Protein AF-A0A8J1YXX4-F1 (afdb_monomer_lite)

Foldseek 3Di:
DPDVVVVVVVVVVLCQQAVQLLVLLVVQVVPQPQWKKWKWFQDPVSRHIDTPDIDGDDPVDHNLVVQLVVCLVCVVVQTKMKIKTKDWAFDCDDPPDTDIDIAIEIEIEHEPNRPCNVVCVVCVVVCCVRRVPRHPYYYYHHDSVLSPPQVSVLVRALARDHPDDPPVPPDDCPPVVVSVVSSPVVVVVVVVVVVVVVVVVVVVVVVVVVVVVVVVVVVVVVVVVVVVVVVVVVVVVVVVVVVVVVVVVVVVVVVVVCVVVVVVVVVVVVVVCVVCVVDPPDPDPVNVVVVVVVVVVVVVVVVVVVVVVVVVVVVVVVVVVVVVVVVVVVVVVVVVVVVVVVVVVVVVVVVVVVVVVVVVVVVVVVVVVVVVVVVVVVVVVVVVVVVVVVVVVVVPPDPPVVVVVVVVVVVVVVVVVVVVD

Sequence (421 aa):
MSAVTKARGSQMGDKTLLGDAQSAWKSIVADRDHGHFMVCTYDKLADKIVVAKSGASVATHSSHDVIADEVQGIAKTGQACWGAYSWKSVQNSKPGQKAYVYHNAVLLCIPKDCPNKTKINEIKNRVKSVVFEECDIYMEITDPTYVDDPEFWMRKRSVCPPGTRYSDFGGGHTHAQEDCAHAQLVSDIEAAKSRISAVNETKKAQIFAAQDEEKQRRIDLWQKTIRLAEAARKKNQMEASRLADQEQKRRIKEDGTQASNGHEQRFMSIRDELMSHESHAKLTRASRRQASVNIMNDVMERQRELTDKWTSMEKEMMELRQQNALLCMRILEAEKRRRIDQHEEEYVRSAMAKEMTGAIRHELVEAHELMERGVNQRGAKLAMDQEKRERCMASNIPSPEMQFKRQLTQKELIGAVRKIE

Structure (mmCIF, N/CA/C/O backbone):
data_AF-A0A8J1YXX4-F1
#
_entry.id   AF-A0A8J1YXX4-F1
#
loop_
_atom_site.group_PDB
_atom_site.id
_atom_site.type_symbol
_atom_site.label_atom_id
_atom_site.label_alt_id
_atom_site.label_comp_id
_atom_site.label_asym_id
_atom_site.label_entity_id
_atom_site.label_seq_id
_atom_site.pdbx_PDB_ins_code
_atom_site.Cartn_x
_atom_site.Cartn_y
_atom_site.Cartn_z
_atom_site.occupancy
_atom_site.B_iso_or_equiv
_atom_site.auth_seq_id
_atom_site.auth_comp_id
_atom_site.auth_asym_id
_atom_site.auth_atom_id
_atom_site.pdbx_PDB_model_num
ATOM 1 N N . MET A 1 1 ? 6.520 -30.661 -15.103 1.00 40.03 1 MET A N 1
ATOM 2 C CA . MET A 1 1 ? 5.072 -30.438 -14.877 1.00 40.03 1 MET A CA 1
ATOM 3 C C . MET A 1 1 ? 4.678 -30.627 -13.396 1.00 40.03 1 MET A C 1
ATOM 5 O O . MET A 1 1 ? 3.758 -31.374 -13.108 1.00 40.03 1 MET A O 1
ATOM 9 N N . SER A 1 2 ? 5.342 -29.974 -12.429 1.00 43.91 2 SER A N 1
ATOM 10 C CA . SER A 1 2 ? 5.134 -30.277 -10.993 1.00 43.91 2 SER A CA 1
ATOM 11 C C . SER A 1 2 ? 5.304 -29.046 -10.088 1.00 43.91 2 SER A C 1
ATOM 13 O O . SER A 1 2 ? 6.254 -28.952 -9.319 1.00 43.91 2 SER A O 1
ATOM 15 N N . ALA A 1 3 ? 4.376 -28.093 -10.198 1.00 39.31 3 ALA A N 1
ATOM 16 C CA . ALA A 1 3 ? 4.221 -26.985 -9.238 1.00 39.31 3 ALA A CA 1
ATOM 17 C C . ALA A 1 3 ? 2.784 -26.422 -9.233 1.00 39.31 3 ALA A C 1
ATOM 19 O O . ALA A 1 3 ? 2.277 -26.008 -8.196 1.00 39.31 3 ALA A O 1
ATOM 20 N N . VAL A 1 4 ? 2.082 -26.491 -10.372 1.00 40.22 4 VAL A N 1
ATOM 21 C CA . VAL A 1 4 ? 0.722 -25.939 -10.542 1.00 40.22 4 VAL A CA 1
ATOM 22 C C . VAL A 1 4 ? -0.370 -26.795 -9.875 1.00 40.22 4 VAL A C 1
ATOM 24 O O . VAL A 1 4 ? -1.421 -26.286 -9.494 1.00 40.22 4 VAL A O 1
ATOM 27 N N . THR A 1 5 ? -0.125 -28.084 -9.638 1.00 38.16 5 THR A N 1
ATOM 28 C CA . THR A 1 5 ? -1.106 -29.000 -9.028 1.00 38.16 5 THR A CA 1
ATOM 29 C C . THR A 1 5 ? -1.193 -28.899 -7.501 1.00 38.16 5 THR A C 1
ATOM 31 O O . THR A 1 5 ? -2.203 -29.303 -6.933 1.00 38.16 5 THR A O 1
ATOM 34 N N . LYS A 1 6 ? -0.200 -28.305 -6.821 1.00 40.19 6 LYS A N 1
ATOM 35 C CA . LYS A 1 6 ? -0.208 -28.163 -5.350 1.00 40.19 6 LYS A CA 1
ATOM 36 C C . LYS A 1 6 ? -1.054 -26.972 -4.865 1.00 40.19 6 LYS A C 1
ATOM 38 O O . LYS A 1 6 ? -1.561 -27.002 -3.751 1.00 40.19 6 LYS A O 1
ATOM 43 N N . ALA A 1 7 ? -1.284 -25.970 -5.720 1.00 40.06 7 ALA A N 1
ATOM 44 C CA . ALA A 1 7 ? -2.109 -24.801 -5.394 1.00 40.06 7 ALA A CA 1
ATOM 45 C C . ALA A 1 7 ? -3.626 -25.072 -5.502 1.00 40.06 7 ALA A C 1
ATOM 47 O O . ALA A 1 7 ? -4.411 -24.514 -4.739 1.00 40.06 7 ALA A O 1
ATOM 48 N N . ARG A 1 8 ? -4.055 -25.972 -6.402 1.00 37.88 8 ARG A N 1
ATOM 49 C CA . ARG A 1 8 ? -5.483 -26.303 -6.589 1.00 37.88 8 ARG A CA 1
ATOM 50 C C . ARG A 1 8 ? -6.066 -27.211 -5.498 1.00 37.88 8 ARG A C 1
ATOM 52 O O . ARG A 1 8 ? -7.258 -27.116 -5.227 1.00 37.88 8 ARG A O 1
ATOM 59 N N . GLY A 1 9 ? -5.245 -28.042 -4.850 1.00 36.34 9 GLY A N 1
ATOM 60 C CA . GLY A 1 9 ? -5.677 -28.879 -3.720 1.00 36.34 9 GLY A CA 1
ATOM 61 C C . GLY A 1 9 ? -5.972 -28.077 -2.446 1.00 36.34 9 GLY A C 1
ATOM 62 O O . GLY A 1 9 ? -6.932 -28.383 -1.747 1.00 36.34 9 GLY A O 1
ATOM 63 N N . SER A 1 10 ? -5.211 -27.002 -2.195 1.00 47.84 10 SER A N 1
ATOM 64 C CA . SER A 1 10 ? -5.451 -26.093 -1.062 1.00 47.84 10 SER A CA 1
ATOM 65 C C . SER A 1 10 ? -6.791 -25.368 -1.207 1.00 47.84 10 SER A C 1
ATOM 67 O O . SER A 1 10 ? -7.604 -25.391 -0.294 1.00 47.84 10 SER A O 1
ATOM 69 N N . GLN A 1 11 ? -7.094 -24.825 -2.392 1.00 48.44 11 GLN A N 1
ATOM 70 C CA . GLN A 1 11 ? -8.320 -24.045 -2.611 1.00 48.44 11 GLN A CA 1
ATOM 71 C C . GLN A 1 11 ? -9.634 -24.836 -2.464 1.00 48.44 11 GLN A C 1
ATOM 73 O O . GLN A 1 11 ? -10.659 -24.228 -2.156 1.00 48.44 11 GLN A O 1
ATOM 78 N N . MET A 1 12 ? -9.642 -26.158 -2.689 1.00 44.53 12 MET A N 1
ATOM 79 C CA . MET A 1 12 ? -10.858 -26.969 -2.506 1.00 44.53 12 MET A CA 1
ATOM 80 C C . MET A 1 12 ? -11.093 -27.390 -1.052 1.00 44.53 12 MET A C 1
ATOM 82 O O . MET A 1 12 ? -12.237 -27.330 -0.609 1.00 44.53 12 MET A O 1
ATOM 86 N N . GLY A 1 13 ? -10.044 -27.722 -0.290 1.00 51.06 13 GLY A N 1
ATOM 87 C CA . GLY A 1 13 ? -10.170 -27.930 1.162 1.00 51.06 13 GLY A CA 1
ATOM 88 C C . GLY A 1 13 ? -10.521 -26.640 1.915 1.00 51.06 13 GLY A C 1
ATOM 89 O O . GLY A 1 13 ? -11.125 -26.666 2.987 1.00 51.06 13 GLY A O 1
ATOM 90 N N . ASP A 1 14 ? -10.207 -25.490 1.313 1.00 51.22 14 ASP A N 1
ATOM 91 C CA . ASP A 1 14 ? -10.421 -24.186 1.923 1.00 51.22 14 ASP A CA 1
ATOM 92 C C . ASP A 1 14 ? -11.886 -23.730 1.959 1.00 51.22 14 ASP A C 1
ATOM 94 O O . ASP A 1 14 ? -12.253 -22.979 2.865 1.00 51.22 14 ASP A O 1
ATOM 98 N N . LYS A 1 15 ? -12.732 -24.204 1.031 1.00 54.72 15 LYS A N 1
ATOM 99 C CA . LYS A 1 15 ? -14.173 -23.887 1.016 1.00 54.72 15 LYS A CA 1
ATOM 100 C C . LYS A 1 15 ? -14.966 -24.672 2.065 1.00 54.72 15 LYS A C 1
ATOM 102 O O . LYS A 1 15 ? -15.959 -24.165 2.577 1.00 54.72 15 LYS A O 1
ATOM 107 N N . THR A 1 16 ? -14.526 -25.879 2.414 1.00 60.47 16 THR A N 1
ATOM 108 C CA . THR A 1 16 ? -15.208 -26.746 3.392 1.00 60.47 16 THR A CA 1
ATOM 109 C C . THR A 1 16 ? -14.975 -26.329 4.844 1.00 60.47 16 THR A C 1
ATOM 111 O O . THR A 1 16 ? -15.839 -26.554 5.683 1.00 60.47 16 THR A O 1
ATOM 114 N N . LEU A 1 17 ? -13.846 -25.675 5.137 1.00 64.44 17 LEU A N 1
ATOM 115 C CA . LEU A 1 17 ? -13.478 -25.232 6.490 1.00 64.44 17 LEU A CA 1
ATOM 116 C C . LEU A 1 17 ? -14.348 -24.077 7.028 1.00 64.44 17 LEU A C 1
ATOM 118 O O . LEU A 1 17 ? -14.407 -23.886 8.242 1.00 64.44 17 LEU A O 1
ATOM 122 N N . LEU A 1 18 ? -14.966 -23.281 6.142 1.00 73.88 18 LEU A N 1
ATOM 123 C CA . LEU A 1 18 ? -15.505 -21.949 6.470 1.00 73.88 18 LEU A CA 1
ATOM 124 C C . LEU A 1 18 ? -16.916 -21.663 5.917 1.00 73.88 18 LEU A C 1
ATOM 126 O O . LEU A 1 18 ? -17.459 -20.594 6.193 1.00 73.88 18 LEU A O 1
ATOM 130 N N . GLY A 1 19 ? -17.505 -22.575 5.134 1.00 79.38 19 GLY A N 1
ATOM 131 C CA . GLY A 1 19 ? -18.716 -22.306 4.344 1.00 79.38 19 GLY A CA 1
ATOM 132 C C . GLY A 1 19 ? -19.932 -21.854 5.162 1.00 79.38 19 GLY A C 1
ATOM 133 O O . GLY A 1 19 ? -20.523 -20.817 4.855 1.00 79.38 19 GLY A O 1
ATOM 134 N N . ASP A 1 20 ? -20.268 -22.581 6.230 1.00 87.44 20 ASP A N 1
ATOM 135 C CA . ASP A 1 20 ? -21.464 -22.302 7.041 1.00 87.44 20 ASP A CA 1
ATOM 136 C C . ASP A 1 20 ? -21.335 -20.967 7.794 1.00 87.44 20 ASP A C 1
ATOM 138 O O . ASP A 1 20 ? -22.250 -20.141 7.791 1.00 87.44 20 ASP A O 1
ATOM 142 N N . ALA A 1 21 ? -20.156 -20.709 8.372 1.00 91.38 21 ALA A N 1
ATOM 143 C CA . ALA A 1 21 ? -19.864 -19.463 9.074 1.00 91.38 21 ALA A CA 1
ATOM 144 C C . ALA A 1 21 ? -19.859 -18.255 8.121 1.00 91.38 21 ALA A C 1
ATOM 146 O O . ALA A 1 21 ? -20.390 -17.199 8.453 1.00 91.38 21 ALA A O 1
ATOM 147 N N . GLN A 1 22 ? -19.312 -18.407 6.911 1.00 93.44 22 GLN A N 1
ATOM 148 C CA . GLN A 1 22 ? -19.310 -17.332 5.918 1.00 93.44 22 GLN A CA 1
ATOM 149 C C . GLN A 1 22 ? -20.730 -17.000 5.439 1.00 93.44 22 GLN A C 1
ATOM 151 O O . GLN A 1 22 ? -21.061 -15.829 5.256 1.00 93.44 22 GLN A O 1
ATOM 156 N N . SER A 1 23 ? -21.582 -18.013 5.249 1.00 90.75 23 SER A N 1
ATOM 157 C CA . SER A 1 23 ? -22.982 -17.802 4.871 1.00 90.75 23 SER A CA 1
ATOM 158 C C . SER A 1 23 ? -23.763 -17.078 5.971 1.00 90.75 23 SER A C 1
ATOM 160 O O . SER A 1 23 ? -24.502 -16.139 5.677 1.00 90.75 23 SER A O 1
ATOM 162 N N . ALA A 1 24 ? -23.573 -17.472 7.234 1.00 91.69 24 ALA A N 1
ATOM 163 C CA . ALA A 1 24 ? -24.204 -16.806 8.371 1.00 91.69 24 ALA A CA 1
ATOM 164 C C . ALA A 1 24 ? -23.736 -15.347 8.506 1.00 91.69 24 ALA A C 1
ATOM 166 O O . ALA A 1 24 ? -24.566 -14.454 8.667 1.00 91.69 24 ALA A O 1
ATOM 167 N N . TRP A 1 25 ? -22.437 -15.078 8.334 1.00 93.94 25 TRP A N 1
ATOM 168 C CA . TRP A 1 25 ? -21.908 -13.714 8.372 1.00 93.94 25 TRP A CA 1
ATOM 169 C C . TRP A 1 25 ? -22.501 -12.831 7.273 1.00 93.94 25 TRP A C 1
ATOM 171 O O . TRP A 1 25 ? -22.981 -11.735 7.552 1.00 93.94 25 TRP A O 1
ATOM 181 N N . LYS A 1 26 ? -22.562 -13.329 6.032 1.00 93.00 26 LYS A N 1
ATOM 182 C CA . LYS A 1 26 ? -23.202 -12.603 4.925 1.00 93.00 26 LYS A CA 1
ATOM 183 C C . LYS A 1 26 ? -24.665 -12.277 5.212 1.00 93.00 26 LYS A C 1
ATOM 185 O O . LYS A 1 26 ? -25.121 -11.210 4.818 1.00 93.00 26 LYS A O 1
ATOM 190 N N . SER A 1 27 ? -25.382 -13.150 5.920 1.00 90.12 27 SER A N 1
ATOM 191 C CA . SER A 1 27 ? -26.755 -12.872 6.351 1.00 90.12 27 SER A CA 1
ATOM 192 C C . SER A 1 27 ? -26.822 -11.719 7.357 1.00 90.12 27 SER A C 1
ATOM 194 O O . SER A 1 27 ? -27.680 -10.855 7.217 1.00 90.12 27 SER A O 1
ATOM 196 N N . ILE A 1 28 ? -25.904 -11.663 8.330 1.00 89.19 28 ILE A N 1
ATOM 197 C CA . ILE A 1 28 ? -25.816 -10.556 9.303 1.00 89.19 28 ILE A CA 1
ATOM 198 C C . ILE A 1 28 ? -25.511 -9.236 8.594 1.00 89.19 28 ILE A C 1
ATOM 200 O O . ILE A 1 28 ? -26.133 -8.214 8.874 1.00 89.19 28 ILE A O 1
ATOM 204 N N . VAL A 1 29 ? -24.566 -9.266 7.653 1.00 89.38 29 VAL A N 1
ATOM 205 C CA . VAL A 1 29 ? -24.138 -8.090 6.890 1.00 89.38 29 VAL A CA 1
ATOM 206 C C . VAL A 1 29 ? -25.212 -7.628 5.901 1.00 89.38 29 VAL A C 1
ATOM 208 O O . VAL A 1 29 ? -25.299 -6.433 5.628 1.00 89.38 29 VAL A O 1
ATOM 211 N N . ALA A 1 30 ? -26.027 -8.532 5.358 1.00 88.38 30 ALA A N 1
ATOM 212 C CA . ALA A 1 30 ? -27.130 -8.174 4.470 1.00 88.38 30 ALA A CA 1
ATOM 213 C C . ALA A 1 30 ? -28.333 -7.606 5.240 1.00 88.38 30 ALA A C 1
ATOM 215 O O . ALA A 1 30 ? -28.967 -6.666 4.767 1.00 88.38 30 ALA A O 1
ATOM 216 N N . ASP A 1 31 ? -28.627 -8.141 6.426 1.00 84.69 31 ASP A N 1
ATOM 217 C CA . ASP A 1 31 ? -29.818 -7.802 7.209 1.00 84.69 31 ASP A CA 1
ATOM 218 C C . ASP A 1 31 ? -29.494 -6.933 8.441 1.00 84.69 31 ASP A C 1
ATOM 220 O O . ASP A 1 31 ? -29.833 -7.239 9.586 1.00 84.69 31 ASP A O 1
ATOM 224 N N . ARG A 1 32 ? -28.792 -5.815 8.221 1.00 76.44 32 ARG A N 1
ATOM 225 C CA . ARG A 1 32 ? -28.216 -4.996 9.308 1.00 76.44 32 ARG A CA 1
ATOM 226 C C . ARG A 1 32 ? -29.253 -4.311 10.216 1.00 76.44 32 ARG A C 1
ATOM 228 O O . ARG A 1 32 ? -28.890 -3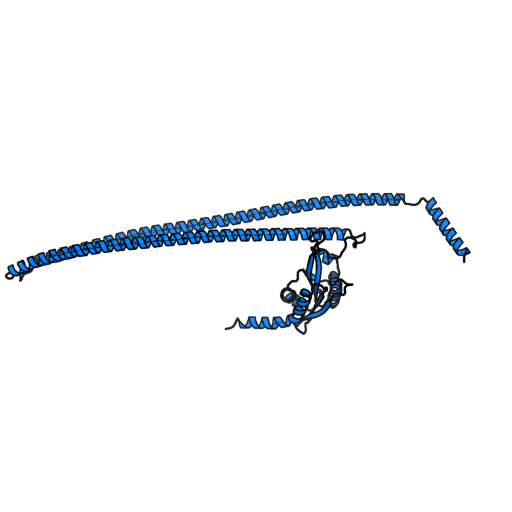.758 11.255 1.00 76.44 32 ARG A O 1
ATOM 235 N N . ASP A 1 33 ? -30.537 -4.335 9.858 1.00 74.00 33 ASP A N 1
ATOM 236 C CA . ASP A 1 33 ? -31.600 -3.634 10.589 1.00 74.00 33 ASP A CA 1
ATOM 237 C C . ASP A 1 33 ? -32.110 -4.374 11.830 1.00 74.00 33 ASP A C 1
ATOM 239 O O . ASP A 1 33 ? -32.606 -3.726 12.760 1.00 74.00 33 ASP A O 1
ATOM 243 N N . HIS A 1 34 ? -31.940 -5.697 11.875 1.00 72.75 34 HIS A N 1
ATOM 244 C CA . HIS A 1 34 ? -32.543 -6.571 12.888 1.00 72.75 34 HIS A CA 1
ATOM 245 C C . HIS A 1 34 ? -31.581 -6.985 14.012 1.00 72.75 34 HIS A C 1
ATOM 247 O O . HIS A 1 34 ? -31.917 -7.837 14.831 1.00 72.75 34 HIS A O 1
ATOM 253 N N . GLY A 1 35 ? -30.389 -6.375 14.083 1.00 74.62 35 GLY A N 1
ATOM 254 C CA . GLY A 1 35 ? -29.440 -6.627 15.171 1.00 74.62 35 GLY A CA 1
ATOM 255 C C . GLY A 1 35 ? -29.036 -8.099 15.268 1.00 74.62 35 GLY A C 1
ATOM 256 O O . GLY A 1 35 ? -29.042 -8.674 16.361 1.00 74.62 35 GLY A O 1
ATOM 257 N N . HIS A 1 36 ? -28.743 -8.724 14.125 1.00 87.69 36 HIS A N 1
ATOM 258 C CA . HIS A 1 36 ? -28.337 -10.124 14.081 1.00 87.69 36 HIS A CA 1
ATOM 259 C C . HIS A 1 36 ? -26.957 -10.349 14.686 1.00 87.69 36 HIS A C 1
ATOM 261 O O . HIS A 1 36 ? -26.061 -9.501 14.614 1.00 87.69 36 HIS A O 1
ATOM 267 N N . PHE A 1 37 ? -26.793 -11.541 15.241 1.00 91.69 37 PHE A N 1
ATOM 268 C CA . PHE A 1 37 ? -25.545 -12.021 15.797 1.00 91.69 37 PHE A CA 1
ATOM 269 C C . PHE A 1 37 ? -25.289 -13.479 15.422 1.00 91.69 37 PHE A C 1
ATOM 271 O O . PHE A 1 37 ? -26.201 -14.247 15.103 1.00 91.69 37 PHE A O 1
ATOM 278 N N . MET A 1 38 ? -24.025 -13.874 15.515 1.00 94.69 38 MET A N 1
ATOM 279 C CA . MET A 1 38 ? -23.603 -15.267 15.462 1.00 94.69 38 MET A CA 1
ATOM 280 C C . MET A 1 38 ? -22.420 -15.506 16.388 1.00 94.69 38 MET A C 1
ATOM 282 O O . MET A 1 38 ? -21.594 -14.624 16.601 1.00 94.69 38 MET A O 1
ATOM 286 N N . VAL A 1 39 ? -22.309 -16.727 16.892 1.00 95.31 39 VAL A N 1
ATOM 287 C CA . VAL A 1 39 ? -21.152 -17.205 17.636 1.00 95.31 39 VAL A CA 1
ATOM 288 C C . VAL A 1 39 ? -20.627 -18.454 16.951 1.00 95.31 39 VAL A C 1
ATOM 290 O O . VAL A 1 39 ? -21.368 -19.411 16.730 1.00 95.31 39 VAL A O 1
ATOM 293 N N . CYS A 1 40 ? -19.350 -18.438 16.591 1.00 96.31 40 CYS A N 1
ATOM 294 C CA . CYS A 1 40 ? -18.656 -19.561 15.977 1.00 96.31 40 CYS A CA 1
ATOM 295 C C . CYS A 1 40 ? -17.645 -20.179 16.929 1.00 96.31 40 CYS A C 1
ATOM 297 O O . CYS A 1 40 ? -16.994 -19.472 17.697 1.00 96.31 40 CYS A O 1
ATOM 299 N N . THR A 1 41 ? -17.438 -21.483 16.805 1.00 96.19 41 THR A N 1
ATOM 300 C CA . THR A 1 41 ? -16.376 -22.216 17.499 1.00 96.19 41 THR A CA 1
ATOM 301 C C . THR A 1 41 ? -15.592 -23.057 16.502 1.00 96.19 41 THR A C 1
ATOM 303 O O . THR A 1 41 ? -16.002 -23.253 15.357 1.00 96.19 41 THR A O 1
ATOM 306 N N . TYR A 1 42 ? -14.420 -23.525 16.918 1.00 94.81 42 TYR A N 1
ATOM 307 C CA . TYR A 1 42 ? -13.647 -24.480 16.135 1.00 94.81 42 TYR A CA 1
ATOM 308 C C . TYR A 1 42 ? -13.989 -25.905 16.572 1.00 94.81 42 TYR A C 1
ATOM 310 O O . TYR A 1 42 ? -13.700 -26.299 17.706 1.00 94.81 42 TYR A O 1
ATOM 318 N N . ASP A 1 43 ? -14.572 -26.678 15.659 1.00 93.31 43 ASP A N 1
ATOM 319 C CA . ASP A 1 43 ? -14.813 -28.101 15.849 1.00 93.31 43 ASP A CA 1
ATOM 320 C C . ASP A 1 43 ? -13.534 -28.878 15.520 1.00 93.31 43 ASP A C 1
ATOM 322 O O . ASP A 1 43 ? -13.105 -28.972 14.368 1.00 93.31 43 ASP A O 1
ATOM 326 N N . LYS A 1 44 ? -12.922 -29.452 16.560 1.00 89.94 44 LYS A N 1
ATOM 327 C CA . LYS A 1 44 ? -11.688 -30.232 16.446 1.00 89.94 44 LYS A CA 1
ATOM 328 C C . LYS A 1 44 ? -11.880 -31.522 15.645 1.00 89.94 44 LYS A C 1
ATOM 330 O O . LYS A 1 44 ? -10.928 -31.955 15.004 1.00 89.94 44 LYS A O 1
ATOM 335 N N . LEU A 1 45 ? -13.058 -32.146 15.708 1.00 89.12 45 LEU A N 1
ATOM 336 C CA . LEU A 1 45 ? -13.316 -33.423 15.035 1.00 89.12 45 LEU A CA 1
ATOM 337 C C . LEU A 1 45 ? -13.491 -33.223 13.533 1.00 89.12 45 LEU A C 1
ATOM 339 O O . LEU A 1 45 ? -12.974 -34.007 12.742 1.00 89.12 45 LEU A O 1
ATOM 343 N N . ALA A 1 46 ? -14.192 -32.158 13.153 1.00 87.19 46 ALA A N 1
ATOM 344 C CA . ALA A 1 46 ? -14.432 -31.820 11.758 1.00 87.19 46 ALA A CA 1
ATOM 345 C C . ALA A 1 46 ? -13.344 -30.914 11.141 1.00 87.19 46 ALA A C 1
ATOM 347 O O . ALA A 1 46 ? -13.440 -30.611 9.954 1.00 87.19 46 ALA A O 1
ATOM 348 N N . ASP A 1 47 ? -12.346 -30.480 11.929 1.00 88.75 47 ASP A N 1
ATOM 349 C CA . ASP A 1 47 ? -11.310 -29.493 11.560 1.00 88.75 47 ASP A CA 1
ATOM 350 C C . ASP A 1 47 ? -11.917 -28.302 10.800 1.00 88.75 47 ASP A C 1
ATOM 352 O O . ASP A 1 47 ? -11.477 -27.945 9.708 1.00 88.75 47 ASP A O 1
ATOM 356 N N . LYS A 1 48 ? -12.998 -27.721 11.341 1.00 91.38 48 LYS A N 1
ATOM 357 C CA . LYS A 1 48 ? -13.723 -26.610 10.703 1.00 91.38 48 LYS A CA 1
ATOM 358 C C . LYS A 1 48 ? -14.300 -25.619 11.706 1.00 91.38 48 LYS A C 1
ATOM 360 O O . LYS A 1 48 ? -14.501 -25.938 12.877 1.00 91.38 48 LYS A O 1
ATOM 365 N N . ILE A 1 49 ? -14.586 -24.409 11.230 1.00 93.62 49 ILE A N 1
ATOM 366 C CA . ILE A 1 49 ? -15.344 -23.420 12.000 1.00 93.62 49 ILE A CA 1
ATOM 367 C C . ILE A 1 49 ? -16.833 -23.731 11.856 1.00 93.62 49 ILE A C 1
ATOM 369 O O . ILE A 1 49 ? -17.341 -23.839 10.740 1.00 93.62 49 ILE A O 1
ATOM 373 N N . VAL A 1 50 ? -17.527 -23.867 12.982 1.00 94.19 50 VAL A N 1
ATOM 374 C CA . VAL A 1 50 ? -18.966 -24.147 13.039 1.00 94.19 50 VAL A CA 1
ATOM 375 C C . VAL A 1 50 ? -19.703 -23.005 13.721 1.00 94.19 50 VAL A C 1
ATOM 377 O O . VAL A 1 50 ? -19.178 -22.382 14.642 1.00 94.19 50 VAL A O 1
ATOM 380 N N . VAL A 1 51 ? -20.928 -22.735 13.275 1.00 94.94 51 VAL A N 1
ATOM 381 C CA . VAL A 1 51 ? -21.826 -21.787 13.942 1.00 94.94 51 VAL A CA 1
ATOM 382 C C . VAL A 1 51 ? -22.434 -22.495 15.150 1.00 94.94 51 VAL A C 1
ATOM 384 O O . VAL A 1 51 ? -23.233 -23.413 14.992 1.00 94.94 51 VAL A O 1
ATOM 387 N N . ALA A 1 52 ? -22.032 -22.089 16.351 1.00 93.81 52 ALA A N 1
ATOM 388 C CA . ALA A 1 52 ? -22.578 -22.613 17.600 1.00 93.81 52 ALA A CA 1
ATOM 389 C C . ALA A 1 52 ? -23.941 -21.988 17.921 1.00 93.81 52 ALA A C 1
ATOM 391 O O . ALA A 1 52 ? -24.830 -22.666 18.432 1.00 93.81 52 ALA A O 1
ATOM 392 N N . LYS A 1 53 ? -24.118 -20.701 17.595 1.00 93.25 53 LYS A N 1
ATOM 393 C CA . LYS A 1 53 ? -25.382 -19.983 17.773 1.00 93.25 53 LYS A CA 1
ATOM 394 C C . LYS A 1 53 ? -25.532 -18.864 16.751 1.00 93.25 53 LYS A C 1
ATOM 396 O O . LYS A 1 53 ? -24.544 -18.258 16.351 1.00 93.25 53 LYS A O 1
ATOM 401 N N . SER A 1 54 ? -26.762 -18.564 16.357 1.00 92.44 54 SER A N 1
ATOM 402 C CA . SER A 1 54 ? -27.103 -17.395 15.543 1.00 92.44 54 SER A CA 1
ATOM 403 C C . SER A 1 54 ? -28.538 -16.964 15.814 1.00 92.44 54 SER A C 1
ATOM 405 O O . SER A 1 54 ? -29.382 -17.813 16.104 1.00 92.44 54 SER A O 1
ATOM 407 N N . GLY A 1 55 ? -28.831 -15.674 15.687 1.00 88.00 55 GLY A N 1
ATOM 408 C CA . GLY A 1 55 ? -30.188 -15.157 15.845 1.00 88.00 55 GLY A CA 1
ATOM 409 C C . GLY A 1 55 ? -30.276 -13.645 15.671 1.00 88.00 55 GLY A C 1
ATOM 410 O O . GLY A 1 55 ? -29.265 -12.974 15.478 1.00 88.00 55 GLY A O 1
ATOM 411 N N . ALA A 1 56 ? -31.496 -13.122 15.769 1.00 82.44 56 ALA A N 1
ATOM 412 C CA . ALA A 1 56 ? -31.768 -11.692 15.878 1.00 82.44 56 ALA A CA 1
ATOM 413 C C . ALA A 1 56 ? -31.889 -11.310 17.356 1.00 82.44 56 ALA A C 1
ATOM 415 O O . ALA A 1 56 ? -32.497 -12.055 18.132 1.00 82.44 56 ALA A O 1
ATOM 416 N N . SER A 1 57 ? -31.345 -10.159 17.756 1.00 70.31 57 SER A N 1
ATOM 417 C CA . SER A 1 57 ? -31.605 -9.649 19.103 1.00 70.31 57 SER A CA 1
ATOM 418 C C . SER A 1 57 ? -33.065 -9.215 19.222 1.00 70.31 57 SER A C 1
ATOM 420 O O . SER A 1 57 ? -33.573 -8.449 18.402 1.00 70.31 57 SER A O 1
ATOM 422 N N . VAL A 1 58 ? -33.754 -9.699 20.254 1.00 60.72 58 VAL A N 1
ATOM 423 C CA . VAL A 1 58 ? -35.100 -9.224 20.597 1.00 60.72 58 VAL A CA 1
ATOM 424 C C . VAL A 1 58 ? -34.971 -7.777 21.081 1.00 60.72 58 VAL A C 1
ATOM 426 O O . VAL A 1 58 ? -34.027 -7.459 21.797 1.00 60.72 58 VAL A O 1
ATOM 429 N N . ALA A 1 59 ? -35.912 -6.898 20.719 1.00 56.97 59 ALA A N 1
ATOM 430 C CA . ALA A 1 59 ? -35.835 -5.444 20.935 1.00 56.97 59 ALA A CA 1
ATOM 431 C C . ALA A 1 59 ? -35.543 -4.976 22.384 1.00 56.97 59 ALA A C 1
ATOM 433 O O . ALA A 1 59 ? -35.268 -3.797 22.594 1.00 56.97 59 ALA A O 1
ATOM 434 N N . THR A 1 60 ? -35.623 -5.866 23.377 1.00 54.62 60 THR A N 1
ATOM 435 C CA . THR A 1 60 ? -35.352 -5.589 24.793 1.00 54.62 60 THR A CA 1
ATOM 436 C C . THR A 1 60 ? -33.878 -5.694 25.189 1.00 54.62 60 THR A C 1
ATOM 438 O O . THR A 1 60 ? -33.509 -5.114 26.205 1.00 54.62 60 THR A O 1
ATOM 441 N N . HIS A 1 61 ? -33.039 -6.393 24.417 1.00 58.94 61 HIS A N 1
ATOM 442 C CA . HIS A 1 61 ? -31.606 -6.540 24.691 1.00 58.94 61 HIS A CA 1
ATOM 443 C C . HIS A 1 61 ? -30.780 -5.985 23.535 1.00 58.94 61 HIS A C 1
ATOM 445 O O . HIS A 1 61 ? -31.158 -6.103 22.364 1.00 58.94 61 HIS A O 1
ATOM 451 N N . SER A 1 62 ? -29.638 -5.371 23.846 1.00 70.25 62 SER A N 1
ATOM 452 C CA . SER A 1 62 ? -28.700 -5.013 22.791 1.00 70.25 62 SER A CA 1
ATOM 453 C C . SER A 1 62 ? -28.087 -6.301 22.232 1.00 70.25 62 SER A C 1
ATOM 455 O O . SER A 1 62 ? -27.800 -7.234 22.982 1.00 70.25 62 SER A O 1
ATOM 457 N N . SER A 1 63 ? -27.860 -6.375 20.916 1.00 70.38 63 SER A N 1
ATOM 458 C CA . SER A 1 63 ? -27.176 -7.529 20.306 1.00 70.38 63 SER A CA 1
ATOM 459 C C . SER A 1 63 ? -25.810 -7.783 20.947 1.00 70.38 63 SER A C 1
ATOM 461 O O . SER A 1 63 ? -25.314 -8.902 20.933 1.00 70.38 63 SER A O 1
ATOM 463 N N . HIS A 1 64 ? -25.220 -6.737 21.526 1.00 76.44 64 HIS A N 1
ATOM 464 C CA . HIS A 1 64 ? -23.982 -6.809 22.274 1.00 76.44 64 HIS A CA 1
ATOM 465 C C . HIS A 1 64 ? -24.112 -7.656 23.544 1.00 76.44 64 HIS A C 1
ATOM 467 O O . HIS A 1 64 ? -23.323 -8.580 23.692 1.00 76.44 64 HIS A O 1
ATOM 473 N N . ASP A 1 65 ? -25.110 -7.400 24.396 1.00 78.44 65 ASP A N 1
ATOM 474 C CA . ASP A 1 65 ? -25.293 -8.135 25.661 1.00 78.44 65 ASP A CA 1
ATOM 475 C C . ASP A 1 65 ? -25.510 -9.626 25.396 1.00 78.44 65 ASP A C 1
ATOM 477 O O . ASP A 1 65 ? -24.878 -10.477 26.013 1.00 78.44 65 ASP A O 1
ATOM 481 N N . VAL A 1 66 ? -26.329 -9.940 24.384 1.00 81.56 66 VAL A N 1
ATOM 482 C CA . VAL A 1 66 ? -26.576 -11.327 23.975 1.00 81.56 66 VAL A CA 1
ATOM 483 C C . VAL A 1 66 ? -25.268 -12.004 23.578 1.00 81.56 66 VAL A C 1
ATOM 485 O O . VAL A 1 66 ? -24.994 -13.123 23.981 1.00 81.56 66 VAL A O 1
ATOM 488 N N . ILE A 1 67 ? -24.414 -11.342 22.804 1.00 84.44 67 ILE A N 1
ATOM 489 C CA . ILE A 1 67 ? -23.139 -11.940 22.385 1.00 84.44 67 ILE A CA 1
ATOM 490 C C . ILE A 1 67 ? -22.168 -12.042 23.531 1.00 84.44 67 ILE A C 1
ATOM 492 O O . ILE A 1 67 ? -21.393 -12.992 23.560 1.00 84.44 67 ILE A O 1
ATOM 496 N N . ALA A 1 68 ? -22.184 -11.064 24.425 1.00 83.00 68 ALA A N 1
ATOM 497 C CA . ALA A 1 68 ? -21.326 -11.050 25.580 1.00 83.00 68 ALA A CA 1
ATOM 498 C C . ALA A 1 68 ? -21.610 -12.298 26.438 1.00 83.00 68 ALA A C 1
ATOM 500 O O . ALA A 1 68 ? -20.714 -13.122 26.636 1.00 83.00 68 ALA A O 1
ATOM 501 N N . ASP A 1 69 ? -22.889 -12.553 26.729 1.00 87.19 69 ASP A N 1
ATOM 502 C CA . ASP A 1 69 ? -23.359 -13.754 27.425 1.00 87.19 69 ASP A CA 1
ATOM 503 C C . ASP A 1 69 ? -22.971 -15.052 26.696 1.00 87.19 69 ASP A C 1
ATOM 505 O O . ASP A 1 69 ? -22.444 -15.990 27.302 1.00 87.19 69 ASP A O 1
ATOM 509 N N . GLU A 1 70 ? -23.193 -15.129 25.380 1.00 91.06 70 GLU A N 1
ATOM 510 C CA . GLU A 1 70 ? -22.923 -16.348 24.607 1.00 91.06 70 GLU A CA 1
ATOM 511 C C . GLU A 1 70 ? -21.425 -16.634 24.444 1.00 91.06 70 GLU A C 1
ATOM 513 O O . GLU A 1 70 ? -20.977 -17.773 24.609 1.00 91.06 70 GLU A O 1
ATOM 518 N N . VAL A 1 71 ? -20.628 -15.608 24.139 1.00 89.50 71 VAL A N 1
ATOM 519 C CA . VAL A 1 71 ? -19.168 -15.719 24.024 1.00 89.50 71 VAL A CA 1
ATOM 520 C C . VAL A 1 71 ? -18.580 -16.079 25.375 1.00 89.50 71 VAL A C 1
ATOM 522 O O . VAL A 1 71 ? -17.755 -16.989 25.453 1.00 89.50 71 VAL A O 1
ATOM 525 N N . GLN A 1 72 ? -19.016 -15.417 26.446 1.00 90.19 72 GLN A N 1
ATOM 526 C CA . GLN A 1 72 ? -18.552 -15.721 27.789 1.00 90.19 72 GLN A CA 1
ATOM 527 C C . GLN A 1 72 ? -18.955 -17.141 28.208 1.00 90.19 72 GLN A C 1
ATOM 529 O O . GLN A 1 72 ? -18.132 -17.863 28.774 1.00 90.19 72 GLN A O 1
ATOM 534 N N . GLY A 1 73 ? -20.179 -17.572 27.894 1.00 91.44 73 GLY A N 1
ATOM 535 C CA . GLY A 1 73 ? -20.668 -18.925 28.154 1.00 91.44 73 GLY A CA 1
ATOM 536 C C . GLY A 1 73 ? -19.789 -19.994 27.506 1.00 91.44 73 GLY A C 1
ATOM 537 O O . GLY A 1 73 ? -19.327 -20.910 28.188 1.00 91.44 73 GLY A O 1
ATOM 538 N N . ILE A 1 74 ? -19.474 -19.844 26.216 1.00 91.88 74 ILE A N 1
ATOM 539 C CA . ILE A 1 74 ? -18.585 -20.776 25.506 1.00 91.88 74 ILE A CA 1
ATOM 540 C C . ILE A 1 74 ? -17.151 -20.678 26.034 1.00 91.88 74 ILE A C 1
ATOM 542 O O . ILE A 1 74 ? -16.510 -21.699 26.284 1.00 91.88 74 ILE A O 1
ATOM 546 N N . ALA A 1 75 ? -16.641 -19.472 26.262 1.00 90.50 75 ALA A N 1
ATOM 547 C CA . ALA A 1 75 ? -15.278 -19.260 26.727 1.00 90.50 75 ALA A CA 1
ATOM 548 C C . ALA A 1 75 ? -15.031 -19.827 28.139 1.00 90.50 75 ALA A C 1
ATOM 550 O O . ALA A 1 75 ? -13.950 -20.354 28.405 1.00 90.50 75 ALA A O 1
ATOM 551 N N . LYS A 1 76 ? -16.045 -19.819 29.019 1.00 91.81 76 LYS A N 1
ATOM 552 C CA . LYS A 1 76 ? -16.015 -20.486 30.336 1.00 91.81 76 LYS A CA 1
ATOM 553 C C . LYS A 1 76 ? -15.851 -22.007 30.235 1.00 91.81 76 LYS A C 1
ATOM 555 O O . LYS A 1 76 ? -15.344 -22.616 31.171 1.00 91.81 76 LYS A O 1
ATOM 560 N N . THR A 1 77 ? -16.203 -22.625 29.103 1.00 93.50 77 THR A N 1
ATOM 561 C CA . THR A 1 77 ? -15.918 -24.053 28.843 1.00 93.50 77 THR A CA 1
ATOM 562 C C . THR A 1 77 ? -14.466 -24.315 28.419 1.00 93.50 77 THR A C 1
ATOM 564 O O . THR A 1 77 ? -14.090 -25.457 28.160 1.00 93.50 77 THR A O 1
ATOM 567 N N . GLY A 1 78 ? -13.642 -23.266 28.315 1.00 93.38 78 GLY A N 1
ATOM 568 C CA . GLY A 1 78 ? -12.264 -23.339 27.832 1.00 93.38 78 GLY A CA 1
ATOM 569 C C . GLY A 1 78 ? -12.144 -23.371 26.306 1.00 93.38 78 GLY A C 1
ATOM 570 O O . GLY A 1 78 ? -11.041 -23.504 25.782 1.00 93.38 78 GLY A O 1
ATOM 571 N N . GLN A 1 79 ? -13.242 -23.246 25.559 1.00 95.75 79 GLN A N 1
ATOM 572 C CA . GLN A 1 79 ? -13.209 -23.221 24.097 1.00 95.75 79 GLN A CA 1
ATOM 573 C C . GLN A 1 79 ? -12.976 -21.805 23.558 1.00 95.75 79 GLN A C 1
ATOM 575 O O . GLN A 1 79 ? -13.500 -20.827 24.085 1.00 95.75 79 GLN A O 1
ATOM 580 N N . ALA A 1 80 ? -12.204 -21.692 22.473 1.00 96.31 80 ALA A N 1
ATOM 581 C CA . ALA A 1 80 ? -12.110 -20.439 21.730 1.00 96.31 80 ALA A CA 1
ATOM 582 C C . ALA A 1 80 ? -13.348 -20.238 20.850 1.00 96.31 80 ALA A C 1
ATOM 584 O O . ALA A 1 80 ? -13.838 -21.189 20.231 1.00 96.31 80 ALA A O 1
ATOM 585 N N . CYS A 1 81 ? -13.816 -18.998 20.760 1.00 96.94 81 CYS A N 1
ATOM 586 C CA . CYS A 1 81 ? -14.989 -18.651 19.970 1.00 96.94 81 CYS A CA 1
ATOM 587 C C . CYS A 1 81 ? -14.888 -17.253 19.351 1.00 96.94 81 CYS A C 1
ATOM 589 O O . CYS A 1 81 ? -14.155 -16.390 19.833 1.00 96.94 81 CYS A O 1
ATOM 591 N N . TRP A 1 82 ? -15.636 -17.054 18.266 1.00 97.06 82 TRP A N 1
ATOM 592 C CA . TRP A 1 82 ? -15.824 -15.772 17.594 1.00 97.06 82 TRP A CA 1
ATOM 593 C C . TRP A 1 82 ? -17.279 -15.342 17.745 1.00 97.06 82 TRP A C 1
ATOM 595 O O . TRP A 1 82 ? -18.150 -15.979 17.160 1.00 97.06 82 TRP A O 1
ATOM 605 N N . GLY A 1 83 ? -17.546 -14.274 18.487 1.00 95.44 83 GLY A N 1
ATOM 606 C CA . GLY A 1 83 ? -18.843 -13.601 18.492 1.00 95.44 83 GLY A CA 1
ATOM 607 C C . GLY A 1 83 ? -18.854 -12.481 17.463 1.00 95.44 83 GLY A C 1
ATOM 608 O O . GLY A 1 83 ? -17.974 -11.628 17.490 1.00 95.44 83 GLY A O 1
ATOM 609 N N . ALA A 1 84 ? -19.821 -12.469 16.556 1.00 93.44 84 ALA A N 1
ATOM 610 C CA . ALA A 1 84 ? -19.914 -11.487 15.485 1.00 93.44 84 ALA A CA 1
ATOM 611 C C . ALA A 1 84 ? -21.306 -10.852 15.445 1.00 93.44 84 ALA A C 1
ATOM 613 O O . ALA A 1 84 ? -22.308 -11.547 15.623 1.00 93.44 84 ALA A O 1
ATOM 614 N N . TYR A 1 85 ? -21.363 -9.540 15.216 1.00 90.12 85 TYR A N 1
ATOM 615 C CA . TYR A 1 85 ? -22.611 -8.779 15.163 1.00 90.12 85 TYR A CA 1
ATOM 616 C C . TYR A 1 85 ? -22.536 -7.504 14.363 1.00 90.12 85 TYR A C 1
ATOM 618 O O . TYR A 1 85 ? -21.462 -6.943 14.153 1.00 90.12 85 TYR A O 1
ATOM 626 N N . SER A 1 86 ? -23.724 -7.029 13.998 1.00 86.88 86 SER A N 1
ATOM 627 C CA . SER A 1 86 ? -23.926 -5.697 13.456 1.00 86.88 86 SER A CA 1
ATOM 628 C C . SER A 1 86 ? -24.726 -4.829 14.424 1.00 86.88 86 SER A C 1
ATOM 630 O O . SER A 1 86 ? -25.648 -5.305 15.092 1.00 86.88 86 SER A O 1
ATOM 632 N N . TRP A 1 87 ? -24.392 -3.544 14.502 1.00 83.12 87 TRP A N 1
ATOM 633 C CA . TRP A 1 87 ? -25.225 -2.547 15.171 1.00 83.12 87 TRP A CA 1
ATOM 634 C C . TRP A 1 87 ? -25.290 -1.262 14.354 1.00 83.12 87 TRP A C 1
ATOM 636 O O . TRP A 1 87 ? -24.396 -0.938 13.575 1.00 83.12 87 TRP A O 1
ATOM 646 N N . LYS A 1 88 ? -26.359 -0.496 14.568 1.00 82.25 88 LYS A N 1
ATOM 647 C CA . LYS A 1 88 ? -26.539 0.828 13.970 1.00 82.25 88 LYS A CA 1
ATOM 648 C C . LYS A 1 88 ? -26.199 1.920 14.978 1.00 82.25 88 LYS A C 1
ATOM 650 O O . LYS A 1 88 ? -26.721 1.930 16.091 1.00 82.25 88 LYS A O 1
ATOM 655 N N . SER A 1 89 ? -25.354 2.866 14.584 1.00 77.94 89 SER A N 1
ATOM 656 C CA . SER A 1 89 ? -25.093 4.101 15.325 1.00 77.94 89 SER A CA 1
ATOM 657 C C . SER A 1 89 ? -25.734 5.293 14.633 1.00 77.94 89 SER A C 1
ATOM 659 O O . SER A 1 89 ? -25.716 5.375 13.406 1.00 77.94 89 SER A O 1
ATOM 661 N N . VAL A 1 90 ? -26.242 6.249 15.409 1.00 75.19 90 VAL A N 1
ATOM 662 C CA . VAL A 1 90 ? -26.671 7.541 14.865 1.00 75.19 90 VAL A CA 1
ATOM 663 C C . VAL A 1 90 ? -25.435 8.407 14.662 1.00 75.19 90 VAL A C 1
ATOM 665 O O . VAL A 1 90 ? -24.761 8.765 15.625 1.00 75.19 90 VAL A O 1
ATOM 668 N N . GLN A 1 91 ? -25.147 8.760 13.416 1.00 74.50 91 GLN A N 1
ATOM 669 C CA . GLN A 1 91 ? -24.183 9.799 13.101 1.00 74.50 91 GLN A CA 1
ATOM 670 C C . GLN A 1 91 ? -24.926 11.135 13.133 1.00 74.50 91 GLN A C 1
ATOM 672 O O . GLN A 1 91 ? -25.919 11.320 12.427 1.00 74.50 91 GLN A O 1
ATOM 677 N N . ASN A 1 92 ? -24.470 12.062 13.979 1.00 65.75 92 ASN A N 1
ATOM 678 C CA . ASN A 1 92 ? -25.054 13.400 14.094 1.00 65.75 92 ASN A CA 1
ATOM 679 C C . ASN A 1 92 ? -24.739 14.225 12.835 1.00 65.75 92 ASN A C 1
ATOM 681 O O . ASN A 1 92 ? -23.853 15.077 12.815 1.00 65.75 92 ASN A O 1
ATOM 685 N N . SER A 1 93 ? -25.464 13.950 11.755 1.00 54.31 93 SER A N 1
ATOM 686 C CA . SER A 1 93 ? -25.369 14.645 10.479 1.00 54.31 93 SER A CA 1
ATOM 687 C C . SER A 1 93 ? -26.344 15.820 10.464 1.00 54.31 93 SER A C 1
ATOM 689 O O . SER A 1 93 ? -27.477 15.662 10.043 1.00 54.31 93 SER A O 1
ATOM 691 N N . LYS A 1 94 ? -25.911 17.010 10.895 1.00 64.88 94 LYS A N 1
ATOM 692 C CA . LYS A 1 94 ? -26.726 18.248 10.941 1.00 64.88 94 LYS A CA 1
ATOM 693 C C . LYS A 1 94 ? -27.999 18.157 11.827 1.00 64.88 94 LYS A C 1
ATOM 695 O O . LYS A 1 94 ? -28.555 17.086 12.061 1.00 64.88 94 LYS A O 1
ATOM 700 N N . PRO A 1 95 ? -28.509 19.287 12.348 1.00 62.44 95 PRO A N 1
ATOM 701 C CA . PRO A 1 95 ? -29.772 19.294 13.087 1.00 62.44 95 PRO A CA 1
ATOM 702 C C . PRO A 1 95 ? -30.930 18.784 12.209 1.00 62.44 95 PRO A C 1
ATOM 704 O O . PRO A 1 95 ? -31.177 19.330 11.137 1.00 62.44 95 PRO A O 1
ATOM 707 N N . GLY A 1 96 ? -31.638 17.741 12.657 1.00 74.00 96 GLY A N 1
ATOM 708 C CA . GLY A 1 96 ? -32.848 17.222 12.000 1.00 74.00 96 GLY A CA 1
ATOM 709 C C . GLY A 1 96 ? -32.655 16.070 11.002 1.00 74.00 96 GLY A C 1
ATOM 710 O O . GLY A 1 96 ? -33.650 15.483 10.586 1.00 74.00 96 GLY A O 1
ATOM 711 N N . GLN A 1 97 ? -31.420 15.684 10.662 1.00 67.69 97 GLN A N 1
ATOM 712 C CA . GLN A 1 97 ? -31.142 14.487 9.856 1.00 67.69 97 GLN A CA 1
ATOM 713 C C . GLN A 1 97 ? -30.430 13.431 10.709 1.0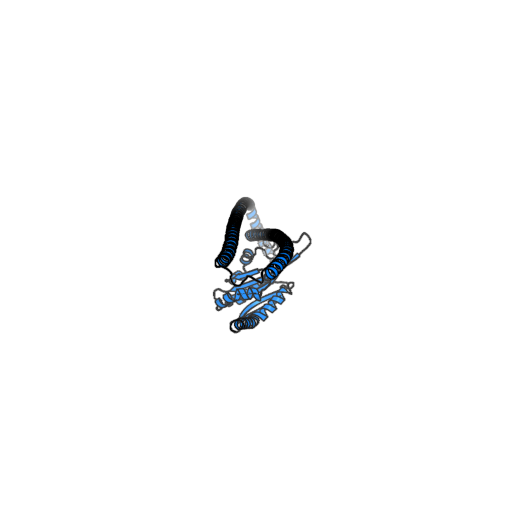0 67.69 97 GLN A C 1
ATOM 715 O O . GLN A 1 97 ? -29.323 13.643 11.195 1.00 67.69 97 GLN A O 1
ATOM 720 N N . LYS A 1 98 ? -31.072 12.272 10.895 1.00 69.19 98 LYS A N 1
ATOM 721 C CA . LYS A 1 98 ? -30.426 11.092 11.482 1.00 69.19 98 LYS A CA 1
ATOM 722 C C . LYS A 1 98 ? -29.834 10.263 10.348 1.00 69.19 98 LYS A C 1
ATOM 724 O O . LYS A 1 98 ? -30.570 9.545 9.678 1.00 69.19 98 LYS A O 1
ATOM 729 N N . ALA A 1 99 ? -28.529 10.371 10.126 1.00 74.75 99 ALA A N 1
ATOM 730 C CA . ALA A 1 99 ? -27.810 9.371 9.350 1.00 74.75 99 ALA A CA 1
ATOM 731 C C . ALA A 1 99 ? -27.521 8.171 10.258 1.00 74.75 99 ALA A C 1
ATOM 733 O O . ALA A 1 99 ? -27.065 8.334 11.392 1.00 74.75 99 ALA A O 1
ATOM 734 N N . TYR A 1 100 ? -27.805 6.968 9.771 1.00 78.56 100 TYR A N 1
ATOM 735 C CA . TYR A 1 100 ? -27.434 5.734 10.451 1.00 78.56 100 TYR A CA 1
ATOM 736 C C . TYR A 1 100 ? -26.182 5.173 9.790 1.00 78.56 100 TYR A C 1
ATOM 738 O O . TYR A 1 100 ? -26.122 5.049 8.569 1.00 78.56 100 TYR A O 1
ATOM 746 N N . VAL A 1 101 ? -25.186 4.850 10.608 1.00 78.12 101 VAL A N 1
ATOM 747 C CA . VAL A 1 101 ? -23.989 4.122 10.186 1.00 78.12 101 VAL A CA 1
ATOM 748 C C . VAL A 1 101 ? -24.073 2.739 10.800 1.00 78.12 101 VAL A C 1
ATOM 750 O O . VAL A 1 101 ? -24.291 2.612 12.006 1.00 78.12 101 VAL A O 1
ATOM 753 N N . TYR A 1 102 ? -23.944 1.717 9.966 1.00 82.25 102 TYR A N 1
ATOM 754 C CA . TYR A 1 102 ? -23.898 0.335 10.415 1.00 82.25 102 TYR A CA 1
ATOM 755 C C . TYR A 1 102 ? -22.453 -0.060 10.640 1.00 82.25 102 TYR A C 1
ATOM 757 O O . TYR A 1 102 ? -21.611 0.214 9.788 1.00 82.25 102 TYR A O 1
ATOM 765 N N . HIS A 1 103 ? -22.207 -0.718 11.761 1.00 84.62 103 HIS A N 1
ATOM 766 C CA . HIS A 1 103 ? -20.898 -1.219 12.134 1.00 84.62 103 HIS A CA 1
ATOM 767 C C . HIS A 1 103 ? -20.968 -2.719 12.337 1.00 84.62 103 HIS A C 1
ATOM 769 O O . HIS A 1 103 ? -21.937 -3.235 12.894 1.00 84.62 103 HIS A O 1
ATOM 775 N N . ASN A 1 104 ? -19.913 -3.396 11.925 1.00 89.50 104 ASN A N 1
ATOM 776 C CA . ASN A 1 104 ? -19.733 -4.830 11.996 1.00 89.50 104 ASN A CA 1
ATOM 777 C C . ASN A 1 104 ? -18.561 -5.124 12.939 1.00 89.50 104 ASN A C 1
ATOM 779 O O . ASN A 1 104 ? -17.432 -4.698 12.687 1.00 89.50 104 ASN A O 1
ATOM 783 N N . ALA A 1 105 ? -18.807 -5.854 14.025 1.00 89.50 105 ALA A N 1
ATOM 784 C CA . ALA A 1 105 ? -17.768 -6.232 14.976 1.00 89.50 105 ALA A CA 1
ATOM 785 C C . ALA A 1 105 ? -17.644 -7.741 15.116 1.00 89.50 105 ALA A C 1
ATOM 787 O O . ALA A 1 105 ? -18.625 -8.482 15.063 1.00 89.50 105 ALA A O 1
ATOM 788 N N . VAL A 1 106 ? -16.412 -8.164 15.374 1.00 92.94 106 VAL A N 1
ATOM 789 C CA . VAL A 1 106 ? -16.047 -9.528 15.724 1.00 92.94 106 VAL A CA 1
ATOM 790 C C . VAL A 1 106 ? -15.198 -9.504 16.987 1.00 92.94 106 VAL A C 1
ATOM 792 O O . VAL A 1 106 ? -14.179 -8.815 17.067 1.00 92.94 106 VAL A O 1
ATOM 795 N N . LEU A 1 107 ? -15.608 -10.294 17.968 1.00 93.56 107 LEU A N 1
ATOM 796 C CA . LEU A 1 107 ? -14.881 -10.583 19.189 1.00 93.56 107 LEU A CA 1
ATOM 797 C C . LEU A 1 107 ? -14.361 -12.018 19.131 1.00 93.56 107 LEU A C 1
ATOM 799 O O . LEU A 1 107 ? -15.139 -12.967 19.160 1.00 93.56 107 LEU A O 1
ATOM 803 N N . LEU A 1 108 ? -13.045 -12.181 19.092 1.00 96.31 108 LEU A N 1
ATOM 804 C CA . LEU A 1 108 ? -12.372 -13.459 19.271 1.00 96.31 108 LEU A CA 1
ATOM 805 C C . LEU A 1 108 ? -11.975 -13.623 20.740 1.00 96.31 108 LEU A C 1
ATOM 807 O O . LEU A 1 108 ? -11.104 -12.906 21.230 1.00 96.31 108 LEU A O 1
ATOM 811 N N . CYS A 1 109 ? -12.565 -14.598 21.427 1.00 96.38 109 CYS A N 1
ATOM 812 C CA . CYS A 1 109 ? -12.126 -15.011 22.754 1.00 96.38 109 CYS A CA 1
ATOM 813 C C . CYS A 1 109 ? -11.265 -16.275 22.665 1.00 96.38 109 CYS A C 1
ATOM 815 O O . CYS A 1 109 ? -11.704 -17.297 22.137 1.00 96.38 109 CYS A O 1
ATOM 817 N N . ILE A 1 110 ? -10.038 -16.213 23.190 1.00 96.81 110 ILE A N 1
ATOM 818 C CA . ILE A 1 110 ? -9.126 -17.356 23.314 1.00 96.81 110 ILE A CA 1
ATOM 819 C C . ILE A 1 110 ? -8.758 -17.530 24.795 1.00 96.81 110 ILE A C 1
ATOM 821 O O . ILE A 1 110 ? -7.758 -16.954 25.237 1.00 96.81 110 ILE A O 1
ATOM 825 N N . PRO A 1 111 ? -9.521 -18.332 25.562 1.00 95.81 111 PRO A N 1
ATOM 826 C CA . PRO A 1 111 ? -9.209 -18.610 26.962 1.00 95.81 111 PRO A CA 1
ATOM 827 C C . PRO A 1 111 ? -7.760 -19.072 27.149 1.00 95.81 111 PRO A C 1
ATOM 829 O O . PRO A 1 111 ? -7.206 -19.772 26.292 1.00 95.81 111 PRO A O 1
ATOM 832 N N . LYS A 1 112 ? -7.141 -18.711 28.280 1.00 94.38 112 LYS A N 1
ATOM 833 C CA . LYS A 1 112 ? -5.753 -19.106 28.596 1.00 94.38 112 LYS A CA 1
ATOM 834 C C . LYS A 1 112 ? -5.544 -20.619 28.486 1.00 94.38 112 LYS A C 1
ATOM 836 O O . LYS A 1 112 ? -4.549 -21.031 27.889 1.00 94.38 112 LYS A O 1
ATOM 841 N N . ASP A 1 113 ? -6.524 -21.391 28.951 1.00 93.44 113 ASP A N 1
ATOM 842 C CA . ASP A 1 113 ? -6.503 -22.857 29.004 1.00 93.44 113 ASP A CA 1
ATOM 843 C C . ASP A 1 113 ? -7.094 -23.524 27.748 1.00 93.44 113 ASP A C 1
ATOM 845 O O . ASP A 1 113 ? -7.442 -24.704 27.762 1.00 93.44 113 ASP A O 1
ATOM 849 N N . CYS A 1 114 ? -7.224 -22.785 26.639 1.00 95.19 114 CYS A N 1
ATOM 850 C CA . CYS A 1 114 ? -7.814 -23.319 25.417 1.00 95.19 114 CYS A CA 1
ATOM 851 C C . CYS A 1 114 ? -6.959 -24.449 24.810 1.00 95.19 114 CYS A C 1
ATOM 853 O O . CYS A 1 114 ? -5.832 -24.193 24.364 1.00 95.19 114 CYS A O 1
ATOM 855 N N . PRO A 1 115 ? -7.491 -25.683 24.678 1.00 92.50 115 PRO A N 1
ATOM 856 C CA . PRO A 1 115 ? -6.720 -26.834 24.201 1.00 92.50 115 PRO A CA 1
ATOM 857 C C . PRO A 1 115 ? -6.315 -26.708 22.726 1.00 92.50 115 PRO A C 1
ATOM 859 O O . PRO A 1 115 ? -5.351 -27.330 22.288 1.00 92.50 115 PRO A O 1
ATOM 862 N N . ASN A 1 116 ? -7.034 -25.889 21.953 1.00 92.50 116 ASN A N 1
ATOM 863 C CA . ASN A 1 116 ? -6.789 -25.677 20.526 1.00 92.50 116 ASN A CA 1
ATOM 864 C C . ASN A 1 116 ? -6.087 -24.338 20.235 1.00 92.50 116 ASN A C 1
ATOM 866 O O . ASN A 1 116 ? -6.036 -23.918 19.081 1.00 92.50 116 ASN A O 1
ATOM 870 N N . LYS A 1 117 ? -5.531 -23.656 21.248 1.00 94.69 117 LYS A N 1
ATOM 871 C CA . LYS A 1 117 ? -4.949 -22.305 21.124 1.00 94.69 117 LYS A CA 1
ATOM 872 C C . LYS A 1 117 ? -3.961 -22.152 19.963 1.00 94.69 117 LYS A C 1
ATOM 874 O O . LYS A 1 117 ? -4.008 -21.145 19.261 1.00 94.69 117 LYS A O 1
ATOM 879 N N . THR A 1 118 ? -3.087 -23.134 19.737 1.00 94.75 118 THR A N 1
ATOM 880 C CA . THR A 1 118 ? -2.117 -23.111 18.626 1.00 94.75 118 THR A CA 1
ATOM 881 C C . THR A 1 118 ? -2.824 -23.073 17.274 1.00 94.75 118 THR A C 1
ATOM 883 O O . THR A 1 118 ? -2.610 -22.146 16.497 1.00 94.75 118 THR A O 1
ATOM 886 N N . LYS A 1 119 ? -3.756 -24.004 17.041 1.00 93.44 119 LYS A N 1
ATOM 887 C CA . LYS A 1 119 ? -4.540 -24.080 15.802 1.00 93.44 119 LYS A CA 1
ATOM 888 C C . LYS A 1 119 ? -5.382 -22.821 15.584 1.00 93.44 119 LYS A C 1
ATOM 890 O O . LYS A 1 119 ? -5.432 -22.307 14.473 1.00 93.44 119 LYS A O 1
ATOM 895 N N . ILE A 1 120 ? -5.998 -22.278 16.637 1.00 95.62 120 ILE A N 1
ATOM 896 C CA . ILE A 1 120 ? -6.761 -21.021 16.562 1.00 95.62 120 ILE A CA 1
ATOM 897 C C . ILE A 1 120 ? -5.859 -19.859 16.125 1.00 95.62 120 ILE A C 1
ATOM 899 O O . ILE A 1 120 ? -6.238 -19.091 15.245 1.00 95.62 120 ILE A O 1
ATOM 903 N N . ASN A 1 121 ? -4.651 -19.747 16.685 1.00 94.00 121 ASN A N 1
ATOM 904 C CA . ASN A 1 121 ? -3.692 -18.711 16.293 1.00 94.00 121 ASN A CA 1
ATOM 905 C C . ASN A 1 121 ? -3.201 -18.854 14.846 1.00 94.00 121 ASN A C 1
ATOM 907 O O . ASN A 1 121 ? -2.957 -17.839 14.197 1.00 94.00 121 ASN A O 1
ATOM 911 N N . GLU A 1 122 ? -3.097 -20.079 14.329 1.00 94.31 122 GLU A N 1
ATOM 912 C CA . GLU A 1 122 ? -2.765 -20.333 12.921 1.00 94.31 122 GLU A CA 1
ATOM 913 C C . GLU A 1 122 ? -3.893 -19.886 11.979 1.00 94.31 122 GLU A C 1
ATOM 915 O O . GLU A 1 122 ? -3.628 -19.296 10.930 1.00 94.31 122 GLU A O 1
ATOM 920 N N . ILE A 1 123 ? -5.157 -20.130 12.348 1.00 93.81 123 ILE A N 1
ATOM 921 C CA . ILE A 1 123 ? -6.302 -19.879 11.460 1.00 93.81 123 ILE A CA 1
ATOM 922 C C . ILE A 1 123 ? -6.954 -18.502 11.643 1.00 93.81 123 ILE A C 1
ATOM 924 O O . ILE A 1 123 ? -7.642 -18.054 10.729 1.00 93.81 123 ILE A O 1
ATOM 928 N N . LYS A 1 124 ? -6.748 -17.789 12.762 1.00 94.12 124 LYS A N 1
ATOM 929 C CA . LYS A 1 124 ? -7.502 -16.556 13.087 1.00 94.12 124 LYS A CA 1
ATOM 930 C C . LYS A 1 124 ? -7.418 -15.462 12.022 1.00 94.12 124 LYS A C 1
ATOM 932 O O . LYS A 1 124 ? -8.436 -14.863 11.694 1.00 94.12 124 LYS A O 1
ATOM 937 N N . ASN A 1 125 ? -6.242 -15.241 11.429 1.00 92.19 125 ASN A N 1
ATOM 938 C CA . ASN A 1 125 ? -6.065 -14.228 10.379 1.00 92.19 125 ASN A CA 1
ATOM 939 C C . ASN A 1 125 ? -6.835 -14.592 9.108 1.00 92.19 125 ASN A C 1
ATOM 941 O O . ASN A 1 125 ? -7.375 -13.720 8.436 1.00 92.19 125 ASN A O 1
ATOM 945 N N . ARG A 1 126 ? -6.913 -15.890 8.808 1.00 90.38 126 ARG A N 1
ATOM 946 C CA . ARG A 1 126 ? -7.654 -16.412 7.666 1.00 90.38 126 ARG A CA 1
ATOM 947 C C . ARG A 1 126 ? -9.162 -16.397 7.911 1.00 90.38 126 ARG A C 1
ATOM 949 O O . ARG A 1 126 ? -9.914 -16.043 7.014 1.00 90.38 126 ARG A O 1
ATOM 956 N N . VAL A 1 127 ? -9.611 -16.751 9.115 1.00 92.56 127 VAL A N 1
ATOM 957 C CA . VAL A 1 127 ? -11.024 -16.627 9.505 1.00 92.56 127 VAL A CA 1
ATOM 958 C C . VAL A 1 127 ? -11.454 -15.161 9.414 1.00 92.56 127 VAL A C 1
ATOM 960 O O . VAL A 1 127 ? -12.472 -14.865 8.795 1.00 92.56 127 VAL A O 1
ATOM 963 N N . LYS A 1 128 ? -10.633 -14.233 9.921 1.00 93.19 128 LYS A N 1
ATOM 964 C CA . LYS A 1 128 ? -10.862 -12.789 9.794 1.00 93.19 128 LYS A CA 1
ATOM 965 C C . LYS A 1 128 ? -10.995 -12.341 8.335 1.00 93.19 128 LYS A C 1
ATOM 967 O O . LYS A 1 128 ? -11.925 -11.612 8.029 1.00 93.19 128 LYS A O 1
ATOM 972 N N . SER A 1 129 ? -10.092 -12.759 7.445 1.00 88.25 129 SER A N 1
ATOM 973 C CA . SER A 1 129 ? -10.093 -12.276 6.057 1.00 88.25 129 SER A CA 1
ATOM 974 C C . SER A 1 129 ? -11.126 -12.940 5.145 1.00 88.25 129 SER A C 1
ATOM 976 O O . SER A 1 129 ? -11.501 -12.340 4.146 1.00 88.25 129 SER A O 1
ATOM 978 N N . VAL A 1 130 ? -11.559 -14.169 5.447 1.00 86.88 130 VAL A N 1
ATOM 979 C CA . VAL A 1 130 ? -12.449 -14.949 4.566 1.00 86.88 130 VAL A CA 1
ATOM 980 C C . VAL A 1 130 ? -13.883 -15.016 5.088 1.00 86.88 130 VAL A C 1
ATOM 982 O O . VAL A 1 130 ? -14.824 -14.910 4.303 1.00 86.88 130 VAL A O 1
ATOM 985 N N . VAL A 1 131 ? -14.063 -15.240 6.394 1.00 86.81 131 VAL A N 1
ATOM 986 C CA . VAL A 1 131 ? -15.398 -15.350 7.003 1.00 86.81 131 VAL A CA 1
ATOM 987 C C . VAL A 1 131 ? -15.928 -13.967 7.316 1.00 86.81 131 VAL A C 1
ATOM 989 O O . VAL A 1 131 ? -17.017 -13.638 6.871 1.00 86.81 131 VAL A O 1
ATOM 992 N N . PHE A 1 132 ? -15.144 -13.165 8.034 1.00 90.38 132 PHE A N 1
ATOM 993 C CA . PHE A 1 132 ? -15.557 -11.863 8.553 1.00 90.38 132 PHE A CA 1
ATOM 994 C C . PHE A 1 132 ? -15.088 -10.699 7.669 1.00 90.38 132 PHE A C 1
ATOM 996 O O . PHE A 1 132 ? -14.542 -9.703 8.149 1.00 90.38 132 PHE A O 1
ATOM 1003 N N . GLU A 1 133 ? -15.285 -10.843 6.359 1.00 88.56 133 GLU A N 1
ATOM 1004 C CA . GLU A 1 133 ? -15.087 -9.758 5.394 1.00 88.56 133 GLU A CA 1
ATOM 1005 C C . GLU A 1 133 ? -16.014 -8.577 5.743 1.00 88.56 133 GLU A C 1
ATOM 1007 O O . GLU A 1 133 ? -17.117 -8.794 6.229 1.00 88.56 133 GLU A O 1
ATOM 1012 N N . GLU A 1 134 ? -15.588 -7.328 5.544 1.00 86.88 134 GLU A N 1
ATOM 1013 C CA . GLU A 1 134 ? -16.356 -6.131 5.961 1.00 86.88 134 GLU A CA 1
ATOM 1014 C C . GLU A 1 134 ? -16.558 -5.976 7.484 1.00 86.88 134 GLU A C 1
ATOM 1016 O O . GLU A 1 134 ? -17.469 -5.279 7.932 1.00 86.88 134 GLU A O 1
ATOM 1021 N N . CYS A 1 135 ? -15.723 -6.620 8.302 1.00 90.44 135 CYS A N 1
ATOM 1022 C CA . CYS A 1 135 ? -15.652 -6.348 9.735 1.00 90.44 135 CYS A CA 1
ATOM 1023 C C . CYS A 1 135 ? -14.909 -5.027 9.998 1.00 90.44 135 CYS A C 1
ATOM 1025 O O . CYS A 1 135 ? -13.708 -4.930 9.737 1.00 90.44 135 CYS A O 1
ATOM 1027 N N . ASP A 1 136 ? -15.592 -4.053 10.599 1.00 86.06 136 ASP A N 1
ATOM 1028 C CA . ASP A 1 136 ? -15.018 -2.759 10.987 1.00 86.06 136 ASP A CA 1
ATOM 1029 C C . ASP A 1 136 ? -14.141 -2.889 12.237 1.00 86.06 136 ASP A C 1
ATOM 1031 O O . ASP A 1 136 ? -13.061 -2.304 12.325 1.00 86.06 136 ASP A O 1
ATOM 1035 N N . ILE A 1 137 ? -14.585 -3.698 13.208 1.00 86.06 137 ILE A N 1
ATOM 1036 C CA . ILE A 1 137 ? -13.917 -3.840 14.506 1.00 86.06 137 ILE A CA 1
ATOM 1037 C C . ILE A 1 137 ? -13.623 -5.305 14.801 1.00 86.06 137 ILE A C 1
ATOM 1039 O O . ILE A 1 137 ? -14.528 -6.093 15.046 1.00 86.06 137 ILE A O 1
ATOM 1043 N N . TYR A 1 138 ? -12.343 -5.662 14.869 1.00 90.31 138 TYR A N 1
ATOM 1044 C CA . TYR A 1 138 ? -11.911 -7.006 15.247 1.00 90.31 138 TYR A CA 1
ATOM 1045 C C . TYR A 1 138 ? -11.119 -6.959 16.552 1.00 90.31 138 TYR A C 1
ATOM 1047 O O . TYR A 1 138 ? -10.030 -6.384 16.589 1.00 90.31 138 TYR A O 1
ATOM 1055 N N . MET A 1 139 ? -11.636 -7.585 17.606 1.00 90.12 139 MET A N 1
ATOM 1056 C CA . MET A 1 139 ? -10.990 -7.634 18.920 1.00 90.12 139 MET A CA 1
ATOM 1057 C C . MET A 1 139 ? -10.606 -9.053 19.296 1.00 90.12 139 MET A C 1
ATOM 1059 O O . MET A 1 139 ? -11.315 -10.005 18.991 1.00 90.12 139 MET A O 1
ATOM 1063 N N . GLU A 1 140 ? -9.484 -9.174 19.995 1.00 93.50 140 GLU A N 1
ATOM 1064 C CA . GLU A 1 140 ? -9.006 -10.426 20.566 1.00 93.50 140 GLU A CA 1
ATOM 1065 C C . GLU A 1 140 ? -8.881 -10.254 22.080 1.00 93.50 140 GLU A C 1
ATOM 1067 O O . GLU A 1 140 ? -8.232 -9.318 22.553 1.00 93.50 140 GLU A O 1
ATOM 1072 N N . ILE A 1 141 ? -9.506 -11.156 22.829 1.00 92.38 141 ILE A N 1
ATOM 1073 C CA . ILE A 1 141 ? -9.459 -11.202 24.288 1.00 92.38 141 ILE A CA 1
ATOM 1074 C C . ILE A 1 141 ? -9.019 -12.587 24.748 1.00 92.38 141 ILE A C 1
ATOM 1076 O O . ILE A 1 141 ? -9.301 -13.599 24.105 1.00 92.38 141 ILE A O 1
ATOM 1080 N N . THR A 1 142 ? -8.312 -12.631 25.872 1.00 91.75 142 THR A N 1
ATOM 1081 C CA . THR A 1 142 ? -7.833 -13.890 26.463 1.00 91.75 142 THR A CA 1
ATOM 1082 C C . THR A 1 142 ? -8.517 -14.235 27.776 1.00 91.75 142 THR A C 1
ATOM 1084 O O . THR A 1 142 ? -8.560 -15.405 28.152 1.00 91.75 142 THR A O 1
ATOM 1087 N N . ASP A 1 143 ? -9.059 -13.230 28.460 1.00 90.25 143 ASP A N 1
ATOM 1088 C CA . ASP A 1 143 ? -9.835 -13.401 29.678 1.00 90.25 143 ASP A CA 1
ATOM 1089 C C . ASP A 1 143 ? -11.327 -13.202 29.357 1.00 90.25 143 ASP A C 1
ATOM 1091 O O . ASP A 1 143 ? -11.706 -12.119 28.898 1.00 90.25 143 ASP A O 1
ATOM 1095 N N . PRO A 1 144 ? -12.174 -14.227 29.561 1.00 87.31 144 PRO A N 1
ATOM 1096 C CA . PRO A 1 144 ? -13.614 -14.136 29.328 1.00 87.31 144 PRO A CA 1
ATOM 1097 C C . PRO A 1 144 ? -14.317 -13.084 30.194 1.00 87.31 144 PRO A C 1
ATOM 1099 O O . PRO A 1 144 ? -15.424 -12.669 29.867 1.00 87.31 144 PRO A O 1
ATOM 1102 N N . THR A 1 145 ? -13.709 -12.642 31.297 1.00 86.12 145 THR A N 1
ATOM 1103 C CA . THR A 1 145 ? -14.294 -11.595 32.151 1.00 86.12 145 THR A CA 1
ATOM 1104 C C . THR A 1 145 ? -14.322 -10.226 31.471 1.00 86.12 145 THR A C 1
ATOM 1106 O O . THR A 1 145 ? -15.218 -9.437 31.748 1.00 86.12 145 THR A O 1
ATOM 1109 N N . TYR A 1 146 ? -13.427 -9.970 30.508 1.00 83.81 146 TYR A N 1
ATOM 1110 C CA . TYR A 1 146 ? -13.429 -8.727 29.727 1.00 83.81 146 TYR A CA 1
ATOM 1111 C C . TYR A 1 146 ? -14.501 -8.687 28.633 1.00 83.81 146 TYR A C 1
ATOM 1113 O O . TYR A 1 146 ? -14.668 -7.655 27.988 1.00 83.81 146 TYR A O 1
ATOM 1121 N N . VAL A 1 147 ? -15.213 -9.795 28.394 1.00 80.19 147 VAL A N 1
ATOM 1122 C CA . VAL A 1 147 ? -16.313 -9.834 27.420 1.00 80.19 147 VAL A CA 1
ATOM 1123 C C . VAL A 1 147 ? -17.420 -8.857 27.822 1.00 80.19 147 VAL A C 1
ATOM 1125 O O . VAL A 1 147 ? -17.925 -8.150 26.955 1.00 80.19 147 VAL A O 1
ATOM 1128 N N . ASP A 1 148 ? -17.722 -8.768 29.119 1.00 75.00 148 ASP A N 1
ATOM 1129 C CA . ASP A 1 148 ? -18.824 -7.953 29.650 1.00 75.00 148 ASP A CA 1
ATOM 1130 C C . ASP A 1 148 ? -18.338 -6.622 30.242 1.00 75.00 148 ASP A C 1
ATOM 1132 O O . ASP A 1 148 ? -19.147 -5.848 30.740 1.00 75.00 148 ASP A O 1
ATOM 1136 N N . ASP A 1 149 ? -17.025 -6.358 30.237 1.00 75.19 149 ASP A N 1
ATOM 1137 C CA . ASP A 1 149 ? -16.427 -5.184 30.881 1.00 75.19 149 ASP A CA 1
ATOM 1138 C C . ASP A 1 149 ? -16.633 -3.922 30.021 1.00 75.19 149 ASP A C 1
ATOM 1140 O O . ASP A 1 149 ? -15.920 -3.724 29.027 1.00 75.19 149 ASP A O 1
ATOM 1144 N N . PRO A 1 150 ? -17.554 -3.012 30.393 1.00 63.47 150 PRO A N 1
ATOM 1145 C CA . PRO A 1 150 ? -17.851 -1.837 29.586 1.00 63.47 150 PRO A CA 1
ATOM 1146 C C . PRO A 1 150 ? -16.646 -0.896 29.476 1.00 63.47 150 PRO A C 1
ATOM 1148 O O . PRO A 1 150 ? -16.489 -0.232 28.451 1.00 63.47 150 PRO A O 1
ATOM 1151 N N . GLU A 1 151 ? -15.769 -0.848 30.488 1.00 63.59 151 GLU A N 1
ATOM 1152 C CA . GLU A 1 151 ? -14.542 -0.050 30.439 1.00 63.59 151 GLU A CA 1
ATOM 1153 C C . GLU A 1 151 ? -13.542 -0.637 29.447 1.00 63.59 151 GLU A C 1
ATOM 1155 O O . GLU A 1 151 ? -12.918 0.112 28.695 1.00 63.59 151 GLU A O 1
ATOM 1160 N N . PHE A 1 152 ? -13.406 -1.965 29.390 1.00 67.56 152 PHE A N 1
ATOM 1161 C CA . PHE A 1 152 ? -12.566 -2.627 28.389 1.00 67.56 152 PHE A CA 1
ATOM 1162 C C . PHE A 1 152 ? -13.018 -2.264 26.969 1.00 67.56 152 PHE A C 1
ATOM 1164 O O . PHE A 1 152 ? -12.198 -1.882 26.125 1.00 67.56 152 PHE A O 1
ATOM 1171 N N . TRP A 1 153 ? -14.330 -2.305 26.726 1.00 62.34 153 TRP A N 1
ATOM 1172 C CA . TRP A 1 153 ? -14.916 -1.911 25.448 1.00 62.34 153 TRP A CA 1
ATOM 1173 C C . TRP A 1 153 ? -14.738 -0.425 25.155 1.00 62.34 153 TRP A C 1
ATOM 1175 O O . TRP A 1 153 ? -14.382 -0.080 24.031 1.00 62.34 153 TRP A O 1
ATOM 1185 N N . MET A 1 154 ? -14.926 0.460 26.135 1.00 55.03 154 MET A N 1
ATOM 1186 C CA . MET A 1 154 ? -14.714 1.900 25.952 1.00 55.03 154 MET A CA 1
ATOM 1187 C C . MET A 1 154 ? -13.242 2.246 25.701 1.00 55.03 154 MET A C 1
ATOM 1189 O O . MET A 1 154 ? -12.959 3.030 24.808 1.00 55.03 154 MET A O 1
ATOM 1193 N N . ARG A 1 155 ? -12.285 1.618 26.392 1.00 59.12 155 ARG A N 1
ATOM 1194 C CA . ARG A 1 155 ? -10.842 1.861 26.182 1.00 59.12 155 ARG A CA 1
ATOM 1195 C C . ARG A 1 155 ? -10.341 1.350 24.833 1.00 59.12 155 ARG A C 1
ATOM 1197 O O . ARG A 1 155 ? -9.362 1.869 24.298 1.00 59.12 155 ARG A O 1
ATOM 1204 N N . LYS A 1 156 ? -10.969 0.303 24.290 1.00 53.78 156 LYS A N 1
ATOM 1205 C CA . LYS A 1 156 ? -10.641 -0.252 22.967 1.00 53.78 156 LYS A CA 1
ATOM 1206 C C . LYS A 1 156 ? -11.405 0.404 21.822 1.00 53.78 156 LYS A C 1
ATOM 1208 O O . LYS A 1 156 ? -11.014 0.219 20.671 1.00 53.78 156 LYS A O 1
ATOM 1213 N N . ARG A 1 157 ? -12.448 1.178 22.121 1.00 47.12 157 ARG A N 1
ATOM 1214 C CA . ARG A 1 157 ? -13.211 1.953 21.148 1.00 47.12 157 ARG A CA 1
ATOM 1215 C C . ARG A 1 157 ? -12.764 3.416 21.187 1.00 47.12 157 ARG A C 1
ATOM 1217 O O . ARG A 1 157 ? -12.951 4.098 22.180 1.00 47.12 157 ARG A O 1
ATOM 1224 N N . SER A 1 158 ? -12.336 3.970 20.057 1.00 38.78 158 SER A N 1
ATOM 1225 C CA . SER A 1 158 ? -12.377 5.425 19.831 1.00 38.78 158 SER A CA 1
ATOM 1226 C C . SER A 1 158 ? -13.819 5.960 19.668 1.00 38.78 158 SER A C 1
ATOM 1228 O O . SER A 1 158 ? -14.017 7.100 19.268 1.00 38.78 158 SER A O 1
ATOM 1230 N N . VAL A 1 159 ? -14.850 5.153 19.970 1.00 40.12 159 VAL A N 1
ATOM 1231 C CA . VAL A 1 159 ? -16.271 5.456 19.735 1.00 40.12 159 VAL A CA 1
ATOM 1232 C C . VAL A 1 159 ? -17.139 4.910 20.882 1.00 40.12 159 VAL A C 1
ATOM 1234 O O . VAL A 1 159 ? -17.281 3.697 21.046 1.00 40.12 159 VAL A O 1
ATOM 1237 N N . CYS A 1 160 ? -17.758 5.789 21.675 1.00 39.12 160 CYS A N 1
ATOM 1238 C CA . CYS A 1 160 ? -18.751 5.392 22.684 1.00 39.12 160 CYS A CA 1
ATOM 1239 C C . CYS A 1 160 ? -19.927 4.631 22.014 1.00 39.12 160 CYS A C 1
ATOM 1241 O O . CYS A 1 160 ? -20.340 5.010 20.913 1.00 39.12 160 CYS A O 1
ATOM 1243 N N . PRO A 1 161 ? -20.481 3.558 22.621 1.00 42.69 161 PRO A N 1
ATOM 1244 C CA . PRO A 1 161 ? -21.631 2.858 22.048 1.00 42.69 161 PRO A CA 1
ATOM 1245 C C . PRO A 1 161 ? -22.821 3.810 21.817 1.00 42.69 161 PRO A C 1
ATOM 1247 O O . PRO A 1 161 ? -23.096 4.666 22.657 1.00 42.69 161 PRO A O 1
ATOM 1250 N N . PRO A 1 162 ? -23.567 3.672 20.707 1.00 39.56 162 PRO A N 1
ATOM 1251 C CA . PRO A 1 162 ? -24.749 4.486 20.461 1.00 39.56 162 PRO A CA 1
ATOM 1252 C C . PRO A 1 162 ? -25.896 4.043 21.375 1.00 39.56 162 PRO A C 1
ATOM 1254 O O . PRO A 1 162 ? -26.400 2.931 21.250 1.00 39.56 162 PRO A O 1
ATOM 1257 N N . GLY A 1 163 ? -26.336 4.931 22.267 1.00 43.09 163 GLY A N 1
ATOM 1258 C CA . GLY A 1 163 ? -27.510 4.703 23.115 1.00 43.09 163 GLY A CA 1
ATOM 1259 C C . GLY A 1 163 ? -27.320 5.067 24.581 1.00 43.09 163 GLY A C 1
ATOM 1260 O O . GLY A 1 163 ? -28.317 5.306 25.254 1.00 43.09 163 GLY A O 1
ATOM 1261 N N . THR A 1 164 ? -26.085 5.204 25.065 1.00 45.12 164 THR A N 1
ATOM 1262 C CA . THR A 1 164 ? -25.839 5.795 26.382 1.00 45.12 164 THR A CA 1
ATOM 1263 C C . THR A 1 164 ? -26.201 7.272 26.319 1.00 45.12 164 THR A C 1
ATOM 1265 O O . THR A 1 164 ? -25.478 8.093 25.746 1.00 45.12 164 THR A O 1
ATOM 1268 N N . ARG A 1 165 ? -27.357 7.647 26.880 1.00 41.31 165 ARG A N 1
ATOM 1269 C CA . ARG A 1 165 ? -27.598 9.062 27.141 1.00 41.31 165 ARG A CA 1
ATOM 1270 C C . ARG A 1 165 ? -26.580 9.482 28.195 1.00 41.31 165 ARG A C 1
ATOM 1272 O O . ARG A 1 165 ? -26.367 8.779 29.176 1.00 41.31 165 ARG A O 1
ATOM 1279 N N . TYR A 1 166 ? -26.005 10.671 28.036 1.00 41.50 166 TYR A N 1
ATOM 1280 C CA . TYR A 1 166 ? -25.169 11.315 29.060 1.00 41.50 166 TYR A CA 1
ATOM 1281 C C . TYR A 1 166 ? -25.837 11.355 30.453 1.00 41.50 166 TYR A C 1
ATOM 1283 O O . TYR A 1 166 ? -25.147 11.508 31.455 1.00 41.50 166 TYR A O 1
ATOM 1291 N N . SER A 1 167 ? -27.169 11.218 30.510 1.00 40.91 167 SER A N 1
ATOM 1292 C CA . SER A 1 167 ? -27.983 11.139 31.725 1.00 40.91 167 SER A CA 1
ATOM 1293 C C . SER A 1 167 ? -27.960 9.789 32.446 1.00 40.91 167 SER A C 1
ATOM 1295 O O . SER A 1 167 ? -28.354 9.745 33.607 1.00 40.91 167 SER A O 1
ATOM 1297 N N . ASP A 1 168 ? -27.546 8.704 31.785 1.00 42.50 168 ASP A N 1
ATOM 1298 C CA . ASP A 1 168 ? -27.643 7.340 32.330 1.00 42.50 168 ASP A CA 1
ATOM 1299 C C . ASP A 1 168 ? -26.416 6.973 33.183 1.00 42.50 168 ASP A C 1
ATOM 1301 O O . ASP A 1 168 ? -26.460 6.042 33.986 1.00 42.50 168 ASP A O 1
ATOM 1305 N N . PHE A 1 169 ? -25.343 7.768 33.097 1.00 45.03 169 PHE A N 1
ATOM 1306 C CA . PHE A 1 169 ? -24.273 7.779 34.091 1.00 45.03 169 PHE A CA 1
ATOM 1307 C C . PHE A 1 169 ? -24.778 8.503 35.341 1.00 45.03 169 PHE A C 1
ATOM 1309 O O . PHE A 1 169 ? -24.516 9.687 35.558 1.00 45.03 169 PHE A O 1
ATOM 1316 N N . GLY A 1 170 ? -25.568 7.800 36.150 1.00 37.22 170 GLY A N 1
ATOM 1317 C CA . GLY A 1 170 ? -26.070 8.320 37.413 1.00 37.22 170 GLY A CA 1
ATOM 1318 C C . GLY A 1 170 ? -24.924 8.825 38.292 1.00 37.22 170 GLY A C 1
ATOM 1319 O O . GLY A 1 170 ? -24.090 8.036 38.710 1.00 37.22 170 GLY A O 1
ATOM 1320 N N . GLY A 1 171 ? -24.889 10.139 38.540 1.00 35.41 171 GLY A N 1
ATOM 1321 C CA . GLY A 1 171 ? -24.355 10.863 39.709 1.00 35.41 171 GLY A CA 1
ATOM 1322 C C . GLY A 1 171 ? -22.945 10.602 40.274 1.00 35.41 171 GLY A C 1
ATOM 1323 O O . GLY A 1 171 ? -22.519 11.396 41.108 1.00 35.41 171 GLY A O 1
ATOM 1324 N N . GLY A 1 172 ? -22.221 9.553 39.877 1.00 41.81 172 GLY A N 1
ATOM 1325 C CA . GLY A 1 172 ? -21.047 9.050 40.604 1.00 41.81 172 GLY A CA 1
ATOM 1326 C C . GLY A 1 172 ? -19.842 8.637 39.756 1.00 41.81 172 GLY A C 1
ATOM 1327 O O . GLY A 1 172 ? -18.829 8.248 40.327 1.00 41.81 172 GLY A O 1
ATOM 1328 N N . HIS A 1 173 ? -19.896 8.741 38.424 1.00 42.22 173 HIS A N 1
ATOM 1329 C CA . HIS A 1 173 ? -18.817 8.267 37.544 1.00 42.22 173 HIS A CA 1
ATOM 1330 C C . HIS A 1 173 ? -18.254 9.387 36.655 1.00 42.22 173 HIS A C 1
ATOM 1332 O O . HIS A 1 173 ? -18.527 9.463 35.460 1.00 42.22 173 HIS A O 1
ATOM 1338 N N . THR A 1 174 ? -17.436 10.262 37.246 1.00 50.34 174 THR A N 1
ATOM 1339 C CA . THR A 1 174 ? -16.687 11.331 36.554 1.00 50.34 174 THR A CA 1
ATOM 1340 C C . THR A 1 174 ? -15.656 10.802 35.549 1.00 50.34 174 THR A C 1
ATOM 1342 O O . THR A 1 174 ? -15.395 11.465 34.551 1.00 50.34 174 THR A O 1
ATOM 1345 N N . HIS A 1 175 ? -15.131 9.589 35.745 1.00 44.28 175 HIS A N 1
ATOM 1346 C CA . HIS A 1 175 ? -14.155 8.980 34.831 1.00 44.28 175 HIS A CA 1
ATOM 1347 C C . HIS A 1 175 ? -14.758 8.555 33.483 1.00 44.28 175 HIS A C 1
ATOM 1349 O O . HIS A 1 175 ? -14.149 8.785 32.446 1.00 44.28 175 HIS A O 1
ATOM 1355 N N . ALA A 1 176 ? -16.002 8.066 33.459 1.00 43.88 176 ALA A N 1
ATOM 1356 C CA . ALA A 1 176 ? -16.680 7.716 32.206 1.00 43.88 176 ALA A CA 1
ATOM 1357 C C . ALA A 1 176 ? -16.994 8.951 31.330 1.00 43.88 176 ALA A C 1
ATOM 1359 O O . ALA A 1 176 ? -17.042 8.861 30.101 1.00 43.88 176 ALA A O 1
ATOM 1360 N N . GLN A 1 177 ? -17.172 10.126 31.949 1.00 46.69 177 GLN A N 1
ATOM 1361 C CA . GLN A 1 177 ? -17.302 11.405 31.240 1.00 46.69 177 GLN A CA 1
ATOM 1362 C C . GLN A 1 177 ? -15.986 11.850 30.592 1.00 46.69 177 GLN A C 1
ATOM 1364 O O . GLN A 1 177 ? -16.001 12.359 29.469 1.00 46.69 177 GLN A O 1
ATOM 1369 N N . GLU A 1 178 ? -14.862 11.667 31.286 1.00 49.53 178 GLU A N 1
ATOM 1370 C CA . GLU A 1 178 ? -13.532 11.973 30.756 1.00 49.53 178 GLU A CA 1
ATOM 1371 C C . GLU A 1 178 ? -13.152 11.010 29.629 1.00 49.53 178 GLU A C 1
ATOM 1373 O O . GLU A 1 178 ? -12.693 11.467 28.583 1.00 49.53 178 GLU A O 1
ATOM 1378 N N . ASP A 1 179 ? -13.461 9.721 29.775 1.00 50.72 179 ASP A N 1
ATOM 1379 C CA . ASP A 1 179 ? -13.192 8.702 28.758 1.00 50.72 179 ASP A CA 1
ATOM 1380 C C . ASP A 1 179 ? -14.012 8.917 27.480 1.00 50.72 179 ASP A C 1
ATOM 1382 O O . ASP A 1 179 ? -13.479 8.771 26.382 1.00 50.72 179 ASP A O 1
ATOM 1386 N N . CYS A 1 180 ? -15.280 9.339 27.576 1.00 50.47 180 CYS A N 1
ATOM 1387 C CA . CYS A 1 180 ? -16.077 9.611 26.374 1.00 50.47 180 CYS A CA 1
ATOM 1388 C C . CYS A 1 180 ? -15.667 10.928 25.682 1.00 50.47 180 CYS A C 1
ATOM 1390 O O . CYS A 1 180 ? -15.666 11.007 24.452 1.00 50.47 180 CYS A O 1
ATOM 1392 N N . ALA A 1 181 ? -15.228 11.946 26.436 1.00 52.75 181 ALA A N 1
ATOM 1393 C CA . ALA A 1 181 ? -14.611 13.145 25.858 1.00 52.75 181 ALA A CA 1
ATOM 1394 C C . ALA A 1 181 ? -13.257 12.828 25.196 1.00 52.75 181 ALA A C 1
ATOM 1396 O O . ALA A 1 181 ? -12.940 13.369 24.135 1.00 52.75 181 ALA A O 1
ATOM 1397 N N . HIS A 1 182 ? -12.482 11.917 25.789 1.00 54.75 182 HIS A N 1
ATOM 1398 C CA . HIS A 1 182 ? -11.230 11.433 25.221 1.00 54.75 182 HIS A CA 1
ATOM 1399 C C . HIS A 1 182 ? -11.472 10.605 23.951 1.00 54.75 182 HIS A C 1
ATOM 1401 O O . HIS A 1 182 ? -10.801 10.828 22.949 1.00 54.75 182 HIS A O 1
ATOM 1407 N N . ALA A 1 183 ? -12.477 9.725 23.937 1.00 54.53 183 ALA A N 1
ATOM 1408 C CA . ALA A 1 183 ? -12.872 8.963 22.753 1.00 54.53 183 ALA A CA 1
ATOM 1409 C C . ALA A 1 183 ? -13.312 9.883 21.603 1.00 54.53 183 ALA A C 1
ATOM 1411 O O . ALA A 1 183 ? -12.865 9.705 20.471 1.00 54.53 183 ALA A O 1
ATOM 1412 N N . GLN A 1 184 ? -14.100 10.925 21.895 1.00 58.59 184 GLN A N 1
ATOM 1413 C CA . GLN A 1 184 ? -14.477 11.938 20.905 1.00 58.59 184 GLN A CA 1
ATOM 1414 C C . GLN A 1 184 ? -13.246 12.661 20.335 1.00 58.59 184 GLN A C 1
ATOM 1416 O O . GLN A 1 184 ? -13.130 12.810 19.121 1.00 58.59 184 GLN A O 1
ATOM 1421 N N . LEU A 1 185 ? -12.293 13.043 21.192 1.00 58.12 185 LEU A N 1
ATOM 1422 C CA . LEU A 1 185 ? -11.042 13.676 20.772 1.00 58.12 185 LEU A CA 1
ATOM 1423 C C . LEU A 1 185 ? -10.194 12.741 19.892 1.00 58.12 185 LEU A C 1
ATOM 1425 O O . LEU A 1 185 ? -9.656 13.172 18.874 1.00 58.12 185 LEU A O 1
ATOM 1429 N N . VAL A 1 186 ? -10.093 11.457 20.246 1.00 62.25 186 VAL A N 1
ATOM 1430 C CA . VAL A 1 186 ? -9.370 10.450 19.452 1.00 62.25 186 VAL A CA 1
ATOM 1431 C C . VAL A 1 186 ? -10.044 10.242 18.095 1.00 62.25 186 VAL A C 1
ATOM 1433 O O . VAL A 1 186 ? -9.350 10.243 17.079 1.00 62.25 186 VAL A O 1
ATOM 1436 N N . SER A 1 187 ? -11.375 10.153 18.052 1.00 62.84 187 SER A N 1
ATOM 1437 C CA . SER A 1 187 ? -12.151 10.102 16.807 1.00 62.84 187 SER A CA 1
ATOM 1438 C C . SER A 1 187 ? -11.907 11.340 15.936 1.00 62.84 187 SER A C 1
ATOM 1440 O O . SER A 1 187 ? -11.691 11.220 14.730 1.00 62.84 187 SER A O 1
ATOM 1442 N N . ASP A 1 188 ? -11.885 12.537 16.524 1.00 60.94 188 ASP A N 1
ATOM 1443 C CA . ASP A 1 188 ? -11.628 13.779 15.789 1.00 60.94 188 ASP A CA 1
ATOM 1444 C C . ASP A 1 188 ? -10.190 13.833 15.241 1.00 60.94 188 ASP A C 1
ATOM 1446 O O . ASP A 1 188 ? -9.969 14.287 14.112 1.00 60.94 188 ASP A O 1
ATOM 1450 N N . ILE A 1 189 ? -9.217 13.305 15.992 1.00 64.56 189 ILE A N 1
ATOM 1451 C CA . ILE A 1 189 ? -7.824 13.145 15.553 1.00 64.56 189 ILE A CA 1
ATOM 1452 C C . ILE A 1 189 ? -7.723 12.121 14.416 1.00 64.56 189 ILE A C 1
ATOM 1454 O O . ILE A 1 189 ? -7.022 12.371 13.434 1.00 64.56 189 ILE A O 1
ATOM 1458 N N . GLU A 1 190 ? -8.409 10.981 14.498 1.00 65.81 190 GLU A N 1
ATOM 1459 C CA . GLU A 1 190 ? -8.432 9.974 13.429 1.00 65.81 190 GLU A CA 1
ATOM 1460 C C . GLU A 1 190 ? -9.111 10.511 12.164 1.00 65.81 190 GLU A C 1
ATOM 1462 O O . GLU A 1 190 ? -8.576 10.356 11.062 1.00 65.81 190 GLU A O 1
ATOM 1467 N N . ALA A 1 191 ? -10.215 11.246 12.309 1.00 66.69 191 ALA A N 1
ATOM 1468 C CA . ALA A 1 191 ? -10.871 11.938 11.205 1.00 66.69 191 ALA A CA 1
ATOM 1469 C C . ALA A 1 191 ? -9.956 13.006 10.580 1.00 66.69 191 ALA A C 1
ATOM 1471 O O . ALA A 1 191 ? -9.887 13.130 9.355 1.00 66.69 191 ALA A O 1
ATOM 1472 N N . ALA A 1 192 ? -9.208 13.762 11.390 1.00 64.44 192 ALA A N 1
ATOM 1473 C CA . ALA A 1 192 ? -8.222 14.721 10.898 1.00 64.44 192 ALA A CA 1
ATOM 1474 C C . ALA A 1 192 ? -7.067 14.032 10.155 1.00 64.44 192 ALA A C 1
ATOM 1476 O O . ALA A 1 192 ? -6.715 14.463 9.056 1.00 64.44 192 ALA A O 1
ATOM 1477 N N . LYS A 1 193 ? -6.530 12.930 10.691 1.00 73.44 193 LYS A N 1
ATOM 1478 C CA . LYS A 1 193 ? -5.496 12.116 10.031 1.00 73.44 193 LYS A CA 1
ATOM 1479 C C . LYS A 1 193 ? -5.984 11.548 8.702 1.00 73.44 193 LYS A C 1
ATOM 1481 O O . LYS A 1 193 ? -5.256 11.624 7.717 1.00 73.44 193 LYS A O 1
ATOM 1486 N N . SER A 1 194 ? -7.215 11.042 8.653 1.00 73.00 194 SER A N 1
ATOM 1487 C CA . SER A 1 194 ? -7.837 10.549 7.421 1.00 73.00 194 SER A CA 1
ATOM 1488 C C . SER A 1 194 ? -7.946 11.659 6.367 1.00 73.00 194 SER A C 1
ATOM 1490 O O . SER A 1 194 ? -7.514 11.469 5.230 1.00 73.00 194 SER A O 1
ATOM 1492 N N . ARG A 1 195 ? -8.395 12.865 6.751 1.00 79.62 195 ARG A N 1
ATOM 1493 C CA . ARG A 1 195 ? -8.431 14.034 5.849 1.00 79.62 195 ARG A CA 1
ATOM 1494 C C . ARG A 1 195 ? -7.041 14.428 5.341 1.00 79.62 195 ARG A C 1
ATOM 1496 O O . ARG A 1 195 ? -6.887 14.697 4.154 1.00 79.62 195 ARG A O 1
ATOM 1503 N N . ILE A 1 196 ? -6.031 14.445 6.213 1.00 72.62 196 ILE A N 1
ATOM 1504 C CA . ILE A 1 196 ? -4.640 14.749 5.833 1.00 72.62 196 ILE A CA 1
ATOM 1505 C C . ILE A 1 196 ? -4.097 13.683 4.871 1.00 72.62 196 ILE A C 1
ATOM 1507 O O . ILE A 1 196 ? -3.465 14.031 3.874 1.00 72.62 196 ILE A O 1
ATOM 1511 N N . SER A 1 197 ? -4.377 12.402 5.127 1.00 76.62 197 SER A N 1
ATOM 1512 C CA . SER A 1 197 ? -3.994 11.296 4.242 1.00 76.62 197 SER A CA 1
ATOM 1513 C C . SER A 1 197 ? -4.628 11.446 2.864 1.00 76.62 197 SER A C 1
ATOM 1515 O O . SER A 1 197 ? -3.915 11.393 1.867 1.00 76.62 197 SER A O 1
ATOM 1517 N N . ALA A 1 198 ? -5.930 11.741 2.803 1.00 76.06 198 ALA A N 1
ATOM 1518 C CA . ALA A 1 198 ? -6.634 11.971 1.546 1.00 76.06 198 ALA A CA 1
ATOM 1519 C C . ALA A 1 198 ? -6.016 13.140 0.763 1.00 76.06 198 ALA A C 1
ATOM 1521 O O . ALA A 1 198 ? -5.710 12.996 -0.414 1.00 76.06 198 ALA A O 1
ATOM 1522 N N . VAL A 1 199 ? -5.737 14.277 1.415 1.00 80.06 199 VAL A N 1
ATOM 1523 C CA . VAL A 1 199 ? -5.068 15.423 0.767 1.00 80.06 199 VAL A CA 1
ATOM 1524 C C . VAL A 1 199 ? -3.671 15.054 0.258 1.00 80.06 199 VAL A C 1
ATOM 1526 O O . VAL A 1 199 ? -3.284 15.476 -0.834 1.00 80.06 199 VAL A O 1
ATOM 1529 N N . ASN A 1 200 ? -2.912 14.264 1.020 1.00 75.38 200 ASN A N 1
ATOM 1530 C CA . ASN A 1 200 ? -1.591 13.795 0.609 1.00 75.38 200 ASN A CA 1
ATOM 1531 C C . ASN A 1 200 ? -1.663 12.836 -0.582 1.00 75.38 200 ASN A C 1
ATOM 1533 O O . ASN A 1 200 ? -0.832 12.940 -1.482 1.00 75.38 200 ASN A O 1
ATOM 1537 N N . GLU A 1 201 ? -2.654 11.949 -0.633 1.00 76.00 201 GLU A N 1
ATOM 1538 C CA . GLU A 1 201 ? -2.894 11.073 -1.782 1.00 76.00 201 GLU A CA 1
ATOM 1539 C C . GLU A 1 201 ? -3.264 11.876 -3.031 1.00 76.00 201 GLU A C 1
ATOM 1541 O O . GLU A 1 201 ? -2.682 11.643 -4.093 1.00 76.00 201 GLU A O 1
ATOM 1546 N N . THR A 1 202 ? -4.123 12.894 -2.908 1.00 79.62 202 THR A N 1
ATOM 1547 C CA . THR A 1 202 ? -4.465 13.782 -4.030 1.00 79.62 202 THR A CA 1
ATOM 1548 C C . THR A 1 202 ? -3.248 14.568 -4.519 1.00 79.62 202 THR A C 1
ATOM 1550 O O . THR A 1 202 ? -3.008 14.643 -5.724 1.00 79.62 202 THR A O 1
ATOM 1553 N N . LYS A 1 203 ? -2.430 15.114 -3.607 1.00 73.69 203 LYS A N 1
ATOM 1554 C CA . LYS A 1 203 ? -1.177 15.804 -3.965 1.00 73.69 203 LYS A CA 1
ATOM 1555 C C . LYS A 1 203 ? -0.180 14.859 -4.630 1.00 73.69 203 LYS A C 1
ATOM 1557 O O . LYS A 1 203 ? 0.443 15.228 -5.620 1.00 73.69 203 LYS A O 1
ATOM 1562 N N . LYS A 1 204 ? -0.047 13.629 -4.128 1.00 79.00 204 LYS A N 1
ATOM 1563 C CA . LYS A 1 204 ? 0.819 12.603 -4.721 1.00 79.00 204 LYS A CA 1
ATOM 1564 C C . LYS A 1 204 ? 0.361 12.247 -6.138 1.00 79.00 204 LYS A C 1
ATOM 1566 O O . LYS A 1 204 ? 1.193 12.174 -7.037 1.00 79.00 204 LYS A O 1
ATOM 1571 N N . ALA A 1 205 ? -0.947 12.095 -6.350 1.00 79.75 205 ALA A N 1
ATOM 1572 C CA . ALA A 1 205 ? -1.523 11.862 -7.672 1.00 79.75 205 ALA A CA 1
ATOM 1573 C C . ALA A 1 205 ? -1.269 13.039 -8.632 1.00 79.75 205 ALA A C 1
ATOM 1575 O O . ALA A 1 205 ? -0.885 12.814 -9.776 1.00 79.75 205 ALA A O 1
ATOM 1576 N N . GLN A 1 206 ? -1.400 14.286 -8.163 1.00 78.00 206 GLN A N 1
ATOM 1577 C CA . GLN A 1 206 ? -1.081 15.483 -8.955 1.00 78.00 206 GLN A CA 1
ATOM 1578 C C . GLN A 1 206 ? 0.405 15.558 -9.335 1.00 78.00 206 GLN A C 1
ATOM 1580 O O . GLN A 1 206 ? 0.727 15.883 -10.475 1.00 78.00 206 GLN A O 1
ATOM 1585 N N . ILE A 1 207 ? 1.311 15.222 -8.410 1.00 74.25 207 ILE A N 1
ATOM 1586 C CA . ILE A 1 207 ? 2.756 15.189 -8.679 1.00 74.25 207 ILE A CA 1
ATOM 1587 C C . ILE A 1 207 ? 3.082 14.126 -9.732 1.00 74.25 207 ILE A C 1
ATOM 1589 O O . ILE A 1 207 ? 3.820 14.418 -10.671 1.00 74.25 207 ILE A O 1
ATOM 1593 N N . PHE A 1 208 ? 2.522 12.917 -9.617 1.00 81.88 208 PHE A N 1
ATOM 1594 C CA . PHE A 1 208 ? 2.749 11.873 -10.619 1.00 81.88 208 PHE A CA 1
ATOM 1595 C C . PHE A 1 208 ? 2.174 12.241 -11.986 1.00 81.88 208 PHE A C 1
ATOM 1597 O O . PHE A 1 208 ? 2.863 12.061 -12.983 1.00 81.88 208 PHE A O 1
ATOM 1604 N N . ALA A 1 209 ? 0.980 12.838 -12.042 1.00 83.56 209 ALA A N 1
ATOM 1605 C CA . ALA A 1 209 ? 0.410 13.325 -13.296 1.00 83.56 209 ALA A CA 1
ATOM 1606 C C . ALA A 1 209 ? 1.313 14.381 -13.964 1.00 83.56 209 ALA A C 1
ATOM 1608 O O . ALA A 1 209 ? 1.590 14.290 -15.158 1.00 83.56 209 ALA A O 1
ATOM 1609 N N . ALA A 1 210 ? 1.850 15.332 -13.190 1.00 79.69 210 ALA A N 1
ATOM 1610 C CA . ALA A 1 210 ? 2.790 16.328 -13.703 1.00 79.69 210 ALA A CA 1
ATOM 1611 C C . ALA A 1 210 ? 4.117 15.701 -14.181 1.00 79.69 210 ALA A C 1
ATOM 1613 O O . ALA A 1 210 ? 4.676 16.121 -15.196 1.00 79.69 210 ALA A O 1
ATOM 1614 N N . GLN A 1 211 ? 4.620 14.678 -13.481 1.00 80.31 211 GLN A N 1
ATOM 1615 C CA . GLN A 1 211 ? 5.813 13.933 -13.900 1.00 80.31 211 GLN A CA 1
ATOM 1616 C C . GLN A 1 211 ? 5.577 13.131 -15.184 1.00 80.31 211 GLN A C 1
ATOM 1618 O O . GLN A 1 211 ? 6.462 13.092 -16.041 1.00 80.31 211 GLN A O 1
ATOM 1623 N N . ASP A 1 212 ? 4.403 12.520 -15.339 1.00 86.62 212 ASP A N 1
ATOM 1624 C CA . ASP A 1 212 ? 4.030 11.785 -16.547 1.00 86.62 212 ASP A CA 1
ATOM 1625 C C . ASP A 1 212 ? 3.868 12.726 -17.750 1.00 86.62 212 ASP A C 1
ATOM 1627 O O . ASP A 1 212 ? 4.374 12.417 -18.831 1.00 86.62 212 ASP A O 1
ATOM 1631 N N . GLU A 1 213 ? 3.273 13.911 -17.568 1.00 88.12 213 GLU A N 1
ATOM 1632 C CA . GLU A 1 213 ? 3.219 14.945 -18.611 1.00 88.12 213 GLU A CA 1
ATOM 1633 C C . GLU A 1 213 ? 4.618 15.413 -19.038 1.00 88.12 213 GLU A C 1
ATOM 1635 O O . GLU A 1 213 ? 4.911 15.507 -20.232 1.00 88.12 213 GLU A O 1
ATOM 1640 N N . GLU A 1 214 ? 5.515 15.675 -18.086 1.00 87.06 214 GLU A N 1
ATOM 1641 C CA . GLU A 1 214 ? 6.893 16.082 -18.381 1.00 87.06 214 GLU A CA 1
ATOM 1642 C C . GLU A 1 214 ? 7.685 14.955 -19.065 1.00 87.06 214 GLU A C 1
ATOM 1644 O O . GLU A 1 214 ? 8.431 15.186 -20.023 1.00 87.06 214 GLU A O 1
ATOM 1649 N N . LYS A 1 215 ? 7.490 13.703 -18.636 1.00 87.56 215 LYS A N 1
ATOM 1650 C CA . LYS A 1 215 ? 8.068 12.527 -19.296 1.00 87.56 215 LYS A CA 1
ATOM 1651 C C . LYS A 1 215 ? 7.570 12.410 -20.736 1.00 87.56 215 LYS A C 1
ATOM 1653 O O . LYS A 1 215 ? 8.382 12.161 -21.629 1.00 87.56 215 LYS A O 1
ATOM 1658 N N . GLN A 1 216 ? 6.280 12.637 -20.974 1.00 87.75 216 GLN A N 1
ATOM 1659 C CA . GLN A 1 216 ? 5.705 12.619 -22.314 1.00 87.75 216 GLN A CA 1
ATOM 1660 C C . GLN A 1 216 ? 6.281 13.740 -23.189 1.00 87.75 216 GLN A C 1
ATOM 1662 O O . GLN A 1 216 ? 6.736 13.466 -24.299 1.00 87.75 216 GLN A O 1
ATOM 1667 N N . ARG A 1 217 ? 6.406 14.970 -22.668 1.00 90.00 217 ARG A N 1
ATOM 1668 C CA . ARG A 1 217 ? 7.064 16.081 -23.385 1.00 90.00 217 ARG A CA 1
ATOM 1669 C C . ARG A 1 217 ? 8.494 15.742 -23.800 1.00 90.00 217 ARG A C 1
ATOM 1671 O O . ARG A 1 217 ? 8.905 16.067 -24.914 1.00 90.00 217 ARG A O 1
ATOM 1678 N N . ARG A 1 218 ? 9.259 15.068 -22.935 1.00 85.06 218 ARG A N 1
ATOM 1679 C CA . ARG A 1 218 ? 10.624 14.612 -23.254 1.00 85.06 218 ARG A CA 1
ATOM 1680 C C . ARG A 1 218 ? 10.640 13.558 -24.356 1.00 85.06 218 ARG A C 1
ATOM 1682 O O . ARG A 1 218 ? 11.500 13.628 -25.234 1.00 85.06 218 ARG A O 1
ATOM 1689 N N . ILE A 1 219 ? 9.701 12.610 -24.328 1.00 87.88 219 ILE A N 1
ATOM 1690 C CA . ILE A 1 219 ? 9.538 11.613 -25.395 1.00 87.88 219 ILE A CA 1
ATOM 1691 C C . ILE A 1 219 ? 9.224 12.313 -26.720 1.00 87.88 219 ILE A C 1
ATOM 1693 O O . ILE A 1 219 ? 9.881 12.031 -27.722 1.00 87.88 219 ILE A O 1
ATOM 1697 N N . ASP A 1 220 ? 8.299 13.271 -26.724 1.00 89.88 220 ASP A N 1
ATOM 1698 C CA . ASP A 1 220 ? 7.899 14.000 -27.930 1.00 89.88 220 ASP A CA 1
ATOM 1699 C C . ASP A 1 220 ? 9.057 14.836 -28.506 1.00 89.88 220 ASP A C 1
ATOM 1701 O O . ASP A 1 220 ? 9.312 14.818 -29.715 1.00 89.88 220 ASP A O 1
ATOM 1705 N N . LEU A 1 221 ? 9.822 15.520 -27.646 1.00 89.69 221 LEU A N 1
ATOM 1706 C CA . LEU A 1 221 ? 11.048 16.239 -28.019 1.00 89.69 221 LEU A CA 1
ATOM 1707 C C . LEU A 1 221 ? 12.096 15.305 -28.632 1.00 89.69 221 LEU A C 1
ATOM 1709 O O . LEU A 1 221 ? 12.706 15.630 -29.657 1.00 89.69 221 LEU A O 1
ATOM 1713 N N . TRP A 1 222 ? 12.297 14.132 -28.035 1.00 87.75 222 TRP A N 1
ATOM 1714 C CA . TRP A 1 222 ? 13.236 13.140 -28.547 1.00 87.75 222 TRP A CA 1
ATOM 1715 C C . TRP A 1 222 ? 12.790 12.581 -29.902 1.00 87.75 222 TRP A C 1
ATOM 1717 O O . TRP A 1 222 ? 13.578 12.573 -30.848 1.00 87.75 222 TRP A O 1
ATOM 1727 N N . GLN A 1 223 ? 11.512 12.223 -30.055 1.00 88.19 223 GLN A N 1
ATOM 1728 C CA . GLN A 1 223 ? 10.953 11.780 -31.335 1.00 88.19 223 GLN A CA 1
ATOM 1729 C C . GLN A 1 223 ? 11.062 12.861 -32.417 1.00 88.19 223 GLN A C 1
ATOM 1731 O O . GLN A 1 223 ? 11.436 12.563 -33.552 1.00 88.19 223 GLN A O 1
ATOM 1736 N N . LYS A 1 224 ? 10.793 14.129 -32.079 1.00 92.69 224 LYS A N 1
ATOM 1737 C CA . LYS A 1 224 ? 10.996 15.262 -32.995 1.00 92.69 224 LYS A CA 1
ATOM 1738 C C . LYS A 1 224 ? 12.458 15.365 -33.435 1.00 92.69 224 LYS A C 1
ATOM 1740 O O . LYS A 1 224 ? 12.725 15.586 -34.613 1.00 92.69 224 LYS A O 1
ATOM 1745 N N . THR A 1 225 ? 13.394 15.155 -32.512 1.00 87.81 225 THR A N 1
ATOM 1746 C CA . THR A 1 225 ? 14.836 15.177 -32.794 1.00 87.81 225 THR A CA 1
ATOM 1747 C C . THR A 1 225 ? 15.244 14.035 -33.727 1.00 87.81 225 THR A C 1
ATOM 1749 O O . THR A 1 225 ? 15.972 14.272 -34.689 1.00 87.81 225 THR A O 1
ATOM 1752 N N . ILE A 1 226 ? 14.718 12.822 -33.512 1.00 85.94 226 ILE A N 1
ATOM 1753 C CA . ILE A 1 226 ? 14.926 11.675 -34.413 1.00 85.94 226 ILE A CA 1
ATOM 1754 C C . ILE A 1 226 ? 14.416 11.996 -35.819 1.00 85.94 226 ILE A C 1
ATOM 1756 O O . ILE A 1 226 ? 15.162 11.836 -36.781 1.00 85.94 226 ILE A O 1
ATOM 1760 N N . ARG A 1 227 ? 13.191 12.523 -35.951 1.00 90.62 227 ARG A N 1
ATOM 1761 C CA . ARG A 1 227 ? 12.622 12.890 -37.262 1.00 90.62 227 ARG A CA 1
ATOM 1762 C C . ARG A 1 227 ? 13.479 13.925 -37.994 1.00 90.62 227 ARG A C 1
ATOM 1764 O O . ARG A 1 227 ? 13.682 13.805 -39.200 1.00 90.62 227 ARG A O 1
ATOM 1771 N N . LEU A 1 228 ? 14.006 14.925 -37.282 1.00 88.62 228 LEU A N 1
ATOM 1772 C CA . LEU A 1 228 ? 14.918 15.917 -37.865 1.00 88.62 228 LEU A CA 1
ATOM 1773 C C . LEU A 1 228 ? 16.247 15.285 -38.302 1.00 88.62 228 LEU A C 1
ATOM 1775 O O . LEU A 1 228 ? 16.735 15.591 -39.389 1.00 88.62 228 LEU A O 1
ATOM 1779 N N . ALA A 1 229 ? 16.809 14.377 -37.501 1.00 85.50 229 ALA A N 1
ATOM 1780 C CA . ALA A 1 229 ? 18.032 13.657 -37.848 1.00 85.50 229 ALA A CA 1
ATOM 1781 C C . ALA A 1 229 ? 17.837 12.740 -39.069 1.00 85.50 229 ALA A C 1
ATOM 1783 O O . ALA A 1 229 ? 18.691 12.698 -39.953 1.00 85.50 229 ALA A O 1
ATOM 1784 N N . GLU A 1 230 ? 16.705 12.042 -39.165 1.00 89.88 230 GLU A N 1
ATOM 1785 C CA . GLU A 1 230 ? 16.352 11.223 -40.329 1.00 89.88 230 GLU A CA 1
ATOM 1786 C C . GLU A 1 230 ? 16.138 12.069 -41.587 1.00 89.88 230 GLU A C 1
ATOM 1788 O O . GLU A 1 230 ? 16.619 11.704 -42.662 1.00 89.88 230 GLU A O 1
ATOM 1793 N N . ALA A 1 231 ? 15.471 13.221 -41.466 1.00 90.44 231 ALA A N 1
ATOM 1794 C CA . ALA A 1 231 ? 15.310 14.163 -42.570 1.00 90.44 231 ALA A CA 1
ATOM 1795 C C . ALA A 1 231 ? 16.668 14.697 -43.057 1.00 90.44 231 ALA A C 1
ATOM 1797 O O . ALA A 1 231 ? 16.914 14.733 -44.264 1.00 90.44 231 ALA A O 1
ATOM 1798 N N . ALA A 1 232 ? 17.574 15.037 -42.135 1.00 87.88 232 ALA A N 1
ATOM 1799 C CA . ALA A 1 232 ? 18.937 15.445 -42.466 1.00 87.88 232 ALA A CA 1
ATOM 1800 C C . ALA A 1 232 ? 19.720 14.318 -43.160 1.00 87.88 232 ALA A C 1
ATOM 1802 O O . ALA A 1 232 ? 20.353 14.557 -44.185 1.00 87.88 232 ALA A O 1
ATOM 1803 N N . ARG A 1 233 ? 19.619 13.070 -42.675 1.00 88.50 233 ARG A N 1
ATOM 1804 C CA . ARG A 1 233 ? 20.237 11.902 -43.330 1.00 88.50 233 ARG A CA 1
ATOM 1805 C C . ARG A 1 233 ? 19.716 11.695 -44.748 1.00 88.50 233 ARG A C 1
ATOM 1807 O O . ARG A 1 233 ? 20.521 11.527 -45.657 1.00 88.50 233 ARG A O 1
ATOM 1814 N N . LYS A 1 234 ? 18.396 11.748 -44.956 1.00 91.25 234 LYS A N 1
ATOM 1815 C CA . LYS A 1 234 ? 17.795 11.632 -46.296 1.00 91.25 234 LYS A CA 1
ATOM 1816 C C . LYS A 1 234 ? 18.259 12.754 -47.219 1.00 91.25 234 LYS A C 1
ATOM 1818 O O . LYS A 1 234 ? 18.591 12.487 -48.369 1.00 91.25 234 LYS A O 1
ATOM 1823 N N . LYS A 1 235 ? 18.328 13.992 -46.720 1.00 92.25 235 LYS A N 1
ATOM 1824 C CA . LYS A 1 235 ? 18.856 15.129 -47.481 1.00 92.25 235 LYS A CA 1
ATOM 1825 C C . LYS A 1 235 ? 20.308 14.889 -47.903 1.00 92.25 235 LYS A C 1
ATOM 1827 O O . LYS A 1 235 ? 20.605 14.995 -49.088 1.00 92.25 235 LYS A O 1
ATOM 1832 N N . ASN A 1 236 ? 21.169 14.480 -46.973 1.00 88.31 236 ASN A N 1
ATOM 1833 C CA . ASN A 1 236 ? 22.573 14.180 -47.263 1.00 88.31 236 ASN A CA 1
ATOM 1834 C C . ASN A 1 236 ? 22.715 13.012 -48.251 1.00 88.31 236 ASN A C 1
ATOM 1836 O O . ASN A 1 236 ? 23.554 13.063 -49.140 1.00 88.31 236 ASN A O 1
ATOM 1840 N N . GLN A 1 237 ? 21.873 11.981 -48.143 1.00 89.50 237 GLN A N 1
ATOM 1841 C CA . GLN A 1 237 ? 21.863 10.855 -49.079 1.00 89.50 237 GLN A CA 1
ATOM 1842 C C . GLN A 1 237 ? 21.444 11.286 -50.493 1.00 89.50 237 GLN A C 1
ATOM 1844 O O . GLN A 1 237 ? 22.045 10.842 -51.473 1.00 89.50 237 GLN A O 1
ATOM 1849 N N . MET A 1 238 ? 20.446 12.166 -50.615 1.00 90.31 238 MET A N 1
ATOM 1850 C CA . MET A 1 238 ? 20.044 12.738 -51.905 1.00 90.31 238 MET A CA 1
ATOM 1851 C C . MET A 1 238 ? 21.138 13.634 -52.491 1.00 90.31 238 MET A C 1
ATOM 1853 O O . MET A 1 238 ? 21.421 13.537 -53.681 1.00 90.31 238 MET A O 1
ATOM 1857 N N . GLU A 1 239 ? 21.783 14.474 -51.677 1.00 90.50 239 GLU A N 1
ATOM 1858 C CA . GLU A 1 239 ? 22.911 15.303 -52.119 1.00 90.50 239 GLU A CA 1
ATOM 1859 C C . GLU A 1 239 ? 24.101 14.446 -52.567 1.00 90.50 239 GLU A C 1
ATOM 1861 O O . GLU A 1 239 ? 24.654 14.696 -53.637 1.00 90.50 239 GLU A O 1
ATOM 1866 N N . ALA A 1 240 ? 24.436 13.390 -51.821 1.00 87.62 240 ALA A N 1
ATOM 1867 C CA . ALA A 1 240 ? 25.480 12.437 -52.188 1.00 87.62 240 ALA A CA 1
ATOM 1868 C C . ALA A 1 240 ? 25.155 11.701 -53.498 1.00 87.62 240 ALA A C 1
ATOM 1870 O O . ALA A 1 240 ? 26.012 11.608 -54.372 1.00 87.62 240 ALA A O 1
ATOM 1871 N N . SER A 1 241 ? 23.910 11.244 -53.673 1.00 87.31 241 SER A N 1
ATOM 1872 C CA . SER A 1 241 ? 23.464 10.598 -54.919 1.00 87.31 241 SER A CA 1
ATOM 1873 C C . SER A 1 241 ? 23.531 11.569 -56.098 1.00 87.31 241 SER A C 1
ATOM 1875 O O . SER A 1 241 ? 24.026 11.223 -57.164 1.00 87.31 241 SER A O 1
ATOM 1877 N N . ARG A 1 242 ? 23.126 12.829 -55.891 1.00 91.00 242 ARG A N 1
ATOM 1878 C CA . ARG A 1 242 ? 23.222 13.879 -56.912 1.00 91.00 242 ARG A CA 1
ATOM 1879 C C . ARG A 1 242 ? 24.671 14.151 -57.319 1.00 91.00 242 ARG A C 1
ATOM 1881 O O . ARG A 1 242 ? 24.935 14.366 -58.499 1.00 91.00 242 ARG A O 1
ATOM 1888 N N . LEU A 1 243 ? 25.597 14.178 -56.359 1.00 88.19 243 LEU A N 1
ATOM 1889 C CA . LEU A 1 243 ? 27.029 14.342 -56.628 1.00 88.19 243 LEU A CA 1
ATOM 1890 C C . LEU A 1 243 ? 27.598 13.124 -57.369 1.00 88.19 243 LEU A C 1
ATOM 1892 O O . LEU A 1 243 ? 28.335 13.305 -58.333 1.00 88.19 243 LEU A O 1
ATOM 1896 N N . ALA A 1 244 ? 27.203 11.907 -56.985 1.00 88.00 244 ALA A N 1
ATOM 1897 C CA . ALA A 1 244 ? 27.588 10.680 -57.679 1.00 88.00 244 ALA A CA 1
ATOM 1898 C C . ALA A 1 244 ? 27.094 10.662 -59.137 1.00 88.00 244 ALA A C 1
ATOM 1900 O O . ALA A 1 244 ? 27.874 10.362 -60.037 1.00 88.00 244 ALA A O 1
ATOM 1901 N N . ASP A 1 245 ? 25.851 11.076 -59.395 1.00 87.94 245 ASP A N 1
ATOM 1902 C CA . ASP A 1 245 ? 25.303 11.201 -60.752 1.00 87.94 245 ASP A CA 1
ATOM 1903 C C . ASP A 1 245 ? 26.046 12.259 -61.581 1.00 87.94 245 ASP A C 1
ATOM 1905 O O . ASP A 1 245 ? 26.269 12.081 -62.781 1.00 87.94 245 ASP A O 1
ATOM 1909 N N . GLN A 1 246 ? 26.419 13.390 -60.969 1.00 89.06 246 GLN A N 1
ATOM 1910 C CA . GLN A 1 246 ? 27.216 14.423 -61.636 1.00 89.06 246 GLN A CA 1
ATOM 1911 C C . GLN A 1 246 ? 28.604 13.903 -62.009 1.00 89.06 246 GLN A C 1
ATOM 1913 O O . GLN A 1 246 ? 29.063 14.148 -63.125 1.00 89.06 246 GLN A O 1
ATOM 1918 N N . GLU A 1 247 ? 29.240 13.162 -61.107 1.00 86.88 247 GLU A N 1
ATOM 1919 C CA . GLU A 1 247 ? 30.540 12.542 -61.331 1.00 86.88 247 GLU A CA 1
ATOM 1920 C C . GLU A 1 247 ? 30.464 11.442 -62.397 1.00 86.88 247 GLU A C 1
ATOM 1922 O O . GLU A 1 247 ? 31.279 11.410 -63.312 1.00 86.88 247 GLU A O 1
ATOM 1927 N N . GLN A 1 248 ? 29.429 10.599 -62.381 1.00 85.25 248 GLN A N 1
ATOM 1928 C CA . GLN A 1 248 ? 29.204 9.607 -63.431 1.00 85.25 248 GLN A CA 1
ATOM 1929 C C . GLN A 1 248 ? 28.972 10.271 -64.794 1.00 85.25 248 GLN A C 1
ATOM 1931 O O . GLN A 1 248 ? 29.513 9.820 -65.799 1.00 85.25 248 GLN A O 1
ATOM 1936 N N . LYS A 1 249 ? 28.212 11.373 -64.854 1.00 85.00 249 LYS A N 1
ATOM 1937 C CA . LYS A 1 249 ? 28.044 12.152 -66.092 1.00 85.00 249 LYS A CA 1
ATOM 1938 C C . LYS A 1 249 ? 29.351 12.782 -66.568 1.00 85.00 249 LYS A C 1
ATOM 1940 O O . LYS A 1 249 ? 29.546 12.879 -67.779 1.00 85.00 249 LYS A O 1
ATOM 1945 N N . ARG A 1 250 ? 30.226 13.221 -65.654 1.00 82.56 250 ARG A N 1
ATOM 1946 C CA . ARG A 1 250 ? 31.582 13.676 -66.001 1.00 82.56 250 ARG A CA 1
ATOM 1947 C C . ARG A 1 250 ? 32.399 12.533 -66.581 1.00 82.56 250 ARG A C 1
ATOM 1949 O O . ARG A 1 250 ? 32.876 12.688 -67.695 1.00 82.56 250 ARG A O 1
ATOM 1956 N N . ARG A 1 251 ? 32.426 11.374 -65.921 1.00 78.31 251 ARG A N 1
ATOM 1957 C CA . ARG A 1 251 ? 33.104 10.171 -66.421 1.00 78.31 251 ARG A CA 1
ATOM 1958 C C . ARG A 1 251 ? 32.593 9.732 -67.784 1.00 78.31 251 ARG A C 1
ATOM 1960 O O . ARG A 1 251 ? 33.395 9.518 -68.665 1.00 78.31 251 ARG A O 1
ATOM 1967 N N . ILE A 1 252 ? 31.281 9.702 -68.024 1.00 76.88 252 ILE A N 1
ATOM 1968 C CA . ILE A 1 252 ? 30.727 9.371 -69.352 1.00 76.88 252 ILE A CA 1
ATOM 1969 C C . ILE A 1 252 ? 31.156 10.397 -70.413 1.00 76.88 252 ILE A C 1
ATOM 1971 O O . ILE A 1 252 ? 31.392 10.029 -71.561 1.00 76.88 252 ILE A O 1
ATOM 1975 N N . LYS A 1 253 ? 31.261 11.685 -70.060 1.00 77.00 253 LYS A N 1
ATOM 1976 C CA . LYS A 1 253 ? 31.793 12.705 -70.976 1.00 77.00 253 LYS A CA 1
ATOM 1977 C C . LYS A 1 253 ? 33.286 12.523 -71.228 1.00 77.00 253 LYS A C 1
ATOM 1979 O O . LYS A 1 253 ? 33.684 12.654 -72.375 1.00 77.00 253 LYS A O 1
ATOM 1984 N N . GLU A 1 254 ? 34.069 12.236 -70.193 1.00 73.62 254 GLU A N 1
ATOM 1985 C CA . GLU A 1 254 ? 35.512 11.981 -70.267 1.00 73.62 254 GLU A CA 1
ATOM 1986 C C . GLU A 1 254 ? 35.824 10.687 -71.027 1.00 73.62 254 GLU A C 1
ATOM 1988 O O . GLU A 1 254 ? 36.701 10.681 -71.878 1.00 73.62 254 GLU A O 1
ATOM 1993 N N . ASP A 1 255 ? 35.052 9.624 -70.811 1.00 70.81 255 ASP A N 1
ATOM 1994 C CA . ASP A 1 255 ? 35.114 8.365 -71.554 1.00 70.81 255 ASP A CA 1
ATOM 1995 C C . ASP A 1 255 ? 34.622 8.558 -72.992 1.00 70.81 255 ASP A C 1
ATOM 1997 O O . ASP A 1 255 ? 35.162 7.959 -73.912 1.00 70.81 255 ASP A O 1
ATOM 2001 N N . GLY A 1 256 ? 33.626 9.419 -73.226 1.00 63.69 256 GLY A N 1
ATOM 2002 C CA . GLY A 1 256 ? 33.165 9.789 -74.564 1.00 63.69 256 GLY A CA 1
ATOM 2003 C C . GLY A 1 256 ? 34.207 10.596 -75.344 1.00 63.69 256 GLY A C 1
ATOM 2004 O O . GLY A 1 256 ? 34.433 10.333 -76.525 1.00 63.69 256 GLY A O 1
ATOM 2005 N N . THR A 1 257 ? 34.897 11.538 -74.695 1.00 60.62 257 THR A N 1
ATOM 2006 C CA . THR A 1 257 ? 36.018 12.271 -75.299 1.00 60.62 257 THR A CA 1
ATOM 2007 C C . THR A 1 257 ? 37.269 11.406 -75.419 1.00 60.62 257 THR A C 1
ATOM 2009 O O . THR A 1 257 ? 37.970 11.534 -76.415 1.00 60.62 257 THR A O 1
ATOM 2012 N N . GLN A 1 258 ? 37.537 10.475 -74.498 1.00 57.91 258 GLN A N 1
ATOM 2013 C CA . GLN A 1 258 ? 38.611 9.483 -74.635 1.00 57.91 258 GLN A CA 1
ATOM 2014 C C . GLN A 1 258 ? 38.298 8.417 -75.687 1.00 57.91 258 GLN A C 1
ATOM 2016 O O . GLN A 1 258 ? 39.213 7.970 -76.364 1.00 57.91 258 GLN A O 1
ATOM 2021 N N . ALA A 1 259 ? 37.039 8.025 -75.884 1.00 55.75 259 ALA A N 1
ATOM 2022 C CA . ALA A 1 259 ? 36.630 7.135 -76.966 1.00 55.75 259 ALA A CA 1
ATOM 2023 C C . ALA A 1 259 ? 36.669 7.855 -78.319 1.00 55.75 259 ALA A C 1
ATOM 2025 O O . ALA A 1 259 ? 37.074 7.245 -79.300 1.00 55.75 259 ALA A O 1
ATOM 2026 N N . SER A 1 260 ? 36.330 9.149 -78.372 1.00 55.78 260 SER A N 1
ATOM 2027 C CA . SER A 1 260 ? 36.513 10.004 -79.554 1.00 55.78 260 SER A CA 1
ATOM 2028 C C . SER A 1 260 ? 37.995 10.184 -79.884 1.00 55.78 260 SER A C 1
ATOM 2030 O O . SER A 1 260 ? 38.416 9.848 -80.984 1.00 55.78 260 SER A O 1
ATOM 2032 N N . ASN A 1 261 ? 38.812 10.603 -78.913 1.00 53.97 261 ASN A N 1
ATOM 2033 C CA . ASN A 1 261 ? 40.260 10.757 -79.076 1.00 53.97 261 ASN A CA 1
ATOM 2034 C C . ASN A 1 261 ? 40.951 9.409 -79.308 1.00 53.97 261 ASN A C 1
ATOM 2036 O O . ASN A 1 261 ? 41.938 9.343 -80.024 1.00 53.97 261 ASN A O 1
ATOM 2040 N N . GLY A 1 262 ? 40.434 8.326 -78.733 1.00 56.47 262 GLY A N 1
ATOM 2041 C CA . GLY A 1 262 ? 40.915 6.961 -78.911 1.00 56.47 262 GLY A CA 1
ATOM 2042 C C . GLY A 1 262 ? 40.505 6.368 -80.254 1.00 56.47 262 GLY A C 1
ATOM 2043 O O . GLY A 1 262 ? 41.278 5.610 -80.823 1.00 56.47 262 GLY A O 1
ATOM 2044 N N . HIS A 1 263 ? 39.346 6.729 -80.810 1.00 53.81 263 HIS A N 1
ATOM 2045 C CA . HIS A 1 263 ? 38.992 6.409 -82.191 1.00 53.81 263 HIS A CA 1
ATOM 2046 C C . HIS A 1 263 ? 39.805 7.241 -83.173 1.00 53.81 263 HIS A C 1
ATOM 2048 O O . HIS A 1 263 ? 40.268 6.686 -84.157 1.00 53.81 263 HIS A O 1
ATOM 2054 N N . GLU A 1 264 ? 40.047 8.519 -82.902 1.00 54.94 264 GLU A N 1
ATOM 2055 C CA . GLU A 1 264 ? 40.864 9.392 -83.746 1.00 54.94 264 GLU A CA 1
ATOM 2056 C C . GLU A 1 264 ? 42.345 8.977 -83.706 1.00 54.94 264 GLU A C 1
ATOM 2058 O O . GLU A 1 264 ? 42.981 8.855 -84.749 1.00 54.94 264 GLU A O 1
ATOM 2063 N N . GLN A 1 265 ? 42.866 8.601 -82.532 1.00 56.88 265 GLN A N 1
ATOM 2064 C CA . GLN A 1 265 ? 44.191 7.994 -82.377 1.00 56.88 265 GLN A CA 1
ATOM 2065 C C . GLN A 1 265 ? 44.262 6.573 -82.932 1.00 56.88 265 GLN A C 1
ATOM 2067 O O . GLN A 1 265 ? 45.295 6.225 -83.481 1.00 56.88 265 GLN A O 1
ATOM 2072 N N . ARG A 1 266 ? 43.209 5.746 -82.852 1.00 57.47 266 ARG A N 1
ATOM 2073 C CA . ARG A 1 266 ? 43.180 4.433 -83.526 1.00 57.47 266 ARG A CA 1
ATOM 2074 C C . ARG A 1 266 ? 43.048 4.577 -85.034 1.00 57.47 266 ARG A C 1
ATOM 2076 O O . ARG A 1 266 ? 43.652 3.790 -85.734 1.00 57.47 266 ARG A O 1
ATOM 2083 N N . PHE A 1 267 ? 42.323 5.562 -85.558 1.00 58.31 267 PHE A N 1
ATOM 2084 C CA . PHE A 1 267 ? 42.281 5.847 -86.994 1.00 58.31 267 PHE A CA 1
ATOM 2085 C C . PHE A 1 267 ? 43.626 6.378 -87.483 1.00 58.31 267 PHE A C 1
ATOM 2087 O O . PHE A 1 267 ? 44.089 5.938 -88.528 1.00 58.31 267 PHE A O 1
ATOM 2094 N N . MET A 1 268 ? 44.281 7.257 -86.721 1.00 58.06 268 MET A N 1
ATOM 2095 C CA . MET A 1 268 ? 45.640 7.727 -87.009 1.00 58.06 268 MET A CA 1
ATOM 2096 C C . MET A 1 268 ? 46.666 6.593 -86.857 1.00 58.06 268 MET A C 1
ATOM 2098 O O . MET A 1 268 ? 47.491 6.429 -87.735 1.00 58.06 268 MET A O 1
ATOM 2102 N N . SER A 1 269 ? 46.545 5.730 -85.844 1.00 59.69 269 SER A N 1
ATOM 2103 C CA . SER A 1 269 ? 47.413 4.563 -85.617 1.00 59.69 269 SER A CA 1
ATOM 2104 C C . SER A 1 269 ? 47.187 3.440 -86.625 1.00 59.69 269 SER A C 1
ATOM 2106 O O . SER A 1 269 ? 48.157 2.831 -87.028 1.00 59.69 269 SER A O 1
ATOM 2108 N N . ILE A 1 270 ? 45.954 3.154 -87.056 1.00 54.69 270 ILE A N 1
ATOM 2109 C CA . ILE A 1 270 ? 45.649 2.172 -88.113 1.00 54.69 270 ILE A CA 1
ATOM 2110 C C . ILE A 1 270 ? 46.076 2.731 -89.471 1.00 54.69 270 ILE A C 1
ATOM 2112 O O . ILE A 1 270 ? 46.562 1.985 -90.313 1.00 54.69 270 ILE A O 1
ATOM 2116 N N . ARG A 1 271 ? 45.944 4.045 -89.690 1.00 59.34 271 ARG A N 1
ATOM 2117 C CA . ARG A 1 271 ? 46.502 4.738 -90.858 1.00 59.34 271 ARG A CA 1
ATOM 2118 C C . ARG A 1 271 ? 48.031 4.688 -90.851 1.00 59.34 271 ARG A C 1
ATOM 2120 O O . ARG A 1 271 ? 48.610 4.394 -91.888 1.00 59.34 271 ARG A O 1
ATOM 2127 N N . ASP A 1 272 ? 48.672 4.906 -89.710 1.00 56.66 272 ASP A N 1
ATOM 2128 C CA . ASP A 1 272 ? 50.125 4.822 -89.549 1.00 56.66 272 ASP A CA 1
ATOM 2129 C C . ASP A 1 272 ? 50.623 3.362 -89.572 1.00 56.66 272 ASP A C 1
ATOM 2131 O O . ASP A 1 272 ? 51.700 3.101 -90.095 1.00 56.66 272 ASP A O 1
ATOM 2135 N N . GLU A 1 273 ? 49.845 2.379 -89.104 1.00 53.12 273 GLU A N 1
ATOM 2136 C CA . GLU A 1 273 ? 50.125 0.934 -89.206 1.00 53.12 273 GLU A CA 1
ATOM 2137 C C . GLU A 1 273 ? 49.923 0.407 -90.633 1.00 53.12 273 GLU A C 1
ATOM 2139 O O . GLU A 1 273 ? 50.734 -0.380 -91.106 1.00 53.12 273 GLU A O 1
ATOM 2144 N N . LEU A 1 274 ? 48.915 0.878 -91.374 1.00 51.69 274 LEU A N 1
ATOM 2145 C CA . LEU A 1 274 ? 48.749 0.574 -92.803 1.00 51.69 274 LEU A CA 1
ATOM 2146 C C . LEU A 1 274 ? 49.836 1.238 -93.660 1.00 51.69 274 LEU A C 1
ATOM 2148 O O . LEU A 1 274 ? 50.255 0.658 -94.658 1.00 51.69 274 LEU A O 1
ATOM 2152 N N . MET A 1 275 ? 50.334 2.409 -93.251 1.00 49.78 275 MET A N 1
ATOM 2153 C CA . MET A 1 275 ? 51.469 3.090 -93.892 1.00 49.78 275 MET A CA 1
ATOM 2154 C C . MET A 1 275 ? 52.837 2.591 -93.386 1.00 49.78 275 MET A C 1
ATOM 2156 O O . MET A 1 275 ? 53.857 2.923 -93.985 1.00 49.78 275 MET A O 1
ATOM 2160 N N . SER A 1 276 ? 52.885 1.775 -92.324 1.00 48.62 276 SER A N 1
ATOM 2161 C CA . SER A 1 276 ? 54.112 1.162 -91.779 1.00 48.62 276 SER A CA 1
ATOM 2162 C C . SER A 1 276 ? 54.110 -0.368 -91.828 1.00 48.62 276 SER A C 1
ATOM 2164 O O . SER A 1 276 ? 55.013 -1.013 -91.290 1.00 48.62 276 SER A O 1
ATOM 2166 N N . HIS A 1 277 ? 53.171 -0.971 -92.564 1.00 43.59 277 HIS A N 1
ATOM 2167 C CA . HIS A 1 277 ? 53.087 -2.417 -92.785 1.00 43.59 277 HIS A CA 1
ATOM 2168 C C . HIS A 1 277 ? 54.205 -2.989 -93.682 1.00 43.59 277 HIS A C 1
ATOM 2170 O O . HIS A 1 277 ? 54.114 -4.127 -94.140 1.00 43.59 277 HIS A O 1
ATOM 2176 N N . GLU A 1 278 ? 55.295 -2.241 -93.869 1.00 42.94 278 GLU A N 1
ATOM 2177 C CA . GLU A 1 278 ? 56.591 -2.747 -94.332 1.00 42.94 278 GLU A CA 1
ATOM 2178 C C . GLU A 1 278 ? 57.648 -2.868 -93.214 1.00 42.94 278 GLU A C 1
ATOM 2180 O O . GLU A 1 278 ? 58.763 -3.312 -93.487 1.00 42.94 278 GLU A O 1
ATOM 2185 N N . SER A 1 279 ? 57.365 -2.529 -91.945 1.00 49.47 279 SER A N 1
ATOM 2186 C CA . SER A 1 279 ? 58.462 -2.381 -90.971 1.00 49.47 279 SER A CA 1
ATOM 2187 C C . SER A 1 279 ? 58.185 -2.689 -89.494 1.00 49.47 279 SER A C 1
ATOM 2189 O O . SER A 1 279 ? 58.855 -2.119 -88.642 1.00 49.47 279 SER A O 1
ATOM 2191 N N . HIS A 1 280 ? 57.336 -3.656 -89.116 1.00 43.44 280 HIS A N 1
ATOM 2192 C CA . HIS A 1 280 ? 57.203 -4.012 -87.685 1.00 43.44 280 HIS A CA 1
ATOM 2193 C C . HIS A 1 280 ? 57.218 -5.509 -87.341 1.00 43.44 280 HIS A C 1
ATOM 2195 O O . HIS A 1 280 ? 56.377 -6.032 -86.621 1.00 43.44 280 HIS A O 1
ATOM 2201 N N . ALA A 1 281 ? 58.319 -6.173 -87.699 1.00 47.97 281 ALA A N 1
ATOM 2202 C CA . ALA A 1 281 ? 58.869 -7.272 -86.903 1.00 47.97 281 ALA A CA 1
ATOM 2203 C C . ALA A 1 281 ? 60.133 -6.789 -86.177 1.00 47.97 281 ALA A C 1
ATOM 2205 O O . ALA A 1 281 ? 61.239 -7.138 -86.576 1.00 47.97 281 ALA A O 1
ATOM 2206 N N . LYS A 1 282 ? 59.972 -5.932 -85.154 1.00 51.16 282 LYS A N 1
ATOM 2207 C CA . LYS A 1 282 ? 60.955 -5.638 -84.084 1.00 51.16 282 LYS A CA 1
ATOM 2208 C C . LYS A 1 282 ? 60.410 -4.531 -83.173 1.00 51.16 282 LYS A C 1
ATOM 2210 O O . LYS A 1 282 ? 60.762 -3.364 -83.301 1.00 51.16 282 LYS A O 1
ATOM 2215 N N . LEU A 1 283 ? 59.595 -4.903 -82.184 1.00 53.25 283 LEU A N 1
ATOM 2216 C CA . LEU A 1 283 ? 59.506 -4.101 -80.960 1.00 53.25 283 LEU A CA 1
ATOM 2217 C C . LEU A 1 283 ? 60.888 -4.140 -80.306 1.00 53.25 283 LEU A C 1
ATOM 2219 O O . LEU A 1 283 ? 61.290 -5.154 -79.724 1.00 53.25 283 LEU A O 1
ATOM 2223 N N . THR A 1 284 ? 61.644 -3.059 -80.475 1.00 63.56 284 THR A N 1
ATOM 2224 C CA . THR A 1 284 ? 62.978 -2.917 -79.901 1.00 63.56 284 THR A CA 1
ATOM 2225 C C . THR A 1 284 ? 62.888 -2.969 -78.375 1.00 63.56 284 THR A C 1
ATOM 2227 O O . THR A 1 284 ? 61.866 -2.656 -77.758 1.00 63.56 284 THR A O 1
ATOM 2230 N N . ARG A 1 285 ? 63.983 -3.381 -77.728 1.00 58.59 285 ARG A N 1
ATOM 2231 C CA . ARG A 1 285 ? 64.106 -3.445 -76.259 1.00 58.59 285 ARG A CA 1
ATOM 2232 C C . ARG A 1 285 ? 63.676 -2.138 -75.567 1.00 58.59 285 ARG A C 1
ATOM 2234 O O . ARG A 1 285 ? 63.234 -2.188 -74.424 1.00 58.59 285 ARG A O 1
ATOM 2241 N N . ALA A 1 286 ? 63.797 -1.000 -76.254 1.00 60.94 286 ALA A N 1
ATOM 2242 C CA . ALA A 1 286 ? 63.420 0.323 -75.769 1.00 60.94 286 ALA A CA 1
ATOM 2243 C C . ALA A 1 286 ? 61.901 0.477 -75.563 1.00 60.94 286 ALA A C 1
ATOM 2245 O O . ALA A 1 286 ? 61.483 0.892 -74.487 1.00 60.94 286 ALA A O 1
ATOM 2246 N N . SER A 1 287 ? 61.067 0.053 -76.517 1.00 63.75 287 SER A N 1
ATOM 2247 C CA . SER A 1 287 ? 59.604 0.177 -76.403 1.00 63.75 287 SER A CA 1
ATOM 2248 C C . SER A 1 287 ? 59.020 -0.697 -75.289 1.00 63.75 287 SER A C 1
ATOM 2250 O O . SER A 1 287 ? 58.101 -0.277 -74.592 1.00 63.75 287 SER A O 1
ATOM 2252 N N . ARG A 1 288 ? 59.595 -1.888 -75.049 1.00 65.50 288 ARG A N 1
ATOM 2253 C CA . ARG A 1 288 ? 59.193 -2.727 -73.903 1.00 65.50 288 ARG A CA 1
ATOM 2254 C C . ARG A 1 288 ? 59.559 -2.080 -72.569 1.00 65.50 288 ARG A C 1
ATOM 2256 O O . ARG A 1 288 ? 58.757 -2.119 -71.647 1.00 65.50 288 ARG A O 1
ATOM 2263 N N . ARG A 1 289 ? 60.739 -1.452 -72.478 1.00 71.50 289 ARG A N 1
ATOM 2264 C CA . ARG A 1 289 ? 61.140 -0.692 -71.283 1.00 71.50 289 ARG A CA 1
ATOM 2265 C C . ARG A 1 289 ? 60.198 0.485 -71.037 1.00 71.50 289 ARG A C 1
ATOM 2267 O O . ARG A 1 289 ? 59.789 0.673 -69.900 1.00 71.50 289 ARG A O 1
ATOM 2274 N N . GLN A 1 290 ? 59.799 1.208 -72.083 1.00 74.38 290 GLN A N 1
ATOM 2275 C CA . GLN A 1 290 ? 58.867 2.330 -71.954 1.00 74.38 290 GLN A CA 1
ATOM 2276 C C . GLN A 1 290 ? 57.478 1.884 -71.470 1.00 74.38 290 GLN A C 1
ATOM 2278 O O . GLN A 1 290 ? 56.925 2.492 -70.559 1.00 74.38 290 GLN A O 1
ATOM 2283 N N . ALA A 1 291 ? 56.937 0.786 -72.010 1.00 70.88 291 ALA A N 1
ATOM 2284 C CA . ALA A 1 291 ? 55.664 0.228 -71.548 1.00 70.88 291 ALA A CA 1
ATOM 2285 C C . ALA A 1 291 ? 55.733 -0.241 -70.082 1.00 70.88 291 ALA A C 1
ATOM 2287 O O . ALA A 1 291 ? 54.813 0.015 -69.309 1.00 70.88 291 ALA A O 1
ATOM 2288 N N . SER A 1 292 ? 56.841 -0.871 -69.673 1.00 70.75 292 SER A N 1
ATOM 2289 C CA . SER A 1 292 ? 57.063 -1.249 -68.272 1.00 70.75 292 SER A CA 1
ATOM 2290 C C . SER A 1 292 ? 57.152 -0.038 -67.339 1.00 70.75 292 SER A C 1
ATOM 2292 O O . SER A 1 292 ? 56.617 -0.100 -66.237 1.00 70.75 292 SER A O 1
ATOM 2294 N N . VAL A 1 293 ? 57.778 1.063 -67.773 1.00 75.25 293 VAL A N 1
ATOM 2295 C CA . VAL A 1 293 ? 57.832 2.318 -67.001 1.00 75.25 293 VAL A CA 1
ATOM 2296 C C . VAL A 1 293 ? 56.438 2.927 -66.842 1.00 75.25 293 VAL A C 1
ATOM 2298 O O . VAL A 1 293 ? 56.087 3.321 -65.736 1.00 75.25 293 VAL A O 1
ATOM 2301 N N . ASN A 1 294 ? 55.617 2.946 -67.896 1.00 77.94 294 ASN A N 1
ATOM 2302 C CA . ASN A 1 294 ? 54.250 3.471 -67.814 1.00 77.94 294 ASN A CA 1
ATOM 2303 C C . ASN A 1 294 ? 53.380 2.648 -66.852 1.00 77.94 294 ASN A C 1
ATOM 2305 O O . ASN A 1 294 ? 52.756 3.216 -65.966 1.00 77.94 294 ASN A O 1
ATOM 2309 N N . ILE A 1 295 ? 53.421 1.312 -66.944 1.00 77.31 295 ILE A N 1
ATOM 2310 C CA . ILE A 1 295 ? 52.698 0.433 -66.007 1.00 77.31 295 ILE A CA 1
ATOM 2311 C C . ILE A 1 295 ? 53.175 0.663 -64.568 1.00 77.31 295 ILE A C 1
ATOM 2313 O O . ILE A 1 295 ? 52.372 0.688 -63.640 1.00 77.31 295 ILE A O 1
ATOM 2317 N N . MET A 1 296 ? 54.483 0.834 -64.368 1.00 80.31 296 MET A N 1
ATOM 2318 C CA . MET A 1 296 ? 55.033 1.087 -63.040 1.00 80.31 296 MET A CA 1
ATOM 2319 C C . MET A 1 296 ? 54.590 2.447 -62.488 1.00 80.31 296 MET A C 1
ATOM 2321 O O . MET A 1 296 ? 54.270 2.533 -61.306 1.00 80.31 296 MET A O 1
ATOM 2325 N N . ASN A 1 297 ? 54.506 3.481 -63.328 1.00 85.06 297 ASN A N 1
ATOM 2326 C CA . ASN A 1 297 ? 53.969 4.783 -62.935 1.00 85.06 297 ASN A CA 1
ATOM 2327 C C . ASN A 1 297 ? 52.488 4.687 -62.547 1.00 85.06 297 ASN A C 1
ATOM 2329 O O . ASN A 1 297 ? 52.137 5.163 -61.471 1.00 85.06 297 ASN A O 1
ATOM 2333 N N . ASP A 1 298 ? 51.662 3.988 -63.331 1.00 84.00 298 ASP A N 1
ATOM 2334 C CA . ASP A 1 298 ? 50.237 3.788 -63.028 1.00 84.00 298 ASP A CA 1
ATOM 2335 C C . ASP A 1 298 ? 50.032 3.027 -61.708 1.00 84.00 298 ASP A C 1
ATOM 2337 O O . ASP A 1 298 ? 49.151 3.350 -60.908 1.00 84.00 298 ASP A O 1
ATOM 2341 N N . VAL A 1 299 ? 50.857 2.005 -61.450 1.00 84.81 299 VAL A N 1
ATOM 2342 C CA . VAL A 1 299 ? 50.824 1.249 -60.188 1.00 84.81 299 VAL A CA 1
ATOM 2343 C C . VAL A 1 299 ? 51.226 2.141 -59.015 1.00 84.81 299 VAL A C 1
ATOM 2345 O O . VAL A 1 299 ? 50.550 2.124 -57.987 1.00 84.81 299 VAL A O 1
ATOM 2348 N N . MET A 1 300 ? 52.283 2.944 -59.162 1.00 87.31 300 MET A N 1
ATOM 2349 C CA . MET A 1 300 ? 52.734 3.869 -58.117 1.00 87.31 300 MET A CA 1
ATOM 2350 C C . MET A 1 300 ? 51.710 4.979 -57.850 1.00 87.31 300 MET A C 1
ATOM 2352 O O . MET A 1 300 ? 51.527 5.368 -56.698 1.00 87.31 300 MET A O 1
ATOM 2356 N N . GLU A 1 301 ? 51.029 5.478 -58.880 1.00 88.56 301 GLU A N 1
ATOM 2357 C CA . GLU A 1 301 ? 49.975 6.486 -58.753 1.00 88.56 301 GLU A CA 1
ATOM 2358 C C . GLU A 1 301 ? 48.742 5.917 -58.046 1.00 88.56 301 GLU A C 1
ATOM 2360 O O . GLU A 1 301 ? 48.306 6.472 -57.038 1.00 88.56 301 GLU A O 1
ATOM 2365 N N . ARG A 1 302 ? 48.267 4.728 -58.447 1.00 86.62 302 ARG A N 1
ATOM 2366 C CA . ARG A 1 302 ? 47.194 4.023 -57.722 1.00 86.62 302 ARG A CA 1
ATOM 2367 C C . ARG A 1 302 ? 47.569 3.705 -56.280 1.00 86.62 302 ARG A C 1
ATOM 2369 O O . ARG A 1 302 ? 46.714 3.764 -55.399 1.00 86.62 302 ARG A O 1
ATOM 2376 N N . GLN A 1 303 ? 48.829 3.356 -56.021 1.00 89.56 303 GLN A N 1
ATOM 2377 C CA . GLN A 1 303 ? 49.294 3.098 -54.664 1.00 89.56 303 GLN A CA 1
ATOM 2378 C C . GLN A 1 303 ? 49.246 4.372 -53.812 1.00 89.56 303 GLN A C 1
ATOM 2380 O O . GLN A 1 303 ? 48.775 4.299 -52.680 1.00 89.56 303 GLN A O 1
ATOM 2385 N N . ARG A 1 304 ? 49.624 5.538 -54.360 1.00 91.81 304 ARG A N 1
ATOM 2386 C CA . ARG A 1 304 ? 49.454 6.831 -53.671 1.00 91.81 304 ARG A CA 1
ATOM 2387 C C . ARG A 1 304 ? 47.988 7.143 -53.400 1.00 91.81 304 ARG A C 1
ATOM 2389 O O . ARG A 1 304 ? 47.650 7.419 -52.257 1.00 91.81 304 ARG A O 1
ATOM 2396 N N . GLU A 1 305 ? 47.110 7.012 -54.395 1.00 89.38 305 GLU A N 1
ATOM 2397 C CA . GLU A 1 305 ? 45.674 7.265 -54.206 1.00 89.38 305 GLU A CA 1
ATOM 2398 C C . GLU A 1 305 ? 45.057 6.379 -53.114 1.00 89.38 305 GLU A C 1
ATOM 2400 O O . GLU A 1 305 ? 44.209 6.828 -52.341 1.00 89.38 305 GLU A O 1
ATOM 2405 N N . LEU A 1 306 ? 45.459 5.105 -53.045 1.00 88.19 306 LEU A N 1
ATOM 2406 C CA . LEU A 1 306 ? 45.001 4.188 -52.002 1.00 88.19 306 LEU A CA 1
ATOM 2407 C C . LEU A 1 306 ? 45.555 4.567 -50.626 1.00 88.19 306 LEU A C 1
ATOM 2409 O O . LEU A 1 306 ? 44.813 4.502 -49.647 1.00 88.19 306 LEU A O 1
ATOM 2413 N N . THR A 1 307 ? 46.817 4.994 -50.538 1.00 91.25 307 THR A N 1
ATOM 2414 C CA . THR A 1 307 ? 47.409 5.503 -49.292 1.00 91.25 307 THR A CA 1
ATOM 2415 C C . THR A 1 307 ? 46.724 6.791 -48.823 1.00 91.25 307 THR A C 1
ATOM 2417 O O . THR A 1 307 ? 46.401 6.913 -47.641 1.00 91.25 307 THR A O 1
ATOM 2420 N N . ASP A 1 308 ? 46.410 7.715 -49.729 1.00 91.06 308 ASP A N 1
ATOM 2421 C CA . ASP A 1 308 ? 45.698 8.959 -49.412 1.00 91.06 308 ASP A CA 1
ATOM 2422 C C . ASP A 1 308 ? 44.258 8.680 -48.950 1.00 91.06 308 ASP A C 1
ATOM 2424 O O . ASP A 1 308 ? 43.786 9.242 -47.961 1.00 91.06 308 ASP A O 1
ATOM 2428 N N . LYS A 1 309 ? 43.562 7.734 -49.596 1.00 92.50 309 LYS A N 1
ATOM 2429 C CA . LYS A 1 309 ? 42.234 7.283 -49.142 1.00 92.50 309 LYS A CA 1
ATOM 2430 C C . LYS A 1 309 ? 42.292 6.621 -47.770 1.00 92.50 309 LYS A C 1
ATOM 2432 O O . LYS A 1 309 ? 41.437 6.899 -46.931 1.00 92.50 309 LYS A O 1
ATOM 2437 N N . TRP A 1 310 ? 43.287 5.768 -47.531 1.00 92.75 310 TRP A N 1
ATOM 2438 C CA . TRP A 1 310 ? 43.461 5.094 -46.245 1.00 92.75 310 TRP A CA 1
ATOM 2439 C C . TRP A 1 310 ? 43.714 6.098 -45.117 1.00 92.75 310 TRP A C 1
ATOM 2441 O O . TRP A 1 310 ? 43.029 6.066 -44.099 1.00 92.75 310 TRP A O 1
ATOM 2451 N N . THR A 1 311 ? 44.635 7.040 -45.322 1.00 90.44 311 THR A N 1
ATOM 2452 C CA . THR A 1 311 ? 44.941 8.090 -44.337 1.00 90.44 311 THR A CA 1
ATOM 2453 C C . THR A 1 311 ? 43.752 9.025 -44.096 1.00 90.44 311 THR A C 1
ATOM 2455 O O . THR A 1 311 ? 43.490 9.399 -42.951 1.00 90.44 311 THR A O 1
ATOM 2458 N N . SER A 1 312 ? 42.970 9.348 -45.133 1.00 92.00 312 SER A N 1
ATOM 2459 C CA . SER A 1 312 ? 41.709 10.088 -44.976 1.00 92.00 312 SER A CA 1
ATOM 2460 C C . SER A 1 312 ? 40.695 9.317 -44.125 1.00 92.00 312 SER A C 1
ATOM 2462 O O . SER A 1 312 ? 40.116 9.881 -43.197 1.00 92.00 312 SER A O 1
ATOM 2464 N N . MET A 1 313 ? 40.509 8.018 -44.387 1.00 90.75 313 MET A N 1
ATOM 2465 C CA . MET A 1 313 ? 39.618 7.164 -43.593 1.00 90.75 313 MET A CA 1
ATOM 2466 C C . MET A 1 313 ? 40.082 7.025 -42.138 1.00 90.75 313 MET A C 1
ATOM 2468 O O . MET A 1 313 ? 39.256 7.030 -41.226 1.00 90.75 313 MET A O 1
ATOM 2472 N N . GLU A 1 314 ? 41.390 6.919 -41.891 1.00 90.94 314 GLU A N 1
ATOM 2473 C CA . GLU A 1 314 ? 41.940 6.891 -40.531 1.00 90.94 314 GLU A CA 1
ATOM 2474 C C . GLU A 1 314 ? 41.645 8.187 -39.773 1.00 90.94 314 GLU A C 1
ATOM 2476 O O . GLU A 1 314 ? 41.279 8.138 -38.594 1.00 90.94 314 GLU A O 1
ATOM 2481 N N . LYS A 1 315 ? 41.740 9.337 -40.449 1.00 93.81 315 LYS A N 1
ATOM 2482 C CA . LYS A 1 315 ? 41.401 10.636 -39.864 1.00 93.81 315 LYS A CA 1
ATOM 2483 C C . LYS A 1 315 ? 39.915 10.724 -39.507 1.00 93.81 315 LYS A C 1
ATOM 2485 O O . LYS A 1 315 ? 39.593 11.077 -38.374 1.00 93.81 315 LYS A O 1
ATOM 2490 N N . GLU A 1 316 ? 39.020 10.325 -40.409 1.00 92.38 316 GLU A N 1
ATOM 2491 C CA . GLU A 1 316 ? 37.574 10.282 -40.138 1.00 92.38 316 GLU A CA 1
ATOM 2492 C C . GLU A 1 316 ? 37.234 9.332 -38.978 1.00 92.38 316 GLU A C 1
ATOM 2494 O O . GLU A 1 316 ? 36.462 9.673 -38.080 1.00 92.38 316 GLU A O 1
ATOM 2499 N N . MET A 1 317 ? 37.858 8.150 -38.938 1.00 88.88 317 MET A N 1
ATOM 2500 C CA . MET A 1 317 ? 37.692 7.196 -37.837 1.00 88.88 317 MET A CA 1
ATOM 2501 C C . MET A 1 317 ? 38.194 7.758 -36.503 1.00 88.88 317 MET A C 1
ATOM 2503 O O . MET A 1 317 ? 37.590 7.493 -35.459 1.00 88.88 317 MET A O 1
ATOM 2507 N N . MET A 1 318 ? 39.280 8.533 -36.511 1.00 92.38 318 MET A N 1
ATOM 2508 C CA . MET A 1 318 ? 39.789 9.208 -35.319 1.00 92.38 318 MET A CA 1
ATOM 2509 C C . MET A 1 318 ? 38.823 10.302 -34.840 1.00 92.38 318 MET A C 1
ATOM 2511 O O . MET A 1 318 ? 38.504 10.344 -33.650 1.00 92.38 318 MET A O 1
ATOM 2515 N N . GLU A 1 319 ? 38.291 11.121 -35.750 1.00 91.88 319 GLU A N 1
ATOM 2516 C CA . GLU A 1 319 ? 37.291 12.152 -35.438 1.00 91.88 319 GLU A CA 1
ATOM 2517 C C . GLU A 1 319 ? 36.003 11.537 -34.865 1.00 91.88 319 GLU A C 1
ATOM 2519 O O . GLU A 1 319 ? 35.492 12.003 -33.843 1.00 91.88 319 GLU A O 1
ATOM 2524 N N . LEU A 1 320 ? 35.516 10.430 -35.438 1.00 89.88 320 LEU A N 1
ATOM 2525 C CA . LEU A 1 320 ? 34.357 9.698 -34.914 1.00 89.88 320 LEU A CA 1
ATOM 2526 C C . LEU A 1 320 ? 34.616 9.112 -33.520 1.00 89.88 320 LEU A C 1
ATOM 2528 O O . LEU A 1 320 ? 33.744 9.180 -32.650 1.00 89.88 320 LEU A O 1
ATOM 2532 N N . ARG A 1 321 ? 35.813 8.567 -33.265 1.00 90.12 321 ARG A N 1
ATOM 2533 C CA . ARG A 1 321 ? 36.198 8.087 -31.924 1.00 90.12 321 ARG A CA 1
ATOM 2534 C C . ARG A 1 321 ? 36.230 9.229 -30.912 1.00 90.12 321 ARG A C 1
ATOM 2536 O O . ARG A 1 321 ? 35.739 9.055 -29.797 1.00 90.12 321 ARG A O 1
ATOM 2543 N N . GLN A 1 322 ? 36.743 10.395 -31.300 1.00 93.94 322 GLN A N 1
ATOM 2544 C CA . GLN A 1 322 ? 36.766 11.582 -30.447 1.00 93.94 322 GLN A CA 1
ATOM 2545 C C . GLN A 1 322 ? 35.350 12.094 -30.142 1.00 93.94 322 GLN A C 1
ATOM 2547 O O . GLN A 1 322 ? 35.033 12.379 -28.986 1.00 93.94 322 GLN A O 1
ATOM 2552 N N . GLN A 1 323 ? 34.469 12.150 -31.146 1.00 90.88 323 GLN A N 1
ATOM 2553 C CA . GLN A 1 323 ? 33.061 12.515 -30.956 1.00 90.88 323 GLN A CA 1
ATOM 2554 C C . GLN A 1 323 ? 32.329 11.526 -30.039 1.00 90.88 323 GLN A C 1
ATOM 2556 O O . GLN A 1 323 ? 31.569 11.946 -29.166 1.00 90.88 323 GLN A O 1
ATOM 2561 N N . ASN A 1 324 ? 32.586 10.224 -30.187 1.00 89.94 324 ASN A N 1
ATOM 2562 C CA . ASN A 1 324 ? 31.983 9.198 -29.338 1.00 89.94 324 ASN A CA 1
ATOM 2563 C C . ASN A 1 324 ? 32.464 9.312 -27.879 1.00 89.94 324 ASN A C 1
ATOM 2565 O O . ASN A 1 324 ? 31.656 9.292 -26.954 1.00 89.94 324 ASN A O 1
ATOM 2569 N N . ALA A 1 325 ? 33.763 9.541 -27.658 1.00 88.69 325 ALA A N 1
ATOM 2570 C CA . ALA A 1 325 ? 34.304 9.779 -26.319 1.00 88.69 325 ALA A CA 1
ATOM 2571 C C . ALA A 1 325 ? 33.663 11.006 -25.641 1.00 88.69 325 ALA A C 1
ATOM 2573 O O . ALA A 1 325 ? 33.274 10.941 -24.472 1.00 88.69 325 ALA A O 1
ATOM 2574 N N . LEU A 1 326 ? 33.482 12.104 -26.384 1.00 90.62 326 LEU A N 1
ATOM 2575 C CA . LEU A 1 326 ? 32.789 13.302 -25.895 1.00 90.62 326 LEU A CA 1
ATOM 2576 C C . LEU A 1 326 ? 31.319 13.028 -25.552 1.00 90.62 326 LEU A C 1
ATOM 2578 O O . LEU A 1 326 ? 30.815 13.542 -24.552 1.00 90.62 326 LEU A O 1
ATOM 2582 N N . LEU A 1 327 ? 30.626 12.217 -26.355 1.00 89.00 327 LEU A N 1
ATOM 2583 C CA . LEU A 1 327 ? 29.245 11.825 -26.081 1.00 89.00 327 LEU A CA 1
ATOM 2584 C C . LEU A 1 327 ? 29.146 11.008 -24.784 1.00 89.00 327 LEU A C 1
ATOM 2586 O O . LEU A 1 327 ? 28.312 11.321 -23.935 1.00 89.00 327 LEU A O 1
ATOM 2590 N N . CYS A 1 328 ? 30.027 10.021 -24.597 1.00 88.19 328 CYS A N 1
ATOM 2591 C CA . CYS A 1 328 ? 30.095 9.222 -23.371 1.00 88.19 328 CYS A CA 1
ATOM 2592 C C . CYS A 1 328 ? 30.341 10.093 -22.131 1.00 88.19 328 CYS A C 1
ATOM 2594 O O . CYS A 1 328 ? 29.652 9.930 -21.125 1.00 88.19 328 CYS A O 1
ATOM 2596 N N . MET A 1 329 ? 31.258 11.063 -22.210 1.00 91.06 329 MET A N 1
ATOM 2597 C CA . MET A 1 329 ? 31.508 12.007 -21.113 1.00 91.06 329 MET A CA 1
ATOM 2598 C C . MET A 1 329 ? 30.264 12.835 -20.767 1.00 91.06 329 MET A C 1
ATOM 2600 O O . MET A 1 329 ? 29.910 12.948 -19.596 1.00 91.06 329 MET A O 1
ATOM 2604 N N . ARG A 1 330 ? 29.548 13.358 -21.772 1.00 91.31 330 ARG A N 1
ATOM 2605 C CA . ARG A 1 330 ? 28.305 14.122 -21.550 1.00 91.31 330 ARG A CA 1
ATOM 2606 C C . ARG A 1 330 ? 27.203 13.278 -20.910 1.00 91.31 330 ARG A C 1
ATOM 2608 O O . ARG A 1 330 ? 26.461 13.785 -20.072 1.00 91.31 330 ARG A O 1
ATOM 2615 N N . ILE A 1 331 ? 27.088 12.004 -21.291 1.00 86.75 331 ILE A N 1
ATOM 2616 C CA . ILE A 1 331 ? 26.130 11.069 -20.682 1.00 86.75 331 ILE A CA 1
ATOM 2617 C C . ILE A 1 331 ? 26.484 10.835 -19.208 1.00 86.75 331 ILE A C 1
ATOM 2619 O O . ILE A 1 331 ? 25.607 10.953 -18.353 1.00 86.75 331 ILE A O 1
ATOM 2623 N N . LEU A 1 332 ? 27.761 10.585 -18.901 1.00 85.75 332 LEU A N 1
ATOM 2624 C CA . LEU A 1 332 ? 28.231 10.395 -17.526 1.00 85.75 332 LEU A CA 1
ATOM 2625 C C . LEU A 1 332 ? 28.021 11.645 -16.659 1.00 85.75 332 LEU A C 1
ATOM 2627 O O . LEU A 1 332 ? 27.585 11.536 -15.514 1.00 85.75 332 LEU A O 1
ATOM 2631 N N . GLU A 1 333 ? 28.273 12.843 -17.191 1.00 89.94 333 GLU A N 1
ATOM 2632 C CA . GLU A 1 333 ? 27.987 14.099 -16.487 1.00 89.94 333 GLU A CA 1
ATOM 2633 C C . GLU A 1 333 ? 26.490 14.291 -16.224 1.00 89.94 333 GLU A C 1
ATOM 2635 O O . GLU A 1 333 ? 26.103 14.709 -15.130 1.00 89.94 333 GLU A O 1
ATOM 2640 N N . ALA A 1 334 ? 25.636 13.960 -17.196 1.00 86.31 334 ALA A N 1
ATOM 2641 C CA . ALA A 1 334 ? 24.189 14.031 -17.031 1.00 86.31 334 ALA A CA 1
ATOM 2642 C C . ALA A 1 334 ? 23.683 13.037 -15.973 1.00 86.31 334 ALA A C 1
ATOM 2644 O O . ALA A 1 334 ? 22.828 13.392 -15.162 1.00 86.31 334 ALA A O 1
ATOM 2645 N N . GLU A 1 335 ? 24.221 11.816 -15.933 1.00 86.12 335 GLU A N 1
ATOM 2646 C CA . GLU A 1 335 ? 23.914 10.847 -14.874 1.00 86.12 335 GLU A CA 1
ATOM 2647 C C . GLU A 1 335 ? 24.401 11.310 -13.504 1.00 86.12 335 GLU A C 1
ATOM 2649 O O . GLU A 1 335 ? 23.667 11.188 -12.522 1.00 86.12 335 GLU A O 1
ATOM 2654 N N . LYS A 1 336 ? 25.607 11.883 -13.426 1.00 89.81 336 LYS A N 1
ATOM 2655 C CA . LYS A 1 336 ? 26.131 12.450 -12.181 1.00 89.81 336 LYS A CA 1
ATOM 2656 C C . LYS A 1 336 ? 25.214 13.552 -11.650 1.00 89.81 336 LYS A C 1
ATOM 2658 O O . LYS A 1 336 ? 24.900 13.534 -10.464 1.00 89.81 336 LYS A O 1
ATOM 2663 N N . ARG A 1 337 ? 24.744 14.462 -12.514 1.00 87.69 337 ARG A N 1
ATOM 2664 C CA . ARG A 1 337 ? 23.774 15.507 -12.137 1.00 87.69 337 ARG A CA 1
ATOM 2665 C C . ARG A 1 337 ? 22.464 14.910 -11.633 1.00 87.69 337 ARG A C 1
ATOM 2667 O O . ARG A 1 337 ? 22.060 15.239 -10.531 1.00 87.69 337 ARG A O 1
ATOM 2674 N N . ARG A 1 338 ? 21.884 13.933 -12.343 1.00 89.38 338 ARG A N 1
ATOM 2675 C CA . ARG A 1 338 ? 20.658 13.252 -11.880 1.00 89.38 338 ARG A CA 1
ATOM 2676 C C . ARG A 1 338 ? 20.806 12.622 -10.495 1.00 89.38 338 ARG A C 1
ATOM 2678 O O . ARG A 1 338 ? 19.862 12.668 -9.719 1.00 89.38 338 ARG A O 1
ATOM 2685 N N . ARG A 1 339 ? 21.957 12.013 -10.186 1.00 86.38 339 ARG A N 1
ATOM 2686 C CA . ARG A 1 339 ? 22.205 11.433 -8.854 1.00 86.38 339 ARG A CA 1
ATOM 2687 C C . ARG A 1 339 ? 22.307 12.501 -7.767 1.00 86.38 339 ARG A C 1
ATOM 2689 O O . ARG A 1 339 ? 21.838 12.262 -6.662 1.00 86.38 339 ARG A O 1
ATOM 2696 N N . ILE A 1 340 ? 22.913 13.649 -8.077 1.00 84.94 340 ILE A N 1
ATOM 2697 C CA . ILE A 1 340 ? 22.969 14.796 -7.160 1.00 84.94 340 ILE A CA 1
ATOM 2698 C C . ILE A 1 340 ? 21.552 15.314 -6.905 1.00 84.94 340 ILE A C 1
ATOM 2700 O O . ILE A 1 340 ? 21.152 15.373 -5.749 1.00 84.94 340 ILE A O 1
ATOM 2704 N N . ASP A 1 341 ? 20.770 15.558 -7.960 1.00 84.19 341 ASP A N 1
ATOM 2705 C CA . ASP A 1 341 ? 19.387 16.039 -7.846 1.00 84.19 341 ASP A CA 1
ATOM 2706 C C . ASP A 1 341 ? 18.523 15.071 -7.011 1.00 84.19 341 ASP A C 1
ATOM 2708 O O . ASP A 1 341 ? 17.792 15.488 -6.117 1.00 84.19 341 ASP A O 1
ATOM 2712 N N . GLN A 1 342 ? 18.652 13.755 -7.234 1.00 83.75 342 GLN A N 1
ATOM 2713 C CA . GLN A 1 342 ? 17.956 12.732 -6.439 1.00 83.75 342 GLN A CA 1
ATOM 2714 C C . GLN A 1 342 ? 18.346 12.770 -4.958 1.00 83.75 342 GLN A C 1
ATOM 2716 O O . GLN A 1 342 ? 17.480 12.673 -4.089 1.00 83.75 342 GLN A O 1
ATOM 2721 N N . HIS A 1 343 ? 19.637 12.917 -4.662 1.00 82.94 343 HIS A N 1
ATOM 2722 C CA . HIS A 1 343 ? 20.121 12.984 -3.288 1.00 82.94 343 HIS A CA 1
ATOM 2723 C C . HIS A 1 343 ? 19.694 14.289 -2.595 1.00 82.94 343 HIS A C 1
ATOM 2725 O O . HIS A 1 343 ? 19.362 14.279 -1.411 1.00 82.94 343 HIS A O 1
ATOM 2731 N N . GLU A 1 344 ? 19.665 15.414 -3.314 1.00 83.81 344 GLU A N 1
ATOM 2732 C CA . GLU A 1 344 ? 19.136 16.684 -2.807 1.00 83.81 344 GLU A CA 1
ATOM 2733 C C . GLU A 1 344 ? 17.633 16.588 -2.521 1.00 83.81 344 GLU A C 1
ATOM 2735 O O . GLU A 1 344 ? 17.191 16.991 -1.445 1.00 8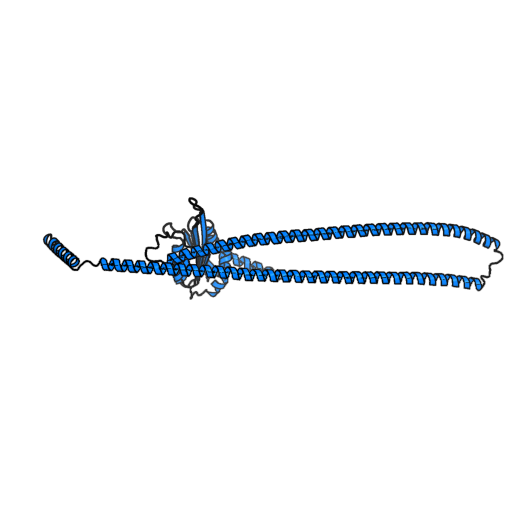3.81 344 GLU A O 1
ATOM 2740 N N . GLU A 1 345 ? 16.845 15.977 -3.410 1.00 82.12 345 GLU A N 1
ATOM 2741 C CA . GLU A 1 345 ? 15.421 15.728 -3.165 1.00 82.12 345 GLU A CA 1
ATOM 2742 C C . GLU A 1 345 ? 15.178 14.831 -1.944 1.00 82.12 345 GLU A C 1
ATOM 2744 O O . GLU A 1 345 ? 14.256 15.085 -1.165 1.00 82.12 345 GLU A O 1
ATOM 2749 N N . GLU A 1 346 ? 15.972 13.772 -1.766 1.00 81.69 346 GLU A N 1
ATOM 2750 C CA . GLU A 1 346 ? 15.894 12.901 -0.589 1.00 81.69 346 GLU A CA 1
ATOM 2751 C C . GLU A 1 346 ? 16.283 13.643 0.691 1.00 81.69 346 GLU A C 1
ATOM 2753 O O . GLU A 1 346 ? 15.608 13.503 1.716 1.00 81.69 346 GLU A O 1
ATOM 2758 N N . TYR A 1 347 ? 17.323 14.479 0.632 1.00 85.88 347 TYR A N 1
ATOM 2759 C CA . TYR A 1 347 ? 17.739 15.315 1.752 1.00 85.88 347 TYR A CA 1
ATOM 2760 C C . TYR A 1 347 ? 16.644 16.317 2.142 1.00 85.88 347 TYR A C 1
ATOM 2762 O O . TYR A 1 347 ? 16.295 16.406 3.320 1.00 85.88 347 TYR A O 1
ATOM 2770 N N . VAL A 1 348 ? 16.036 17.004 1.168 1.00 76.94 348 VAL A N 1
ATOM 2771 C CA . VAL A 1 348 ? 14.912 17.929 1.393 1.00 76.94 348 VAL A CA 1
ATOM 2772 C C . VAL A 1 348 ? 13.699 17.188 1.958 1.00 76.94 348 VAL A C 1
ATOM 2774 O O . VAL A 1 348 ? 13.125 17.632 2.952 1.00 76.94 348 VAL A O 1
ATOM 2777 N N . ARG A 1 349 ? 13.336 16.019 1.408 1.00 77.56 349 ARG A N 1
ATOM 2778 C CA . ARG A 1 349 ? 12.245 15.186 1.951 1.00 77.56 349 ARG A CA 1
ATOM 2779 C C . ARG A 1 349 ? 12.507 14.769 3.400 1.00 77.56 349 ARG A C 1
ATOM 2781 O O . ARG A 1 349 ? 11.600 14.835 4.228 1.00 77.56 349 ARG A O 1
ATOM 2788 N N . SER A 1 350 ? 13.737 14.368 3.720 1.00 78.38 350 SER A N 1
ATOM 2789 C CA . SER A 1 350 ? 14.149 13.990 5.078 1.00 78.38 350 SER A CA 1
ATOM 2790 C C . SER A 1 350 ? 14.120 15.180 6.045 1.00 78.38 350 SER A C 1
ATOM 2792 O O . SER A 1 350 ? 13.637 15.052 7.172 1.00 78.38 350 SER A O 1
ATOM 2794 N N . ALA A 1 351 ? 14.570 16.358 5.602 1.00 73.12 351 ALA A N 1
ATOM 2795 C CA . ALA A 1 351 ? 14.518 17.591 6.383 1.00 73.12 351 ALA A CA 1
ATOM 2796 C C . ALA A 1 351 ? 13.070 18.014 6.687 1.00 73.12 351 ALA A C 1
ATOM 2798 O O . ALA A 1 351 ? 12.736 18.231 7.851 1.00 73.12 351 ALA A O 1
ATOM 2799 N N . MET A 1 352 ? 12.184 18.017 5.683 1.00 69.12 352 MET A N 1
ATOM 2800 C CA . MET A 1 352 ? 10.759 18.321 5.878 1.00 69.12 352 MET A CA 1
ATOM 2801 C C . MET A 1 352 ? 10.078 17.321 6.820 1.00 69.12 352 MET A C 1
ATOM 2803 O O . MET A 1 352 ? 9.277 17.717 7.664 1.00 69.12 352 MET A O 1
ATOM 2807 N N . ALA A 1 353 ? 10.414 16.029 6.732 1.00 71.88 353 ALA A N 1
ATOM 2808 C CA . ALA A 1 353 ? 9.885 15.023 7.651 1.00 71.88 353 ALA A CA 1
ATOM 2809 C C . ALA A 1 353 ? 10.313 15.288 9.107 1.00 71.88 353 ALA A C 1
ATOM 2811 O O . ALA A 1 353 ? 9.502 15.139 10.025 1.00 71.88 353 ALA A O 1
ATOM 2812 N N . LYS A 1 354 ? 11.562 15.723 9.333 1.00 75.56 354 LYS A N 1
ATOM 2813 C CA . LYS A 1 354 ? 12.051 16.106 10.668 1.00 75.56 354 LYS A CA 1
ATOM 2814 C C . LYS A 1 354 ? 11.359 17.359 11.199 1.00 75.56 354 LYS A C 1
ATOM 2816 O O . LYS A 1 354 ? 10.953 17.353 12.358 1.00 75.56 354 LYS A O 1
ATOM 2821 N N . GLU A 1 355 ? 11.178 18.387 10.372 1.00 74.75 355 GLU A N 1
ATOM 2822 C CA . GLU A 1 355 ? 10.450 19.601 10.767 1.00 74.75 355 GLU A CA 1
ATOM 2823 C C . GLU A 1 355 ? 8.981 19.311 11.083 1.00 74.75 355 GLU A C 1
ATOM 2825 O O . GLU A 1 355 ? 8.504 19.719 12.138 1.00 74.75 355 GLU A O 1
ATOM 2830 N N . MET A 1 356 ? 8.281 18.532 10.249 1.00 69.06 356 MET A N 1
ATOM 2831 C CA . MET A 1 356 ? 6.898 18.127 10.534 1.00 69.06 356 MET A CA 1
ATOM 2832 C C . MET A 1 356 ? 6.797 17.308 11.822 1.00 69.06 356 MET A C 1
ATOM 2834 O O . MET A 1 356 ? 5.882 17.517 12.612 1.00 69.06 356 MET A O 1
ATOM 2838 N N . THR A 1 357 ? 7.749 16.404 12.073 1.00 72.62 357 THR A N 1
ATOM 2839 C CA . THR A 1 357 ? 7.786 15.636 13.328 1.00 72.62 357 THR A CA 1
ATOM 2840 C C . THR A 1 357 ? 8.036 16.553 14.530 1.00 72.62 357 THR A C 1
ATOM 2842 O O . THR A 1 357 ? 7.428 16.363 15.581 1.00 72.62 357 THR A O 1
ATOM 2845 N N . GLY A 1 358 ? 8.892 17.567 14.376 1.00 77.00 358 GLY A N 1
ATOM 2846 C CA . GLY A 1 358 ? 9.125 18.602 15.383 1.00 77.00 358 GLY A CA 1
ATOM 2847 C C . GLY A 1 358 ? 7.878 19.444 15.666 1.00 77.00 358 GLY A C 1
ATOM 2848 O O . GLY A 1 358 ? 7.527 19.621 16.829 1.00 77.00 358 GLY A O 1
ATOM 2849 N N . ALA A 1 359 ? 7.171 19.886 14.623 1.00 70.62 359 ALA A N 1
ATOM 2850 C CA . ALA A 1 359 ? 5.931 20.653 14.737 1.00 70.62 359 ALA A CA 1
ATOM 2851 C C . ALA A 1 359 ? 4.820 19.845 15.425 1.00 70.62 359 ALA A C 1
ATOM 2853 O O . ALA A 1 359 ? 4.234 20.314 16.395 1.00 70.62 359 ALA A O 1
ATOM 2854 N N . ILE A 1 360 ? 4.611 18.589 15.012 1.00 70.88 360 ILE A N 1
ATOM 2855 C CA . ILE A 1 360 ? 3.648 17.677 15.654 1.00 70.88 360 ILE A CA 1
ATOM 2856 C C . ILE A 1 360 ? 3.998 17.472 17.133 1.00 70.88 360 ILE A C 1
ATOM 2858 O O . ILE A 1 360 ? 3.114 17.438 17.986 1.00 70.88 360 ILE A O 1
ATOM 2862 N N . ARG A 1 361 ? 5.291 17.343 17.459 1.00 76.00 361 ARG A N 1
ATOM 2863 C CA . ARG A 1 361 ? 5.745 17.202 18.846 1.00 76.00 361 ARG A CA 1
ATOM 2864 C C . ARG A 1 361 ? 5.459 18.460 19.665 1.00 76.00 361 ARG A C 1
ATOM 2866 O O . ARG A 1 361 ? 5.053 18.326 20.812 1.00 76.00 361 ARG A O 1
ATOM 2873 N N . HIS A 1 362 ? 5.654 19.644 19.090 1.00 75.69 362 HIS A N 1
ATOM 2874 C CA . HIS A 1 362 ? 5.353 20.915 19.747 1.00 75.69 362 HIS A CA 1
ATOM 2875 C C . HIS A 1 362 ? 3.852 21.070 20.016 1.00 75.69 362 HIS A C 1
ATOM 2877 O O . HIS A 1 362 ? 3.468 21.320 21.154 1.00 75.69 362 HIS A O 1
ATOM 2883 N N . GLU A 1 363 ? 3.002 20.821 19.015 1.00 76.88 363 GLU A N 1
ATOM 2884 C CA . GLU A 1 363 ? 1.539 20.870 19.171 1.00 76.88 363 GLU A CA 1
ATOM 2885 C C . GLU A 1 363 ? 1.036 19.862 20.220 1.00 76.88 363 GLU A C 1
ATOM 2887 O O . GLU A 1 363 ? 0.149 20.175 21.012 1.00 76.88 363 GLU A O 1
ATOM 2892 N N . LEU A 1 364 ? 1.628 18.661 20.278 1.00 70.94 364 LEU A N 1
ATOM 2893 C CA . LEU A 1 364 ? 1.317 17.663 21.310 1.00 70.94 364 LEU A CA 1
ATOM 2894 C C . LEU A 1 364 ? 1.693 18.133 22.719 1.00 70.94 364 LEU A C 1
ATOM 2896 O O . LEU A 1 364 ? 0.940 17.882 23.660 1.00 70.94 364 LEU A O 1
ATOM 2900 N N . VAL A 1 365 ? 2.842 18.795 22.873 1.00 80.88 365 VAL A N 1
ATOM 2901 C CA . VAL A 1 365 ? 3.277 19.349 24.163 1.00 80.88 365 VAL A CA 1
ATOM 2902 C C . VAL A 1 365 ? 2.359 20.495 24.590 1.00 80.88 365 VAL A C 1
ATOM 2904 O O . VAL A 1 365 ? 1.879 20.483 25.720 1.00 80.88 365 VAL A O 1
ATOM 2907 N N . GLU A 1 366 ? 2.023 21.424 23.691 1.00 81.50 366 GLU A N 1
ATOM 2908 C CA . GLU A 1 366 ? 1.075 22.508 23.989 1.00 81.50 366 GLU A CA 1
ATOM 2909 C C . GLU A 1 366 ? -0.312 21.972 24.369 1.00 81.50 366 GLU A C 1
ATOM 2911 O O . GLU A 1 366 ? -0.921 22.436 25.337 1.00 81.50 366 GLU A O 1
ATOM 2916 N N . ALA A 1 367 ? -0.805 20.953 23.657 1.00 76.94 367 ALA A N 1
ATOM 2917 C CA . ALA A 1 367 ? -2.064 20.295 23.990 1.00 76.94 367 ALA A CA 1
ATOM 2918 C C . ALA A 1 367 ? -2.015 19.621 25.373 1.00 76.94 367 ALA A C 1
ATOM 2920 O O . ALA A 1 367 ? -2.981 19.708 26.135 1.00 76.94 367 ALA A O 1
ATOM 2921 N N . HIS A 1 368 ? -0.892 18.984 25.721 1.00 74.44 368 HIS A N 1
ATOM 2922 C CA . HIS A 1 368 ? -0.689 18.378 27.036 1.00 74.44 368 HIS A CA 1
ATOM 2923 C C . HIS A 1 368 ? -0.689 19.426 28.156 1.00 74.44 368 HIS A C 1
ATOM 2925 O O . HIS A 1 368 ? -1.400 19.265 29.147 1.00 74.44 368 HIS A O 1
ATOM 2931 N N . GLU A 1 369 ? 0.031 20.536 27.985 1.00 82.75 369 GLU A N 1
ATOM 2932 C CA . GLU A 1 369 ? 0.046 21.626 28.965 1.00 82.75 369 GLU A CA 1
ATOM 2933 C C . GLU A 1 369 ? -1.336 22.266 29.161 1.00 82.75 369 GLU A C 1
ATOM 2935 O O . GLU A 1 369 ? -1.712 22.623 30.280 1.00 82.75 369 GLU A O 1
ATOM 2940 N N . LEU A 1 370 ? -2.113 22.428 28.085 1.00 81.06 370 LEU A N 1
ATOM 2941 C CA . LEU A 1 370 ? -3.484 22.936 28.170 1.00 81.06 370 LEU A CA 1
ATOM 2942 C C . LEU A 1 370 ? -4.401 21.959 28.914 1.00 81.06 370 LEU A C 1
ATOM 2944 O O . LEU A 1 370 ? -5.229 22.396 29.719 1.00 81.06 370 LEU A O 1
ATOM 2948 N N . MET A 1 371 ? -4.231 20.651 28.697 1.00 75.94 371 MET A N 1
ATOM 2949 C CA . MET A 1 371 ? -4.949 19.628 29.458 1.00 75.94 371 MET A CA 1
ATOM 2950 C C . MET A 1 371 ? -4.587 19.673 30.943 1.00 75.94 371 MET A C 1
ATOM 2952 O O . MET A 1 371 ? -5.500 19.728 31.766 1.00 75.94 371 MET A O 1
ATOM 2956 N N . GLU A 1 372 ? -3.302 19.728 31.301 1.00 82.31 372 GLU A N 1
ATOM 2957 C CA . GLU A 1 372 ? -2.871 19.834 32.702 1.00 82.31 372 GLU A CA 1
ATOM 2958 C C . GLU A 1 372 ? -3.433 21.087 33.378 1.00 82.31 372 GLU A C 1
ATOM 2960 O O . GLU A 1 372 ? -3.971 21.013 34.485 1.00 82.31 372 GLU A O 1
ATOM 2965 N N . ARG A 1 373 ? -3.403 22.241 32.697 1.00 85.38 373 ARG A N 1
ATOM 2966 C CA . ARG A 1 373 ? -4.038 23.469 33.204 1.00 85.38 373 ARG A CA 1
ATOM 2967 C C . ARG A 1 373 ? -5.540 23.278 33.419 1.00 85.38 373 ARG A C 1
ATOM 2969 O O . ARG A 1 373 ? -6.059 23.684 34.459 1.00 85.38 373 ARG A O 1
ATOM 2976 N N . GLY A 1 374 ? -6.233 22.638 32.479 1.00 83.25 374 GLY A N 1
ATOM 2977 C CA . GLY A 1 374 ? -7.664 22.349 32.585 1.00 83.25 374 GLY A CA 1
ATOM 2978 C C . GLY A 1 374 ? -8.015 21.358 33.702 1.00 83.25 374 GLY A C 1
ATOM 2979 O O . GLY A 1 374 ? -9.061 21.497 34.340 1.00 83.25 374 GLY A O 1
ATOM 2980 N N . VAL A 1 375 ? -7.157 20.369 33.967 1.00 80.56 375 VAL A N 1
ATOM 2981 C CA . VAL A 1 375 ? -7.298 19.430 35.095 1.00 80.56 375 VAL A CA 1
ATOM 2982 C C . VAL A 1 375 ? -7.077 20.161 36.418 1.00 80.56 375 VAL A C 1
ATOM 2984 O O . VAL A 1 375 ? -7.923 20.079 37.306 1.00 80.56 375 VAL A O 1
ATOM 2987 N N . ASN A 1 376 ? -6.018 20.967 36.523 1.00 80.81 376 ASN A N 1
ATOM 2988 C CA . ASN A 1 376 ? -5.704 21.729 37.734 1.00 80.81 376 ASN A CA 1
ATOM 2989 C C . ASN A 1 376 ? -6.806 22.742 38.090 1.00 80.81 376 ASN A C 1
ATOM 2991 O O . ASN A 1 376 ? -7.207 22.845 39.250 1.00 80.81 376 ASN A O 1
ATOM 2995 N N . GLN A 1 377 ? -7.366 23.445 37.098 1.00 82.19 377 GLN A N 1
ATOM 2996 C CA . GLN A 1 377 ? -8.492 24.363 37.312 1.00 82.19 377 GLN A CA 1
ATOM 2997 C C . GLN A 1 377 ? -9.762 23.638 37.781 1.00 82.19 377 GLN A C 1
ATOM 2999 O O . GLN A 1 377 ? -10.474 24.134 38.658 1.00 82.19 377 GLN A O 1
ATOM 3004 N N . ARG A 1 378 ? -10.049 22.452 37.228 1.00 77.75 378 ARG A N 1
ATOM 3005 C CA . ARG A 1 378 ? -11.189 21.629 37.657 1.00 77.75 378 ARG A CA 1
ATOM 3006 C C . ARG A 1 378 ? -10.991 21.062 39.060 1.00 77.75 378 ARG A C 1
ATOM 3008 O O . ARG A 1 378 ? -11.920 21.143 39.860 1.00 77.75 378 ARG A O 1
ATOM 3015 N N . GLY A 1 379 ? -9.790 20.583 39.382 1.00 82.12 379 GLY A N 1
ATOM 3016 C CA . GLY A 1 379 ? -9.428 20.131 40.726 1.00 82.12 379 GLY A CA 1
ATOM 3017 C C . GLY A 1 379 ? -9.611 21.233 41.774 1.00 82.12 379 GLY A C 1
ATOM 3018 O O . GLY A 1 379 ? -10.252 21.008 42.798 1.00 82.12 379 GLY A O 1
ATOM 3019 N N . ALA A 1 380 ? -9.158 22.457 41.480 1.00 80.31 380 ALA A N 1
ATOM 3020 C CA . ALA A 1 380 ? -9.351 23.609 42.363 1.00 80.31 380 ALA A CA 1
ATOM 3021 C C . ALA A 1 380 ? -10.836 23.965 42.568 1.00 80.31 380 ALA A C 1
ATOM 3023 O O . ALA A 1 380 ? -11.259 24.281 43.682 1.00 80.31 380 ALA A O 1
ATOM 3024 N N . LYS A 1 381 ? -11.653 23.883 41.510 1.00 84.06 381 LYS A N 1
ATOM 3025 C CA . LYS A 1 381 ? -13.098 24.130 41.605 1.00 84.06 381 LYS A CA 1
ATOM 3026 C C . LYS A 1 381 ? -13.807 23.067 42.449 1.00 84.06 381 LYS A C 1
ATOM 3028 O O . LYS A 1 381 ? -14.612 23.424 43.305 1.00 84.06 381 LYS A O 1
ATOM 3033 N N . LEU A 1 382 ? -13.485 21.789 42.243 1.00 78.12 382 LEU A N 1
ATOM 3034 C CA . LEU A 1 382 ? -14.040 20.685 43.031 1.00 78.12 382 LEU A CA 1
ATOM 3035 C C . LEU A 1 382 ? -13.680 20.813 44.514 1.00 78.12 382 LEU A C 1
ATOM 3037 O O . LEU A 1 382 ? -14.554 20.637 45.359 1.00 78.12 382 LEU A O 1
ATOM 3041 N N . ALA A 1 383 ? -12.439 21.197 44.829 1.00 80.56 383 ALA A N 1
ATOM 3042 C CA . ALA A 1 383 ? -12.014 21.446 46.204 1.00 80.56 383 ALA A CA 1
ATOM 3043 C C . ALA A 1 383 ? -12.838 22.566 46.871 1.00 80.56 383 ALA A C 1
ATOM 3045 O O . ALA A 1 383 ? -13.332 22.385 47.983 1.00 80.56 383 ALA A O 1
ATOM 3046 N N . MET A 1 384 ? -13.073 23.688 46.176 1.00 82.12 384 MET A N 1
ATOM 3047 C CA . MET A 1 384 ? -13.929 24.768 46.694 1.00 82.12 384 MET A CA 1
ATOM 3048 C C . MET A 1 384 ? -15.395 24.348 46.861 1.00 82.12 384 MET A C 1
ATOM 3050 O O . MET A 1 384 ? -16.051 24.746 47.825 1.00 82.12 384 MET A O 1
ATOM 3054 N N . ASP A 1 385 ? -15.938 23.577 45.918 1.00 81.19 385 ASP A N 1
ATOM 3055 C CA . ASP A 1 385 ? -17.324 23.110 45.988 1.00 81.19 385 ASP A CA 1
ATOM 3056 C C . ASP A 1 385 ? -17.515 22.093 47.127 1.00 81.19 385 ASP A C 1
ATOM 3058 O O . ASP A 1 385 ? -18.554 22.103 47.795 1.00 81.19 385 ASP A O 1
ATOM 3062 N N . GLN A 1 386 ? -16.503 21.268 47.405 1.00 79.00 386 GLN A N 1
ATOM 3063 C CA . GLN A 1 386 ? -16.484 20.371 48.556 1.00 79.00 386 GLN A CA 1
ATOM 3064 C C . GLN A 1 386 ? -16.410 21.146 49.877 1.00 79.00 386 GLN A C 1
ATOM 3066 O O . GLN A 1 386 ? -17.237 20.912 50.758 1.00 79.00 386 GLN A O 1
ATOM 3071 N N . GLU A 1 387 ? -15.532 22.144 49.982 1.00 82.75 387 GLU A N 1
ATOM 3072 C CA . GLU A 1 387 ? -15.444 23.003 51.168 1.00 82.75 387 GLU A CA 1
ATOM 3073 C C . GLU A 1 387 ? -16.770 23.743 51.440 1.00 82.75 387 GLU A C 1
ATOM 3075 O O . GLU A 1 387 ? -17.239 23.822 52.579 1.00 82.75 387 GLU A O 1
ATOM 3080 N N . LYS A 1 388 ? -17.446 24.241 50.393 1.00 80.81 388 LYS A N 1
ATOM 3081 C CA . LYS A 1 388 ? -18.785 24.845 50.523 1.00 80.81 388 LYS A CA 1
ATOM 3082 C C . LYS A 1 388 ? -19.819 23.849 51.042 1.00 80.81 388 LYS A C 1
ATOM 3084 O O . LYS A 1 388 ? -20.619 24.209 51.905 1.00 80.81 388 LYS A O 1
ATOM 3089 N N . ARG A 1 389 ? -19.817 22.610 50.538 1.00 76.81 389 ARG A N 1
ATOM 3090 C CA . ARG A 1 389 ? -20.727 21.557 51.018 1.00 76.81 389 ARG A CA 1
ATOM 3091 C C . ARG A 1 389 ? -20.470 21.218 52.480 1.00 76.81 389 ARG A C 1
ATOM 3093 O O . ARG A 1 389 ? -21.429 21.113 53.238 1.00 76.81 389 ARG A O 1
ATOM 3100 N N . GLU A 1 390 ? -19.210 21.102 52.883 1.00 78.19 390 GLU A N 1
ATOM 3101 C CA . GLU A 1 390 ? -18.824 2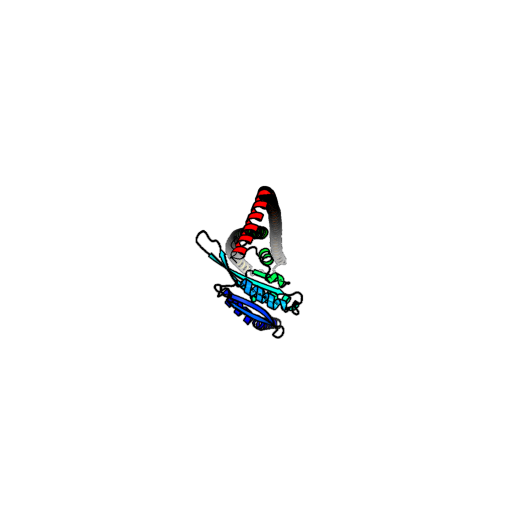0.838 54.272 1.00 78.19 390 GLU A CA 1
ATOM 3102 C C . GLU A 1 390 ? -19.285 21.970 55.206 1.00 78.19 390 GLU A C 1
ATOM 3104 O O . GLU A 1 390 ? -19.894 21.697 56.243 1.00 78.19 390 GLU A O 1
ATOM 3109 N N . ARG A 1 391 ? -19.146 23.242 54.801 1.00 75.62 391 ARG A N 1
ATOM 3110 C CA . ARG A 1 391 ? -19.698 24.393 55.550 1.00 75.62 391 ARG A CA 1
ATOM 3111 C C . ARG A 1 391 ? -21.234 24.385 55.625 1.00 75.62 391 ARG A C 1
ATOM 3113 O O . ARG A 1 391 ? -21.803 24.709 56.671 1.00 75.62 391 ARG A 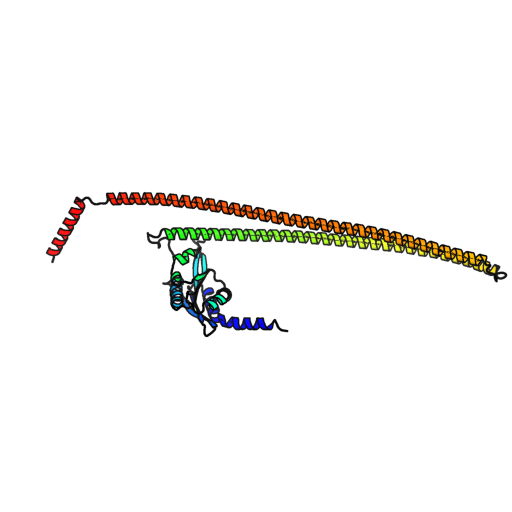O 1
ATOM 3120 N N . CYS A 1 392 ? -21.927 24.004 54.551 1.00 72.88 392 CYS A N 1
ATOM 3121 C CA . CYS A 1 392 ? -23.390 23.856 54.553 1.00 72.88 392 CYS A CA 1
ATOM 3122 C C . CYS A 1 392 ? -23.863 22.695 55.444 1.00 72.88 392 CYS A C 1
ATOM 3124 O O . CYS A 1 392 ? -24.878 22.810 56.124 1.00 72.88 392 CYS A O 1
ATOM 3126 N N . MET A 1 393 ? -23.127 21.584 55.478 1.00 70.06 393 MET A N 1
ATOM 3127 C CA . MET A 1 393 ? -23.430 20.446 56.352 1.00 70.06 393 MET A CA 1
ATOM 3128 C C . MET A 1 393 ? -23.195 20.803 57.825 1.00 70.06 393 MET A C 1
ATOM 3130 O O . MET A 1 393 ? -24.028 20.477 58.666 1.00 70.06 393 MET A O 1
ATOM 3134 N N . ALA A 1 394 ? -22.131 21.551 58.130 1.00 66.75 394 ALA A N 1
ATOM 3135 C CA . ALA A 1 394 ? -21.847 22.034 59.481 1.00 66.75 394 ALA A CA 1
ATOM 3136 C C . ALA A 1 394 ? -22.897 23.038 60.001 1.00 66.75 394 ALA A C 1
ATOM 3138 O O . ALA A 1 394 ? -23.203 23.045 61.191 1.00 66.75 394 ALA A O 1
ATOM 3139 N N . SER A 1 395 ? -23.492 23.853 59.121 1.00 61.75 395 SER A N 1
ATOM 3140 C CA . SER A 1 395 ? -24.564 24.804 59.475 1.00 61.75 395 SER A CA 1
ATOM 3141 C C . SER A 1 395 ? -25.967 24.181 59.535 1.00 61.75 395 SER A C 1
ATOM 3143 O O . SER A 1 395 ? -26.867 24.779 60.120 1.00 61.75 395 SER A O 1
ATOM 3145 N N . ASN A 1 396 ? -26.148 22.966 59.005 1.00 58.28 396 ASN A N 1
ATOM 3146 C CA . ASN A 1 396 ? -27.397 22.197 59.072 1.00 58.28 396 ASN A CA 1
ATOM 3147 C C . ASN A 1 396 ? -27.446 21.186 60.228 1.00 58.28 396 ASN A C 1
ATOM 3149 O O . ASN A 1 396 ? -28.384 20.391 60.298 1.00 58.28 396 ASN A O 1
ATOM 3153 N N . ILE A 1 397 ? -26.477 21.205 61.148 1.00 57.59 397 ILE A N 1
ATOM 3154 C CA . ILE A 1 397 ? -26.564 20.424 62.385 1.00 57.59 397 ILE A CA 1
ATOM 3155 C C . ILE A 1 397 ? -27.685 21.049 63.234 1.00 57.59 397 ILE A C 1
ATOM 3157 O O . ILE A 1 397 ? -27.537 22.186 63.688 1.00 57.59 397 ILE A O 1
ATOM 3161 N N . PRO A 1 398 ? -28.833 20.365 63.431 1.00 51.34 398 PRO A N 1
ATOM 3162 C CA . PRO A 1 398 ? -29.935 20.939 64.188 1.00 51.34 398 PRO A CA 1
ATOM 3163 C C . PRO A 1 398 ? -29.466 21.191 65.617 1.00 51.34 398 PRO A C 1
ATOM 3165 O O . PRO A 1 398 ? -28.829 20.322 66.217 1.00 51.34 398 PRO A O 1
ATOM 3168 N N . SER A 1 399 ? -29.785 22.373 66.153 1.00 59.53 399 SER A N 1
ATOM 3169 C CA . SER A 1 399 ? -29.426 22.723 67.526 1.00 59.53 399 SER A CA 1
ATOM 3170 C C . SER A 1 399 ? -29.908 21.633 68.498 1.00 59.53 399 SER A C 1
ATOM 3172 O O . SER A 1 399 ? -30.926 20.977 68.229 1.00 59.53 399 SER A O 1
ATOM 3174 N N . PRO A 1 400 ? -29.224 21.429 69.638 1.00 63.91 400 PRO A N 1
ATOM 3175 C CA . PRO A 1 400 ? -29.621 20.430 70.633 1.00 63.91 400 PRO A CA 1
ATOM 3176 C C . PRO A 1 400 ? -31.105 20.530 71.031 1.00 63.91 400 PRO A C 1
ATOM 3178 O O . PRO A 1 400 ? -31.769 19.514 71.224 1.00 63.91 400 PRO A O 1
ATOM 3181 N N . GLU A 1 401 ? -31.669 21.742 71.041 1.00 59.91 401 GLU A N 1
ATOM 3182 C CA . GLU A 1 401 ? -33.099 21.981 71.268 1.00 59.91 401 GLU A CA 1
ATOM 3183 C C . GLU A 1 401 ? -34.012 21.418 70.169 1.00 59.91 401 GLU A C 1
ATOM 3185 O O . GLU A 1 401 ? -35.066 20.853 70.472 1.00 59.91 401 GLU A O 1
ATOM 3190 N N . MET A 1 402 ? -33.637 21.536 68.890 1.00 60.06 402 MET A N 1
ATOM 3191 C CA . MET A 1 402 ? -34.412 20.947 67.791 1.00 60.06 402 MET A CA 1
ATOM 3192 C C . MET A 1 402 ? -34.338 19.417 67.790 1.00 60.06 402 MET A C 1
ATOM 3194 O O . MET A 1 402 ? -35.335 18.763 67.473 1.00 60.06 402 MET A O 1
ATOM 3198 N N . GLN A 1 403 ? -33.198 18.837 68.178 1.00 61.56 403 GLN A N 1
ATOM 3199 C CA . GLN A 1 403 ? -33.081 17.386 68.356 1.00 61.56 403 GLN A CA 1
ATOM 3200 C C . GLN A 1 403 ? -33.961 16.893 69.516 1.00 61.56 403 GLN A C 1
ATOM 3202 O O . GLN A 1 403 ? -34.658 15.886 69.373 1.00 61.56 403 GLN A O 1
ATOM 3207 N N . PHE A 1 404 ? -34.020 17.645 70.619 1.00 60.41 404 PHE A N 1
ATOM 3208 C CA . PHE A 1 404 ? -34.854 17.316 71.776 1.00 60.41 404 PHE A CA 1
ATOM 3209 C C . PHE A 1 404 ? -36.361 17.376 71.459 1.00 60.41 404 PHE A C 1
ATOM 3211 O O . PHE A 1 404 ? -37.110 16.458 71.798 1.00 60.41 404 PHE A O 1
ATOM 3218 N N . LYS A 1 405 ? -36.819 18.397 70.716 1.00 57.88 405 LYS A N 1
ATOM 3219 C CA . LYS A 1 405 ? -38.229 18.514 70.284 1.00 57.88 405 LYS A CA 1
ATOM 3220 C C . LYS A 1 405 ? -38.667 17.396 69.327 1.00 57.88 405 LYS A C 1
ATOM 3222 O O . LYS A 1 405 ? -39.809 16.936 69.402 1.00 57.88 405 LYS A O 1
ATOM 3227 N N . ARG A 1 406 ? -37.774 16.913 68.453 1.00 63.69 406 ARG A N 1
ATOM 3228 C CA . ARG A 1 406 ? -38.065 15.769 67.565 1.00 63.69 406 ARG A CA 1
ATOM 3229 C C . ARG A 1 406 ? -38.208 14.452 68.333 1.00 63.69 406 ARG A C 1
ATOM 3231 O O . ARG A 1 406 ? -39.063 13.645 67.990 1.00 63.69 406 ARG A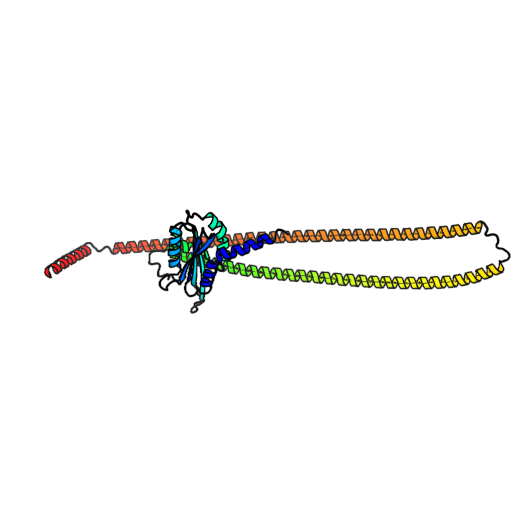 O 1
ATOM 3238 N N . GLN A 1 407 ? -37.437 14.246 69.399 1.00 63.97 407 GLN A N 1
ATOM 3239 C CA . GLN A 1 407 ? -37.575 13.048 70.236 1.00 63.97 407 GLN A CA 1
ATOM 3240 C C . GLN A 1 407 ? -38.849 13.063 71.095 1.00 63.97 407 GLN A C 1
ATOM 3242 O O . GLN A 1 407 ? -39.469 12.015 71.286 1.00 63.97 407 GLN A O 1
ATOM 3247 N N . LEU A 1 408 ? -39.267 14.237 71.582 1.00 59.47 408 LEU A N 1
ATOM 3248 C CA . LEU A 1 408 ? -40.527 14.407 72.318 1.00 59.47 408 LEU A CA 1
ATOM 3249 C C . LEU A 1 408 ? -41.741 14.089 71.442 1.00 59.47 408 LEU A C 1
ATOM 3251 O O . LEU A 1 408 ? -42.548 13.238 71.806 1.00 59.47 408 LEU A O 1
ATOM 3255 N N . THR A 1 409 ? -41.806 14.674 70.246 1.00 66.31 409 THR A N 1
ATOM 3256 C CA . THR A 1 409 ? -42.907 14.432 69.297 1.00 66.31 409 THR A CA 1
ATOM 3257 C C . THR A 1 409 ? -42.991 12.972 68.854 1.00 66.31 409 THR A C 1
ATOM 3259 O O . THR A 1 409 ? -44.087 12.439 68.709 1.00 66.31 409 THR A O 1
ATOM 3262 N N . GLN A 1 410 ? -41.857 12.278 68.714 1.00 62.50 410 GLN A N 1
ATOM 3263 C CA . GLN A 1 410 ? -41.836 10.855 68.371 1.00 62.50 410 GLN A CA 1
ATOM 3264 C C . GLN A 1 410 ? -42.333 9.963 69.525 1.00 62.50 410 GLN A C 1
ATOM 3266 O O . GLN A 1 410 ? -43.070 9.007 69.288 1.00 62.50 410 GLN A O 1
ATOM 3271 N N . LYS A 1 411 ? -41.994 10.290 70.781 1.00 67.50 411 LYS A N 1
ATOM 3272 C CA . LYS A 1 411 ? -42.529 9.592 71.965 1.00 67.50 411 LYS A CA 1
ATOM 3273 C C . LYS A 1 411 ? -44.022 9.849 72.169 1.00 67.50 411 LYS A C 1
ATOM 3275 O O . LYS A 1 411 ? -44.748 8.922 72.519 1.00 67.50 411 LYS A O 1
ATOM 3280 N N . GLU A 1 412 ? -44.480 11.072 71.925 1.00 70.81 412 GLU A N 1
ATOM 3281 C CA . GLU A 1 412 ? -45.898 11.436 71.994 1.00 70.81 412 GLU A CA 1
ATOM 3282 C C . GLU A 1 412 ? -46.716 10.724 70.908 1.00 70.81 412 GLU A C 1
ATOM 3284 O O . GLU A 1 412 ? -47.787 10.199 71.206 1.00 70.81 412 GLU A O 1
ATOM 3289 N N . LEU A 1 413 ? -46.181 10.600 69.685 1.00 64.19 413 LEU A N 1
ATOM 3290 C CA . LEU A 1 413 ? -46.813 9.834 68.604 1.00 64.19 413 LEU A CA 1
ATOM 3291 C C . LEU A 1 413 ? -46.930 8.343 68.938 1.00 64.19 413 LEU A C 1
ATOM 3293 O O . LEU A 1 413 ? -47.993 7.757 68.759 1.00 64.19 413 LEU A O 1
ATOM 3297 N N . ILE A 1 414 ? -45.869 7.731 69.473 1.00 72.31 414 ILE A N 1
ATOM 3298 C CA . ILE A 1 414 ? -45.893 6.321 69.898 1.00 72.31 414 ILE A CA 1
ATOM 3299 C C . ILE A 1 414 ? -46.895 6.114 71.048 1.00 72.31 414 ILE A C 1
ATOM 3301 O O . ILE A 1 414 ? -47.594 5.101 71.091 1.00 72.31 414 ILE A O 1
ATOM 3305 N N . GLY A 1 415 ? -47.005 7.081 71.963 1.00 69.69 415 GLY A N 1
ATOM 3306 C CA . GLY A 1 415 ? -48.000 7.066 73.036 1.00 69.69 415 GLY A CA 1
ATOM 3307 C C . GLY A 1 415 ? -49.442 7.242 72.546 1.00 69.69 415 GLY A C 1
ATOM 3308 O O . GLY A 1 415 ? -50.348 6.644 73.119 1.00 69.69 415 GLY A O 1
ATOM 3309 N N . ALA A 1 416 ? -49.662 8.030 71.490 1.00 62.44 416 ALA A N 1
ATOM 3310 C CA . ALA A 1 416 ? -50.977 8.218 70.881 1.00 62.44 416 ALA A CA 1
ATOM 3311 C C . ALA A 1 416 ? -51.435 6.975 70.102 1.00 62.44 416 ALA A C 1
ATOM 3313 O O . ALA A 1 416 ? -52.586 6.573 70.234 1.00 62.44 416 ALA A O 1
ATOM 3314 N N . VAL A 1 417 ? -50.530 6.323 69.364 1.00 61.72 417 VAL A N 1
ATOM 3315 C CA . VAL A 1 417 ? -50.829 5.078 68.632 1.00 61.72 417 VAL A CA 1
ATOM 3316 C C . VAL A 1 417 ? -51.229 3.949 69.594 1.00 61.72 417 VAL A C 1
ATOM 3318 O O . VAL A 1 417 ? -52.228 3.282 69.356 1.00 61.72 417 VAL A O 1
ATOM 3321 N N . ARG A 1 418 ? -50.556 3.816 70.746 1.00 65.62 418 ARG A N 1
ATOM 3322 C CA . ARG A 1 418 ? -50.904 2.833 71.799 1.00 65.62 418 ARG A CA 1
ATOM 3323 C C . ARG A 1 418 ? -52.205 3.104 72.565 1.00 65.62 418 ARG A C 1
ATOM 3325 O O . ARG A 1 418 ? -52.574 2.293 73.401 1.00 65.62 418 ARG A O 1
ATOM 3332 N N . LYS A 1 419 ? -52.828 4.271 72.384 1.00 61.78 419 LYS A N 1
ATOM 3333 C CA . LYS A 1 419 ? -54.149 4.590 72.958 1.00 61.78 419 LYS A CA 1
ATOM 3334 C C . LYS A 1 419 ? -55.293 4.347 71.972 1.00 61.78 419 LYS A C 1
ATOM 3336 O O . LYS A 1 419 ? -56.450 4.459 72.366 1.00 61.78 419 LYS A O 1
ATOM 3341 N N . ILE A 1 420 ? -54.962 4.154 70.694 1.00 62.16 420 ILE A N 1
ATOM 3342 C CA . ILE A 1 420 ? -55.916 3.865 69.620 1.00 62.16 420 ILE A CA 1
ATOM 3343 C C . ILE A 1 420 ? -56.075 2.345 69.451 1.00 62.16 420 ILE A C 1
ATOM 3345 O O . ILE A 1 420 ? -57.170 1.899 69.115 1.00 62.16 420 ILE A O 1
ATOM 3349 N N . GLU A 1 421 ? -55.011 1.574 69.705 1.00 42.56 421 GLU A N 1
ATOM 3350 C CA . GLU A 1 421 ? -55.091 0.148 70.077 1.00 42.56 421 GLU A CA 1
ATOM 3351 C C . GLU A 1 421 ? -55.703 -0.019 71.473 1.00 42.56 421 GLU A C 1
ATOM 3353 O O . GLU A 1 421 ? -56.491 -0.977 71.647 1.00 42.56 421 GLU A O 1
#

pLDDT: mean 75.75, std 16.32, range [35.41, 97.06]

Secondary structure (DSSP, 8-state):
--STHHHHHHHHHHHHTTHHHHHHHHHHHH-GGG-EEEEEEEETTTTEEEEEEEEEPPTTS-HHHHHHHHHHHHHHTT--EEEEEEEEEEEE-STT-EEEEEEEEEEEE--TT-TTHHHHHHHHHHHHHHTSTT-SEEEEES-GGGGS-HHHHHHH-SSPPTT--TTSS-SS-HHHHHHHHHHHHHHHHHHHHHHHHHHHHHHHHHHHHHHHHHHHHHHHHHHHHHHHHHHHHHHHHHHHHHHHHHHHHHHHHHHHHHHHHHHHHHHHHHHHHHSSTTS-S---HHHHHHHHHHHHHHHHHHHHHHHHHHHHHHHHHHHHHHHHHHHHHHHHHHHHHHHHHHHHHHHHHHHHHHHHHHHHHHHHHHHHHHHHHHHHHHHHHHHHHHHHHHHHHHHTS--HHHHHHHHHHHHHHHHHHTTT-

Radius of gyration: 51.33 Å; chains: 1; bounding box: 120×58×167 Å